Protein AF-0000000075078857 (afdb_homodimer)

pLDDT: mean 89.67, std 12.72, range [36.69, 98.44]

Structure (mmCIF, N/CA/C/O backbone):
data_AF-0000000075078857-model_v1
#
loop_
_entity.id
_entity.type
_entity.pdbx_description
1 polymer 'TetR/AcrR family transcriptional regulator'
#
loop_
_atom_site.group_PDB
_atom_site.id
_atom_site.type_symbol
_atom_site.label_atom_id
_atom_site.label_alt_id
_atom_site.label_comp_id
_atom_site.label_asym_id
_atom_site.label_entity_id
_atom_site.label_seq_id
_atom_site.pdbx_PDB_ins_code
_atom_site.Cartn_x
_atom_site.Cartn_y
_atom_site.Cartn_z
_atom_site.occupancy
_atom_site.B_iso_or_equiv
_atom_site.auth_seq_id
_atom_site.auth_comp_id
_atom_site.auth_asym_id
_atom_site.auth_atom_id
_atom_site.pdbx_PDB_model_num
ATOM 1 N N . MET A 1 1 ? 36.094 17.141 11.266 1 36.69 1 MET A N 1
ATOM 2 C CA . MET A 1 1 ? 34.844 17.812 10.898 1 36.69 1 MET A CA 1
ATOM 3 C C . MET A 1 1 ? 35.125 19.156 10.242 1 36.69 1 MET A C 1
ATOM 5 O O . MET A 1 1 ? 35.812 20 10.812 1 36.69 1 MET A O 1
ATOM 9 N N . ALA A 1 2 ? 35.156 19.328 8.883 1 46.84 2 ALA A N 1
ATOM 10 C CA . ALA A 1 2 ? 35.5 20.641 8.32 1 46.84 2 ALA A CA 1
ATOM 11 C C . ALA A 1 2 ? 34.656 21.734 8.961 1 46.84 2 ALA A C 1
ATOM 13 O O . ALA A 1 2 ? 33.531 21.484 9.383 1 46.84 2 ALA A O 1
ATOM 14 N N . ARG A 1 3 ? 35 22.891 9.125 1 52.41 3 ARG A N 1
ATOM 15 C CA . ARG A 1 3 ? 34.219 24.047 9.539 1 52.41 3 ARG A CA 1
ATOM 16 C C . ARG A 1 3 ? 33.031 24.281 8.594 1 52.41 3 ARG A C 1
ATOM 18 O O . ARG A 1 3 ? 33.094 23.906 7.422 1 52.41 3 ARG A O 1
ATOM 25 N N . ARG A 1 4 ? 31.734 24.562 8.992 1 60.06 4 ARG A N 1
ATOM 26 C CA . ARG A 1 4 ? 30.484 24.719 8.266 1 60.06 4 ARG A CA 1
ATOM 27 C C . ARG A 1 4 ? 30.734 25.234 6.855 1 60.06 4 ARG A C 1
ATOM 29 O O . ARG A 1 4 ? 30.125 24.75 5.895 1 60.06 4 ARG A O 1
ATOM 36 N N . TYR A 1 5 ? 31.797 26.062 6.586 1 65.88 5 TYR A N 1
ATOM 37 C CA . TYR A 1 5 ? 32.062 26.781 5.352 1 65.88 5 TYR A CA 1
ATOM 38 C C . TYR A 1 5 ? 33.125 26.078 4.527 1 65.88 5 TYR A C 1
ATOM 40 O O . TYR A 1 5 ? 33.469 26.5 3.414 1 65.88 5 TYR A O 1
ATOM 48 N N . GLU A 1 6 ? 33.406 24.828 5.035 1 80.44 6 GLU A N 1
ATOM 49 C CA . GLU A 1 6 ? 34.5 24.188 4.297 1 80.44 6 GLU A CA 1
ATOM 50 C C . GLU A 1 6 ? 34.031 22.938 3.57 1 80.44 6 GLU A C 1
ATOM 52 O O . GLU A 1 6 ? 34.75 22.359 2.773 1 80.44 6 GLU A O 1
ATOM 57 N N . HIS A 1 7 ? 32.688 22.688 3.66 1 90.56 7 HIS A N 1
ATOM 58 C CA . HIS A 1 7 ? 32.219 21.469 3.025 1 90.56 7 HIS A CA 1
ATOM 59 C C . HIS A 1 7 ? 31.938 21.672 1.542 1 90.56 7 HIS A C 1
ATOM 61 O O . HIS A 1 7 ? 31.469 22.75 1.143 1 90.56 7 HIS A O 1
ATOM 67 N N . SER A 1 8 ? 32.281 20.75 0.773 1 94.06 8 SER A N 1
ATOM 68 C CA . SER A 1 8 ? 31.875 20.766 -0.63 1 94.06 8 SER A CA 1
ATOM 69 C C . SER A 1 8 ? 30.359 20.562 -0.776 1 94.06 8 SER A C 1
ATOM 71 O O . SER A 1 8 ? 29.688 20.203 0.186 1 94.06 8 SER A O 1
ATOM 73 N N . GLN A 1 9 ? 29.828 20.891 -1.969 1 94.31 9 GLN A N 1
ATOM 74 C CA . GLN A 1 9 ? 28.406 20.672 -2.227 1 94.31 9 GLN A CA 1
ATOM 75 C C . GLN A 1 9 ? 28.031 19.219 -2.029 1 94.31 9 GLN A C 1
ATOM 77 O O . GLN A 1 9 ? 26.953 18.922 -1.512 1 94.31 9 GLN A O 1
ATOM 82 N N . GLU A 1 10 ? 28.953 18.406 -2.363 1 95.81 10 GLU A N 1
ATOM 83 C CA . GLU A 1 10 ? 28.703 16.984 -2.207 1 95.81 10 GLU A CA 1
ATOM 84 C C . GLU A 1 10 ? 28.641 16.594 -0.733 1 95.81 10 GLU A C 1
ATOM 86 O O . GLU A 1 10 ? 27.828 15.75 -0.346 1 95.81 10 GLU A O 1
ATOM 91 N N . GLU A 1 11 ? 29.422 17.188 -0.025 1 96.38 11 GLU A N 1
ATOM 92 C CA . GLU A 1 11 ? 29.422 16.906 1.408 1 96.38 11 GLU A CA 1
ATOM 93 C C . GLU A 1 11 ? 28.172 17.438 2.08 1 96.38 11 GLU A C 1
ATOM 95 O O . GLU A 1 11 ? 27.594 16.766 2.953 1 96.38 11 GLU A O 1
ATOM 100 N N . ILE A 1 12 ? 27.75 18.625 1.661 1 96.44 12 ILE A N 1
ATOM 101 C CA . ILE A 1 12 ? 26.531 19.203 2.205 1 96.44 12 ILE A CA 1
ATOM 102 C C . ILE A 1 12 ? 25.344 18.312 1.848 1 96.44 12 ILE A C 1
ATOM 104 O O . ILE A 1 12 ? 24.484 18.047 2.691 1 96.44 12 ILE A O 1
ATOM 108 N N . LYS A 1 13 ? 25.359 17.859 0.613 1 97.69 13 LYS A N 1
ATOM 109 C CA . LYS A 1 13 ? 24.297 16.953 0.168 1 97.69 13 LYS A CA 1
ATOM 110 C C . LYS A 1 13 ? 24.234 15.711 1.046 1 97.69 13 LYS A C 1
ATOM 112 O O . LYS A 1 13 ? 23.156 15.305 1.477 1 97.69 13 LYS A O 1
ATOM 117 N N . ALA A 1 14 ? 25.359 15.164 1.352 1 97.69 14 ALA A N 1
ATOM 118 C CA . ALA A 1 14 ? 25.438 13.961 2.176 1 97.69 14 ALA A CA 1
ATOM 119 C C . ALA A 1 14 ? 24.953 14.242 3.598 1 97.69 14 ALA A C 1
ATOM 121 O O . ALA A 1 14 ? 24.25 13.43 4.199 1 97.69 14 ALA A O 1
ATOM 122 N N . MET A 1 15 ? 25.312 15.391 4.102 1 97.56 15 MET A N 1
ATOM 123 C CA . MET A 1 15 ? 24.906 15.773 5.449 1 97.56 15 MET A CA 1
ATOM 124 C C . MET A 1 15 ? 23.391 15.945 5.531 1 97.56 15 MET A C 1
ATOM 126 O O . MET A 1 15 ? 22.766 15.516 6.5 1 97.56 15 MET A O 1
ATOM 130 N N . VAL A 1 16 ? 22.859 16.547 4.484 1 98.25 16 VAL A N 1
ATOM 131 C CA . VAL A 1 16 ? 21.406 16.781 4.43 1 98.25 16 VAL A CA 1
ATOM 132 C C . VAL A 1 16 ? 20.672 15.453 4.395 1 98.25 16 VAL A C 1
ATOM 134 O O . VAL A 1 16 ? 19.719 15.234 5.156 1 98.25 16 VAL A O 1
ATOM 137 N N . LEU A 1 17 ? 21.125 14.547 3.58 1 98.44 17 LEU A N 1
ATOM 138 C CA . LEU A 1 17 ? 20.469 13.25 3.43 1 98.44 17 LEU A CA 1
ATOM 139 C C . LEU A 1 17 ? 20.562 12.445 4.723 1 98.44 17 LEU A C 1
ATOM 141 O O . LEU A 1 17 ? 19.594 11.789 5.113 1 98.44 17 LEU A O 1
ATOM 145 N N . GLN A 1 18 ? 21.688 12.531 5.387 1 98.25 18 GLN A N 1
ATOM 146 C CA . GLN A 1 18 ? 21.859 11.828 6.656 1 98.25 18 GLN A CA 1
ATOM 147 C C . GLN A 1 18 ? 20.906 12.375 7.719 1 98.25 18 GLN A C 1
ATOM 149 O O . GLN A 1 18 ? 20.266 11.609 8.445 1 98.25 18 GLN A O 1
ATOM 154 N N . ALA A 1 19 ? 20.812 13.656 7.781 1 98.25 19 ALA A N 1
ATOM 155 C CA . ALA A 1 19 ? 19.922 14.289 8.742 1 98.25 19 ALA A CA 1
ATOM 156 C C . ALA A 1 19 ? 18.469 13.961 8.438 1 98.25 19 ALA A C 1
ATOM 158 O O . ALA A 1 19 ? 17.688 13.664 9.352 1 98.25 19 ALA A O 1
ATOM 159 N N . ALA A 1 20 ? 18.109 14.008 7.18 1 98.12 20 ALA A N 1
ATOM 160 C CA . ALA A 1 20 ? 16.75 13.672 6.758 1 98.12 20 ALA A CA 1
ATOM 161 C C . ALA A 1 20 ? 16.406 12.242 7.141 1 98.12 20 ALA A C 1
ATOM 163 O O . ALA A 1 20 ? 15.336 11.992 7.707 1 98.12 20 ALA A O 1
ATOM 164 N N . ASN A 1 21 ? 17.297 11.359 6.852 1 97.81 21 ASN A N 1
ATOM 165 C CA . ASN A 1 21 ? 17.078 9.953 7.168 1 97.81 21 ASN A CA 1
ATOM 166 C C . ASN A 1 21 ? 16.891 9.734 8.664 1 97.81 21 ASN A C 1
ATOM 168 O O . ASN A 1 21 ? 16.031 8.961 9.086 1 97.81 21 ASN A O 1
ATOM 172 N N . LYS A 1 22 ? 17.688 10.383 9.422 1 97.81 22 LYS A N 1
ATOM 173 C CA . LYS A 1 22 ? 17.562 10.273 10.875 1 97.81 22 LYS A CA 1
ATOM 174 C C . LYS A 1 22 ? 16.188 10.727 11.352 1 97.81 22 LYS A C 1
ATOM 176 O O . LYS A 1 22 ? 15.562 10.062 12.18 1 97.81 22 LYS A O 1
ATOM 181 N N . ILE A 1 23 ? 15.727 11.82 10.805 1 97.38 23 ILE A N 1
ATOM 182 C CA . ILE A 1 23 ? 14.406 12.344 11.156 1 97.38 23 ILE A CA 1
ATOM 183 C C . ILE A 1 23 ? 13.336 11.328 10.766 1 97.38 23 ILE A C 1
ATOM 185 O O . ILE A 1 23 ? 12.438 11.023 11.562 1 97.38 23 ILE A O 1
ATOM 189 N N . ILE A 1 24 ? 13.438 10.742 9.609 1 96.12 24 ILE A N 1
ATOM 190 C CA . ILE A 1 24 ? 12.438 9.812 9.094 1 96.12 24 ILE A CA 1
ATOM 191 C C . ILE A 1 24 ? 12.414 8.555 9.953 1 96.12 24 ILE A C 1
ATOM 193 O O . ILE A 1 24 ? 11.344 8.062 10.32 1 96.12 24 ILE A O 1
ATOM 197 N N . VAL A 1 25 ? 13.57 8.078 10.273 1 96.19 25 VAL A N 1
ATOM 198 C CA . VAL A 1 25 ? 13.68 6.855 11.055 1 96.19 25 VAL A CA 1
ATOM 199 C C . VAL A 1 25 ? 13.055 7.059 12.43 1 96.19 25 VAL A C 1
ATOM 201 O O . VAL A 1 25 ? 12.328 6.195 12.93 1 96.19 25 VAL A O 1
ATOM 204 N N . GLU A 1 26 ? 13.211 8.258 12.961 1 95.12 26 GLU A N 1
ATOM 205 C CA . GLU A 1 26 ? 12.805 8.516 14.344 1 95.12 26 GLU A CA 1
ATOM 206 C C . GLU A 1 26 ? 11.352 8.977 14.406 1 95.12 26 GLU A C 1
ATOM 208 O O . GLU A 1 26 ? 10.625 8.617 15.336 1 95.12 26 GLU A O 1
ATOM 213 N N . GLN A 1 27 ? 10.977 9.758 13.344 1 94 27 GLN A N 1
ATOM 214 C CA . GLN A 1 27 ? 9.703 10.453 13.516 1 94 27 GLN A CA 1
ATOM 215 C C . GLN A 1 27 ? 8.781 10.211 12.328 1 94 27 GLN A C 1
ATOM 217 O O . GLN A 1 27 ? 7.625 10.641 12.336 1 94 27 GLN A O 1
ATOM 222 N N . GLY A 1 28 ? 9.258 9.523 11.312 1 92 28 GLY A N 1
ATOM 223 C CA . GLY A 1 28 ? 8.445 9.305 10.133 1 92 28 GLY A CA 1
ATOM 224 C C . GLY A 1 28 ? 8.594 10.391 9.094 1 92 28 GLY A C 1
ATOM 225 O O . GLY A 1 28 ? 9.117 11.469 9.383 1 92 28 GLY A O 1
ATOM 226 N N . GLY A 1 29 ? 8.086 10.148 7.898 1 90.69 29 GLY A N 1
ATOM 227 C CA . GLY A 1 29 ? 8.234 11.047 6.77 1 90.69 29 GLY A CA 1
ATOM 228 C C . GLY A 1 29 ? 7.504 12.367 6.961 1 90.69 29 GLY A C 1
ATOM 229 O O . GLY A 1 29 ? 7.945 13.406 6.461 1 90.69 29 GLY A O 1
ATOM 230 N N . ALA A 1 30 ? 6.418 12.336 7.668 1 85.31 30 ALA A N 1
ATOM 231 C CA . ALA A 1 30 ? 5.602 13.531 7.871 1 85.31 30 ALA A CA 1
ATOM 232 C C . ALA A 1 30 ? 6.34 14.57 8.719 1 85.31 30 ALA A C 1
ATOM 234 O O . ALA A 1 30 ? 5.992 15.75 8.703 1 85.31 30 ALA A O 1
ATOM 235 N N . ALA A 1 31 ? 7.328 14.172 9.383 1 93.06 31 ALA A N 1
ATOM 236 C CA . ALA A 1 31 ? 8.07 15.055 10.281 1 93.06 31 ALA A CA 1
ATOM 237 C C . ALA A 1 31 ? 9.18 15.781 9.531 1 93.06 31 ALA A C 1
ATOM 239 O O . ALA A 1 31 ? 9.812 16.703 10.07 1 93.06 31 ALA A O 1
ATOM 240 N N . LEU A 1 32 ? 9.383 15.398 8.305 1 94.25 32 LEU A N 1
ATOM 241 C CA . LEU A 1 32 ? 10.461 16 7.531 1 94.25 32 LEU A CA 1
ATOM 242 C C . LEU A 1 32 ? 10.18 17.469 7.227 1 94.25 32 LEU A C 1
ATOM 244 O O . LEU A 1 32 ? 9.125 17.797 6.676 1 94.25 32 LEU A O 1
ATOM 248 N N . ASN A 1 33 ? 11.086 18.234 7.609 1 95.62 33 ASN A N 1
ATOM 249 C CA . ASN A 1 33 ? 11.023 19.688 7.414 1 95.62 33 ASN A CA 1
ATOM 250 C C . ASN A 1 33 ? 12.398 20.281 7.137 1 95.62 33 ASN A C 1
ATOM 252 O O . ASN A 1 33 ? 13.359 19.969 7.844 1 95.62 33 ASN A O 1
ATOM 256 N N . VAL A 1 34 ? 12.43 21.156 6.133 1 97.06 34 VAL A N 1
ATOM 257 C CA . VAL A 1 34 ? 13.719 21.672 5.68 1 97.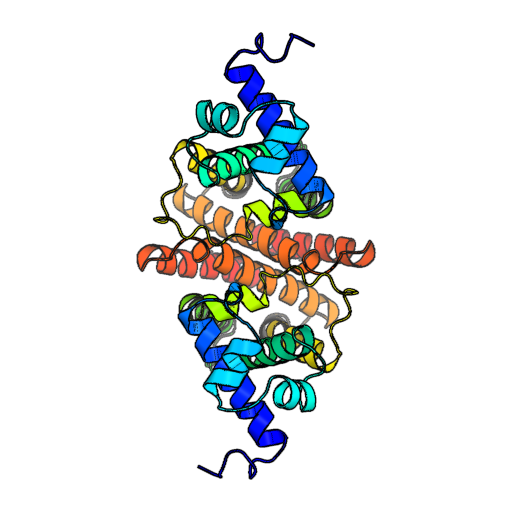06 34 VAL A CA 1
ATOM 258 C C . VAL A 1 34 ? 14.344 22.547 6.77 1 97.06 34 VAL A C 1
ATOM 260 O O . VAL A 1 34 ? 15.562 22.547 6.941 1 97.06 34 VAL A O 1
ATOM 263 N N . ARG A 1 35 ? 13.539 23.25 7.516 1 97.12 35 ARG A N 1
ATOM 264 C CA . ARG A 1 35 ? 14.055 24.109 8.578 1 97.12 35 ARG A CA 1
ATOM 265 C C . ARG A 1 35 ? 14.727 23.297 9.672 1 97.12 35 ARG A C 1
ATOM 267 O O . ARG A 1 35 ? 15.812 23.641 10.141 1 97.12 35 ARG A O 1
ATOM 274 N N . ASN A 1 36 ? 14.148 22.172 9.992 1 96.81 36 ASN A N 1
ATOM 275 C CA . ASN A 1 36 ? 14.711 21.281 11.008 1 96.81 36 ASN A CA 1
ATOM 276 C C . ASN A 1 36 ? 16 20.625 10.523 1 96.81 36 ASN A C 1
ATOM 278 O O . ASN A 1 36 ? 16.953 20.484 11.289 1 96.81 36 ASN A O 1
ATOM 282 N N . ILE A 1 37 ? 15.992 20.266 9.297 1 97.94 37 ILE A N 1
ATOM 283 C CA . ILE A 1 37 ? 17.188 19.656 8.719 1 97.94 37 ILE A CA 1
ATOM 284 C C . ILE A 1 37 ? 18.344 20.656 8.766 1 97.94 37 ILE A C 1
ATOM 286 O O . ILE A 1 37 ? 19.438 20.312 9.203 1 97.94 37 ILE A O 1
ATOM 290 N N . ALA A 1 38 ? 18.078 21.859 8.328 1 97.5 38 ALA A N 1
ATOM 291 C CA . ALA A 1 38 ? 19.094 22.906 8.305 1 97.5 38 ALA A CA 1
ATOM 292 C C . ALA A 1 38 ? 19.672 23.125 9.703 1 97.5 38 ALA A C 1
ATOM 294 O O . ALA A 1 38 ? 20.891 23.172 9.883 1 97.5 38 ALA A O 1
ATOM 295 N N . LYS A 1 39 ? 18.812 23.203 10.641 1 96.81 39 LYS A N 1
ATOM 296 C CA . LYS A 1 39 ? 19.203 23.406 12.031 1 96.81 39 LYS A CA 1
ATOM 297 C C . LYS A 1 39 ? 20.094 22.25 12.523 1 96.81 39 LYS A C 1
ATOM 299 O O . LYS A 1 39 ? 21.125 22.484 13.164 1 96.81 39 LYS A O 1
ATOM 304 N N . ASN A 1 40 ? 19.766 21.094 12.18 1 96 40 ASN A N 1
ATOM 305 C CA . ASN A 1 40 ? 20.469 19.906 12.641 1 96 40 ASN A CA 1
ATOM 306 C C . ASN A 1 40 ? 21.891 19.844 12.117 1 96 40 ASN A C 1
ATOM 308 O O . ASN A 1 40 ? 22.797 19.344 12.789 1 96 40 ASN A O 1
ATOM 312 N N . ILE A 1 41 ? 22.094 20.328 10.914 1 96.44 41 ILE A N 1
ATOM 313 C CA . ILE A 1 41 ? 23.422 20.172 10.32 1 96.44 41 ILE A CA 1
ATOM 314 C C . ILE A 1 41 ? 24.188 21.484 10.438 1 96.44 41 ILE A C 1
ATOM 316 O O . ILE A 1 41 ? 25.344 21.578 10.008 1 96.44 41 ILE A O 1
ATOM 320 N N . GLY A 1 42 ? 23.547 22.547 10.992 1 96.19 42 GLY A N 1
ATOM 321 C CA . GLY A 1 42 ? 24.203 23.828 11.227 1 96.19 42 GLY A CA 1
ATOM 322 C C . GLY A 1 42 ? 24.359 24.656 9.961 1 96.19 42 GLY A C 1
ATOM 323 O O . GLY A 1 42 ? 25.375 25.312 9.773 1 96.19 42 GLY A O 1
ATOM 324 N N . TYR A 1 43 ? 23.422 24.547 9.078 1 96.5 43 TYR A N 1
ATOM 325 C CA . TYR A 1 43 ? 23.391 25.312 7.84 1 96.5 43 TYR A CA 1
ATOM 326 C C . TYR A 1 43 ? 22.078 26.062 7.691 1 96.5 43 TYR A C 1
ATOM 328 O O . TYR A 1 43 ? 21.203 25.969 8.562 1 96.5 43 TYR A O 1
ATOM 336 N N . THR A 1 44 ? 21.953 26.859 6.633 1 95.88 44 THR A N 1
ATOM 337 C CA . THR A 1 44 ? 20.719 27.594 6.359 1 95.88 44 THR A CA 1
ATOM 338 C C . THR A 1 44 ? 19.828 26.812 5.398 1 95.88 44 THR A C 1
ATOM 340 O O . THR A 1 44 ? 20.297 25.906 4.711 1 95.88 44 THR A O 1
ATOM 343 N N . VAL A 1 45 ? 18.562 27.172 5.363 1 97.19 45 VAL A N 1
ATOM 344 C CA . VAL A 1 45 ? 17.625 26.625 4.391 1 97.19 45 VAL A CA 1
ATOM 345 C C . VAL A 1 45 ? 18.141 26.875 2.977 1 97.19 45 VAL A C 1
ATOM 347 O O . VAL A 1 45 ? 18.078 25.984 2.115 1 97.19 45 VAL A O 1
ATOM 350 N N . GLY A 1 46 ? 18.719 28.031 2.771 1 96 46 GLY A N 1
ATOM 351 C CA . GLY A 1 46 ? 19.312 28.359 1.486 1 96 46 GLY A CA 1
ATOM 352 C C . GLY A 1 46 ? 20.422 27.406 1.07 1 96 46 GLY A C 1
ATOM 353 O O . GLY A 1 46 ? 20.516 27.031 -0.101 1 96 46 GLY A O 1
ATOM 354 N N . SER A 1 47 ? 21.297 26.953 1.988 1 95.56 47 SER A N 1
ATOM 355 C CA . SER A 1 47 ? 22.375 26 1.721 1 95.56 47 SER A CA 1
ATOM 356 C C . SER A 1 47 ? 21.828 24.672 1.238 1 95.56 47 SER A C 1
ATOM 358 O O . SER A 1 47 ? 22.438 24 0.398 1 95.56 47 SER A O 1
ATOM 360 N N . ILE A 1 48 ? 20.641 24.266 1.795 1 97.38 48 ILE A N 1
ATOM 361 C CA . ILE A 1 48 ? 20.031 23.016 1.408 1 97.38 48 ILE A CA 1
ATOM 362 C C . ILE A 1 48 ? 19.547 23.094 -0.037 1 97.38 48 ILE A C 1
ATOM 364 O O . ILE A 1 48 ? 19.781 22.172 -0.832 1 97.38 48 ILE A O 1
ATOM 368 N N . TYR A 1 49 ? 18.969 24.203 -0.353 1 96.25 49 TYR A N 1
ATOM 369 C CA . TYR A 1 49 ? 18.391 24.344 -1.684 1 96.25 49 TYR A CA 1
ATOM 370 C C . TYR A 1 49 ? 19.469 24.703 -2.709 1 96.25 49 TYR A C 1
ATOM 372 O O . TYR A 1 49 ? 19.172 24.812 -3.902 1 96.25 49 TYR A O 1
ATOM 380 N N . MET A 1 50 ? 20.719 24.859 -2.291 1 96.19 50 MET A N 1
ATOM 381 C CA . MET A 1 50 ? 21.859 24.922 -3.197 1 96.19 50 MET A CA 1
ATOM 382 C C . MET A 1 50 ? 22.156 23.547 -3.801 1 96.19 50 MET A C 1
ATOM 384 O O . MET A 1 50 ? 22.609 23.453 -4.941 1 96.19 50 MET A O 1
ATOM 388 N N . VAL A 1 51 ? 21.719 22.547 -3.008 1 97.56 51 VAL A N 1
ATOM 389 C CA . VAL A 1 51 ? 22.094 21.203 -3.447 1 97.56 51 VAL A CA 1
ATOM 390 C C . VAL A 1 51 ? 20.844 20.406 -3.809 1 97.56 51 VAL A C 1
ATOM 392 O O . VAL A 1 51 ? 20.938 19.375 -4.477 1 97.56 51 VAL A O 1
ATOM 395 N N . PHE A 1 52 ? 19.688 20.875 -3.438 1 97.69 52 PHE A N 1
ATOM 396 C CA . PHE A 1 52 ? 18.391 20.328 -3.846 1 97.69 52 PHE A CA 1
ATOM 397 C C . PHE A 1 52 ? 17.484 21.406 -4.395 1 97.69 52 PHE A C 1
ATOM 399 O O . PHE A 1 52 ? 17.438 22.516 -3.857 1 97.69 52 PHE A O 1
ATOM 406 N N . GLU A 1 53 ? 16.703 21.062 -5.391 1 95.5 53 GLU A N 1
ATOM 407 C CA . GLU A 1 53 ? 15.844 22.047 -6.043 1 95.5 53 GLU A CA 1
ATOM 408 C C . GLU A 1 53 ? 14.734 22.516 -5.113 1 95.5 53 GLU A C 1
ATOM 410 O O . GLU A 1 53 ? 14.383 23.703 -5.102 1 95.5 53 GLU A O 1
ATOM 415 N N . ASN A 1 54 ? 14.094 21.625 -4.402 1 94.44 54 ASN A N 1
ATOM 416 C CA . ASN A 1 54 ? 13.008 21.828 -3.451 1 94.44 54 ASN A CA 1
ATOM 417 C C . ASN A 1 54 ? 12.82 20.609 -2.549 1 94.44 54 ASN A C 1
ATOM 419 O O . ASN A 1 54 ? 13.57 19.641 -2.646 1 94.44 54 ASN A O 1
ATOM 423 N N . MET A 1 55 ? 11.906 20.641 -1.768 1 93.25 55 MET A N 1
ATOM 424 C CA . MET A 1 55 ? 11.656 19.562 -0.822 1 93.25 55 MET A CA 1
ATOM 425 C C . MET A 1 55 ? 11.32 18.266 -1.556 1 93.25 55 MET A C 1
ATOM 427 O O . MET A 1 55 ? 11.75 17.188 -1.148 1 93.25 55 MET A O 1
ATOM 431 N N . ALA A 1 56 ? 10.586 18.344 -2.639 1 90.25 56 ALA A N 1
ATOM 432 C CA . ALA A 1 56 ? 10.242 17.156 -3.418 1 90.25 56 ALA A CA 1
ATOM 433 C C . ALA A 1 56 ? 11.484 16.469 -3.975 1 90.25 56 ALA A C 1
ATOM 435 O O . ALA A 1 56 ? 11.594 15.242 -3.961 1 90.25 56 ALA A O 1
ATOM 436 N N . ASP A 1 57 ? 12.367 17.297 -4.441 1 93.81 57 ASP A N 1
ATOM 437 C CA . ASP A 1 57 ? 13.641 16.781 -4.941 1 93.81 57 ASP A CA 1
ATOM 438 C C . ASP A 1 57 ? 14.438 16.094 -3.828 1 93.81 57 ASP A C 1
ATOM 440 O O . ASP A 1 57 ? 14.992 15.016 -4.023 1 93.81 57 ASP A O 1
ATOM 444 N N . LEU A 1 58 ? 14.492 16.703 -2.684 1 95.75 58 LEU A N 1
ATOM 445 C CA . LEU A 1 58 ? 15.18 16.141 -1.528 1 95.75 58 LEU A CA 1
ATOM 446 C C . LEU A 1 58 ? 14.578 14.789 -1.156 1 95.75 58 LEU A C 1
ATOM 448 O O . LEU A 1 58 ? 15.305 13.812 -0.952 1 95.75 58 LEU A O 1
ATOM 452 N N . VAL A 1 59 ? 13.289 14.695 -1.129 1 94.19 59 VAL A N 1
ATOM 453 C CA . VAL A 1 59 ? 12.594 13.461 -0.771 1 94.19 59 VAL A CA 1
ATOM 454 C C . VAL A 1 59 ? 12.914 12.367 -1.787 1 94.19 59 VAL A C 1
ATOM 456 O O . VAL A 1 59 ? 13.133 11.211 -1.416 1 94.19 59 VAL A O 1
ATOM 459 N N . LEU A 1 60 ? 12.984 12.766 -3.02 1 93.94 60 LEU A N 1
ATOM 460 C CA . LEU A 1 60 ? 13.336 11.797 -4.059 1 93.94 60 LEU A CA 1
ATOM 461 C C . LEU A 1 60 ? 14.711 11.195 -3.793 1 93.94 60 LEU A C 1
ATOM 463 O O . LEU A 1 60 ? 14.906 9.984 -3.953 1 93.94 60 LEU A O 1
ATOM 467 N N . HIS A 1 61 ? 15.57 11.977 -3.402 1 96.38 61 HIS A N 1
ATOM 468 C CA . HIS A 1 61 ? 16.922 11.492 -3.158 1 96.38 61 HIS A CA 1
ATOM 469 C C . HIS A 1 61 ? 16.984 10.625 -1.908 1 96.38 61 HIS A C 1
ATOM 471 O O . HIS A 1 61 ? 17.719 9.625 -1.872 1 96.38 61 HIS A O 1
ATOM 477 N N . VAL A 1 62 ? 16.25 10.977 -0.9 1 96.56 62 VAL A N 1
ATOM 478 C CA . VAL A 1 62 ? 16.156 10.148 0.293 1 96.56 62 VAL A CA 1
ATOM 479 C C . VAL A 1 62 ? 15.562 8.789 -0.073 1 96.56 62 VAL A C 1
ATOM 481 O O . VAL A 1 62 ? 16.109 7.746 0.312 1 96.56 62 VAL A O 1
ATOM 484 N N . ASN A 1 63 ? 14.492 8.797 -0.83 1 95.69 63 ASN A N 1
ATOM 485 C CA . ASN A 1 63 ? 13.844 7.574 -1.273 1 95.69 63 ASN A CA 1
ATOM 486 C C . ASN A 1 63 ? 14.766 6.73 -2.15 1 95.69 63 ASN A C 1
ATOM 488 O O . ASN A 1 63 ? 14.75 5.504 -2.076 1 95.69 63 ASN A O 1
ATOM 492 N N . ALA A 1 64 ? 15.539 7.438 -2.945 1 96.69 64 ALA A N 1
ATOM 493 C CA . ALA A 1 64 ? 16.5 6.738 -3.805 1 96.69 64 ALA A CA 1
ATOM 494 C C . ALA A 1 64 ? 17.5 5.945 -2.977 1 96.69 64 ALA A C 1
ATOM 496 O O . ALA A 1 64 ? 17.859 4.824 -3.338 1 96.69 64 ALA A O 1
ATOM 497 N N . GLU A 1 65 ? 17.922 6.523 -1.888 1 97.5 65 GLU A N 1
ATOM 498 C CA . GLU A 1 65 ? 18.828 5.801 -0.996 1 97.5 65 GLU A CA 1
ATOM 499 C C . GLU A 1 65 ? 18.156 4.562 -0.413 1 97.5 65 GLU A C 1
ATOM 501 O O . GLU A 1 65 ? 18.781 3.506 -0.295 1 97.5 65 GLU A O 1
ATOM 506 N N . THR A 1 66 ? 16.938 4.695 -0.043 1 97.44 66 THR A N 1
ATOM 507 C CA . THR A 1 66 ? 16.172 3.562 0.482 1 97.44 66 THR A CA 1
ATOM 508 C C . THR A 1 66 ? 16.047 2.461 -0.566 1 97.44 66 THR A C 1
ATOM 510 O O . THR A 1 66 ? 16.25 1.283 -0.262 1 97.44 66 THR A O 1
ATOM 513 N N . LEU A 1 67 ? 15.781 2.846 -1.822 1 97.38 67 LEU A N 1
ATOM 514 C CA . LEU A 1 67 ? 15.68 1.886 -2.916 1 97.38 67 LEU A CA 1
ATOM 515 C C . LEU A 1 67 ? 17 1.134 -3.1 1 97.38 67 LEU A C 1
ATOM 517 O O . LEU A 1 67 ? 17 -0.086 -3.277 1 97.38 67 LEU A O 1
ATOM 521 N N . ASP A 1 68 ? 18.078 1.868 -2.996 1 98.06 68 ASP A N 1
ATOM 522 C CA . ASP A 1 68 ? 19.391 1.252 -3.123 1 98.06 68 ASP A CA 1
ATOM 523 C C . ASP A 1 68 ? 19.641 0.256 -1.993 1 98.06 68 ASP A C 1
ATOM 525 O O . ASP A 1 68 ? 20.203 -0.819 -2.221 1 98.06 68 ASP A O 1
ATOM 529 N N . GLU A 1 69 ? 19.25 0.615 -0.847 1 98.06 69 GLU A N 1
ATOM 530 C CA . GLU A 1 69 ? 19.469 -0.26 0.303 1 98.06 69 GLU A CA 1
ATOM 531 C C . GLU A 1 69 ? 18.609 -1.52 0.202 1 98.06 69 GLU A C 1
ATOM 533 O O . GLU A 1 69 ? 19.062 -2.611 0.56 1 98.06 69 GLU A O 1
ATOM 538 N N . ILE A 1 70 ? 17.391 -1.398 -0.26 1 98.12 70 ILE A N 1
ATOM 539 C CA . ILE A 1 70 ? 16.531 -2.564 -0.479 1 98.12 70 ILE A CA 1
ATOM 540 C C . ILE A 1 70 ? 17.188 -3.484 -1.515 1 98.12 70 ILE A C 1
ATOM 542 O O . ILE A 1 70 ? 17.328 -4.688 -1.282 1 98.12 70 ILE A O 1
ATOM 546 N N . ALA A 1 71 ? 17.594 -2.877 -2.652 1 97.69 71 ALA A N 1
ATOM 547 C CA . ALA A 1 71 ? 18.25 -3.666 -3.699 1 97.69 71 ALA A CA 1
ATOM 548 C C . ALA A 1 71 ? 19.469 -4.391 -3.156 1 97.69 71 ALA A C 1
ATOM 550 O O . ALA A 1 71 ? 19.688 -5.566 -3.463 1 97.69 71 ALA A O 1
ATOM 551 N N . GLY A 1 72 ? 20.25 -3.654 -2.34 1 97.25 72 GLY A N 1
ATOM 552 C CA . GLY A 1 72 ? 21.422 -4.266 -1.722 1 97.25 72 GLY A CA 1
ATOM 553 C C . GLY A 1 72 ? 21.078 -5.453 -0.844 1 97.25 72 GLY A C 1
ATOM 554 O O . GLY A 1 72 ? 21.75 -6.488 -0.9 1 97.25 72 GLY A O 1
ATOM 555 N N . ALA A 1 73 ? 20.047 -5.355 -0.067 1 97 73 ALA A N 1
ATOM 556 C CA . ALA A 1 73 ? 19.609 -6.43 0.821 1 97 73 ALA A CA 1
ATOM 557 C C . ALA A 1 73 ? 19.125 -7.637 0.024 1 97 73 ALA A C 1
ATOM 559 O O . ALA A 1 73 ? 19.406 -8.781 0.384 1 97 73 ALA A O 1
ATOM 560 N N . LEU A 1 74 ? 18.406 -7.402 -1.084 1 96.88 74 LEU A N 1
ATOM 561 C CA . LEU A 1 74 ? 17.859 -8.484 -1.893 1 96.88 74 LEU A CA 1
ATOM 562 C C . LEU A 1 74 ? 18.953 -9.195 -2.672 1 96.88 74 LEU A C 1
ATOM 564 O O . LEU A 1 74 ? 18.922 -10.422 -2.828 1 96.88 74 LEU A O 1
ATOM 568 N N . ASN A 1 75 ? 19.969 -8.453 -3.09 1 94.5 75 ASN A N 1
ATOM 569 C CA . ASN A 1 75 ? 21.062 -9.016 -3.873 1 94.5 75 ASN A CA 1
ATOM 570 C C . ASN A 1 75 ? 22 -9.844 -3.006 1 94.5 75 ASN A C 1
ATOM 572 O O . ASN A 1 75 ? 22.797 -10.641 -3.523 1 94.5 75 ASN A O 1
ATOM 576 N N . LYS A 1 76 ? 21.953 -9.68 -1.757 1 92.31 76 LYS A N 1
ATOM 577 C CA . LYS A 1 76 ? 22.844 -10.422 -0.851 1 92.31 76 LYS A CA 1
ATOM 578 C C . LYS A 1 76 ? 22.312 -11.828 -0.603 1 92.31 76 LYS A C 1
ATOM 580 O O . LYS A 1 76 ? 23.031 -12.688 -0.09 1 92.31 76 LYS A O 1
ATOM 585 N N . VAL A 1 77 ? 21.031 -11.992 -0.953 1 90.69 77 VAL A N 1
ATOM 586 C CA . VAL A 1 77 ? 20.453 -13.32 -0.764 1 90.69 77 VAL A CA 1
ATOM 587 C C . VAL A 1 77 ? 21.172 -14.328 -1.652 1 90.69 77 VAL A C 1
ATOM 589 O O . VAL A 1 77 ? 21.344 -14.102 -2.854 1 90.69 77 VAL A O 1
ATOM 592 N N . GLU A 1 78 ? 21.859 -15.32 -1.038 1 75.5 78 GLU A N 1
ATOM 593 C CA . GLU A 1 78 ? 22.578 -16.359 -1.772 1 75.5 78 GLU A CA 1
ATOM 594 C C . GLU A 1 78 ? 21.625 -17.219 -2.592 1 75.5 78 GLU A C 1
ATOM 596 O O . GLU A 1 78 ? 20.609 -17.688 -2.078 1 75.5 78 GLU A O 1
ATOM 601 N N . THR A 1 79 ? 21.859 -17.234 -3.896 1 67.38 79 THR A N 1
ATOM 602 C CA . THR A 1 79 ? 20.984 -17.953 -4.801 1 67.38 79 THR A CA 1
ATOM 603 C C . THR A 1 79 ? 21.578 -19.312 -5.164 1 67.38 79 THR A C 1
ATOM 605 O O . THR A 1 79 ? 22.781 -19.438 -5.398 1 67.38 79 THR A O 1
ATOM 608 N N . GLY A 1 80 ? 21.125 -20.438 -4.582 1 66.62 80 GLY A N 1
ATOM 609 C CA . GLY A 1 80 ? 21.453 -21.812 -4.977 1 66.62 80 GLY A CA 1
ATOM 610 C C . GLY A 1 80 ? 20.359 -22.469 -5.801 1 66.62 80 GLY A C 1
ATOM 611 O O . GLY A 1 80 ? 20.562 -22.797 -6.969 1 66.62 80 GLY A O 1
ATOM 612 N N . SER A 1 81 ? 19.203 -22.766 -5.172 1 66 81 SER A N 1
ATOM 613 C CA . SER A 1 81 ? 18.047 -23.281 -5.871 1 66 81 SER A CA 1
ATOM 614 C C . SER A 1 81 ? 17 -22.203 -6.109 1 66 81 SER A C 1
ATOM 616 O O . SER A 1 81 ? 16.781 -21.344 -5.246 1 66 81 SER A O 1
ATOM 618 N N . THR A 1 82 ? 16.406 -22.188 -7.324 1 65.94 82 THR A N 1
ATOM 619 C CA . THR A 1 82 ? 15.641 -21.047 -7.84 1 65.94 82 THR A CA 1
ATOM 620 C C . THR A 1 82 ? 14.453 -20.75 -6.934 1 65.94 82 THR A C 1
ATOM 622 O O . THR A 1 82 ? 14.25 -19.594 -6.539 1 65.94 82 THR A O 1
ATOM 625 N N . SER A 1 83 ? 13.617 -21.781 -6.547 1 71.94 83 SER A N 1
ATOM 626 C CA . SER A 1 83 ? 12.445 -21.484 -5.727 1 71.94 83 SER A CA 1
ATOM 627 C C . SER A 1 83 ? 12.852 -21 -4.34 1 71.94 83 SER A C 1
ATOM 629 O O . SER A 1 83 ? 12.25 -20.062 -3.805 1 71.94 83 SER A O 1
ATOM 631 N N . ARG A 1 84 ? 13.844 -21.531 -3.766 1 84.38 84 ARG A N 1
ATOM 632 C CA . ARG A 1 84 ? 14.312 -21.141 -2.443 1 84.38 84 ARG A CA 1
ATOM 633 C C . ARG A 1 84 ? 14.906 -19.734 -2.471 1 84.38 84 ARG A C 1
ATOM 635 O O . ARG A 1 84 ? 14.758 -18.969 -1.513 1 84.38 84 ARG A O 1
ATOM 642 N N . ASP A 1 85 ? 15.352 -19.438 -3.705 1 89.56 85 ASP A N 1
ATOM 643 C CA . ASP A 1 85 ? 15.93 -18.109 -3.855 1 89.56 85 ASP A CA 1
ATOM 644 C C . ASP A 1 85 ? 14.859 -17.031 -3.805 1 89.56 85 ASP A C 1
ATOM 646 O O . ASP A 1 85 ? 15.016 -16.016 -3.117 1 89.56 85 ASP A O 1
ATOM 650 N N . LEU A 1 86 ? 13.742 -17.281 -4.488 1 94.44 86 LEU A N 1
ATOM 651 C CA . LEU A 1 86 ? 12.664 -16.312 -4.52 1 94.44 86 LEU A CA 1
ATOM 652 C C . LEU A 1 86 ? 12.023 -16.156 -3.143 1 94.44 86 LEU A C 1
ATOM 654 O O . LEU A 1 86 ? 11.664 -15.055 -2.732 1 94.44 86 LEU A O 1
ATOM 658 N N . GLU A 1 87 ? 11.898 -17.297 -2.41 1 95 87 GLU A N 1
ATOM 659 C CA . GLU A 1 87 ? 11.359 -17.234 -1.053 1 95 87 GLU A CA 1
ATOM 660 C C . GLU A 1 87 ? 12.266 -16.422 -0.138 1 95 87 GLU A C 1
ATOM 662 O O . GLU A 1 87 ? 11.781 -15.594 0.647 1 95 87 GLU A O 1
ATOM 667 N N . GLU A 1 88 ? 13.555 -16.625 -0.266 1 95.62 88 GLU A N 1
ATOM 668 C CA . GLU A 1 88 ? 14.516 -15.898 0.569 1 95.62 88 GLU A CA 1
ATOM 669 C C . GLU A 1 88 ? 14.555 -14.422 0.204 1 95.62 88 GLU A C 1
ATOM 671 O O . GLU A 1 88 ? 14.742 -13.57 1.075 1 95.62 88 GLU A O 1
ATOM 676 N N . ILE A 1 89 ? 14.406 -14.117 -1.049 1 96.56 89 ILE A N 1
ATOM 677 C CA . ILE A 1 89 ? 14.336 -12.727 -1.494 1 96.56 89 ILE A CA 1
ATOM 678 C C . ILE A 1 89 ? 13.102 -12.055 -0.904 1 96.56 89 ILE A C 1
ATOM 680 O O . ILE A 1 89 ? 13.18 -10.938 -0.383 1 96.56 89 ILE A O 1
ATOM 684 N N . ALA A 1 90 ? 11.953 -12.734 -0.944 1 97.31 90 ALA A N 1
ATOM 685 C CA . ALA A 1 90 ? 10.719 -12.203 -0.377 1 97.31 90 ALA A CA 1
ATOM 686 C C . ALA A 1 90 ? 10.859 -11.961 1.122 1 97.31 90 ALA A C 1
ATOM 688 O O . ALA A 1 90 ? 10.43 -10.922 1.633 1 97.31 90 ALA A O 1
ATOM 689 N N . LYS A 1 91 ? 11.492 -12.883 1.784 1 97.12 91 LYS A N 1
ATOM 690 C CA . LYS A 1 91 ? 11.711 -12.758 3.221 1 97.12 91 LYS A CA 1
ATOM 691 C C . LYS A 1 91 ? 12.641 -11.586 3.529 1 97.12 91 LYS A C 1
ATOM 693 O O . LYS A 1 91 ? 12.438 -10.867 4.516 1 97.12 91 LYS A O 1
ATOM 698 N N . ALA A 1 92 ? 13.641 -11.422 2.73 1 97.69 92 ALA A N 1
ATOM 699 C CA . ALA A 1 92 ? 14.562 -10.297 2.91 1 97.69 92 ALA A CA 1
ATOM 700 C C . ALA A 1 92 ? 13.844 -8.969 2.736 1 97.69 92 ALA A C 1
ATOM 702 O O . ALA A 1 92 ? 14.117 -8.008 3.465 1 97.69 92 ALA A O 1
ATOM 703 N N . TYR A 1 93 ? 12.953 -8.938 1.788 1 98.06 93 TYR A N 1
ATOM 704 C CA . TYR A 1 93 ? 12.164 -7.73 1.589 1 98.06 93 TYR A CA 1
ATOM 705 C C . TYR A 1 93 ? 11.281 -7.449 2.799 1 98.06 93 TYR A C 1
ATOM 707 O O . TYR A 1 93 ? 11.234 -6.316 3.289 1 98.06 93 TYR A O 1
ATOM 715 N N . LEU A 1 94 ? 10.625 -8.453 3.291 1 97.94 94 LEU A N 1
ATOM 716 C CA . LEU A 1 94 ? 9.789 -8.32 4.48 1 97.94 94 LEU A CA 1
ATOM 717 C C . LEU A 1 94 ? 10.609 -7.82 5.664 1 97.94 94 LEU A C 1
ATOM 719 O O . LEU A 1 94 ? 10.172 -6.922 6.391 1 97.94 94 LEU A O 1
ATOM 723 N N . LYS A 1 95 ? 11.734 -8.383 5.816 1 97 95 LYS A N 1
ATOM 724 C CA . LYS A 1 95 ? 12.617 -8 6.914 1 97 95 LYS A CA 1
ATOM 725 C C . LYS A 1 95 ? 13.023 -6.531 6.805 1 97 95 LYS A C 1
ATOM 727 O O . LYS A 1 95 ? 12.977 -5.793 7.789 1 97 95 LYS A O 1
ATOM 732 N N . PHE A 1 96 ? 13.414 -6.156 5.637 1 97.25 96 PHE A N 1
ATOM 733 C CA . PHE A 1 96 ? 13.797 -4.762 5.438 1 97.25 96 PHE A CA 1
ATOM 734 C C . PHE A 1 96 ? 12.625 -3.832 5.746 1 97.25 96 PHE A C 1
ATOM 736 O O . PHE A 1 96 ? 12.781 -2.852 6.477 1 97.25 96 PHE A O 1
ATOM 743 N N . ALA A 1 97 ? 11.461 -4.141 5.125 1 95.62 97 ALA A N 1
ATOM 744 C CA . ALA A 1 97 ? 10.273 -3.311 5.289 1 95.62 97 ALA A CA 1
ATOM 745 C C . ALA A 1 97 ? 9.898 -3.176 6.766 1 95.62 97 ALA A C 1
ATOM 747 O O . ALA A 1 97 ? 9.57 -2.08 7.23 1 95.62 97 ALA A O 1
ATOM 748 N N . SER A 1 98 ? 9.977 -4.254 7.516 1 95.06 98 SER A N 1
ATOM 749 C CA . SER A 1 98 ? 9.594 -4.262 8.922 1 95.06 98 SER A CA 1
ATOM 750 C C . SER A 1 98 ? 10.586 -3.469 9.766 1 95.06 98 SER A C 1
ATOM 752 O O . SER A 1 98 ? 10.188 -2.705 10.648 1 95.06 98 SER A O 1
ATOM 754 N N . LEU A 1 99 ? 11.875 -3.582 9.492 1 94.81 99 LEU A N 1
ATOM 755 C CA . LEU A 1 99 ? 12.922 -2.955 10.289 1 94.81 99 LEU A CA 1
ATOM 756 C C . LEU A 1 99 ? 13.047 -1.474 9.953 1 94.81 99 LEU A C 1
ATOM 758 O O . LEU A 1 99 ? 13.492 -0.678 10.781 1 94.81 99 LEU A O 1
ATOM 762 N N . ASN A 1 100 ? 12.672 -1.128 8.742 1 95.31 100 ASN A N 1
ATOM 763 C CA . ASN A 1 100 ? 12.797 0.239 8.25 1 95.31 100 ASN A CA 1
ATOM 764 C C . ASN A 1 100 ? 11.453 0.819 7.836 1 95.31 100 ASN A C 1
ATOM 766 O O . ASN A 1 100 ? 11.344 1.475 6.801 1 95.31 100 ASN A O 1
ATOM 770 N N . PHE A 1 101 ? 10.516 0.558 8.625 1 92.88 101 PHE A N 1
ATOM 771 C CA . PHE A 1 101 ? 9.117 0.793 8.258 1 92.88 101 PHE A CA 1
ATOM 772 C C . PHE A 1 101 ? 8.906 2.24 7.836 1 92.88 101 PHE A C 1
ATOM 774 O O . PHE A 1 101 ? 8.266 2.508 6.816 1 92.88 101 PHE A O 1
ATOM 781 N N . ASN A 1 102 ? 9.43 3.203 8.57 1 92.69 102 ASN A N 1
ATOM 782 C CA . ASN A 1 102 ? 9.195 4.613 8.273 1 92.69 102 ASN A CA 1
ATOM 783 C C . ASN A 1 102 ? 9.766 4.996 6.91 1 92.69 102 ASN A C 1
ATOM 785 O O . ASN A 1 102 ? 9.102 5.688 6.133 1 92.69 102 ASN A O 1
ATOM 789 N N . ARG A 1 103 ? 10.984 4.539 6.633 1 94.5 103 ARG A N 1
ATOM 790 C CA . ARG A 1 103 ? 11.586 4.816 5.336 1 94.5 103 ARG A CA 1
ATOM 791 C C . ARG A 1 103 ? 10.852 4.082 4.219 1 94.5 103 ARG A C 1
ATOM 793 O O . ARG A 1 103 ? 10.625 4.645 3.146 1 94.5 103 ARG A O 1
ATOM 800 N N . TRP A 1 104 ? 10.492 2.848 4.48 1 93.88 104 TRP A N 1
ATOM 801 C CA . TRP A 1 104 ? 9.773 2.023 3.516 1 93.88 104 TRP A CA 1
ATOM 802 C C . TRP A 1 104 ? 8.398 2.621 3.205 1 93.88 104 TRP A C 1
ATOM 804 O O . TRP A 1 104 ? 8.008 2.721 2.039 1 93.88 104 TRP A O 1
ATOM 814 N N . SER A 1 105 ? 7.691 3.027 4.207 1 90.69 105 SER A N 1
ATOM 815 C CA . SER A 1 105 ? 6.355 3.59 4.031 1 90.69 105 SER A CA 1
ATOM 816 C C . SER A 1 105 ? 6.41 4.91 3.27 1 90.69 105 SER A C 1
ATOM 818 O O . SER A 1 105 ? 5.492 5.234 2.512 1 90.69 105 SER A O 1
ATOM 820 N N . MET A 1 106 ? 7.414 5.672 3.463 1 89.88 106 MET A N 1
ATOM 821 C CA . MET A 1 106 ? 7.562 6.93 2.734 1 89.88 106 MET A CA 1
ATOM 822 C C . MET A 1 106 ? 7.789 6.672 1.248 1 89.88 106 MET A C 1
ATOM 824 O O . MET A 1 106 ? 7.344 7.449 0.404 1 89.88 106 MET A O 1
ATOM 828 N N . LEU A 1 107 ? 8.453 5.602 0.929 1 89.31 107 LEU A N 1
ATOM 829 C CA . LEU A 1 107 ? 8.781 5.234 -0.445 1 89.31 107 LEU A CA 1
ATOM 830 C C . LEU A 1 107 ? 7.516 4.938 -1.242 1 89.31 107 LEU A C 1
ATOM 832 O O . LEU A 1 107 ? 7.383 5.371 -2.389 1 89.31 107 LEU A O 1
ATOM 836 N N . PHE A 1 108 ? 6.523 4.305 -0.603 1 79.81 108 PHE A N 1
ATOM 837 C CA . PHE A 1 108 ? 5.379 3.795 -1.351 1 79.81 108 PHE A CA 1
ATOM 838 C C . PHE A 1 108 ? 4.098 4.496 -0.92 1 79.81 108 PHE A C 1
ATOM 840 O O . PHE A 1 108 ? 3.059 4.359 -1.573 1 79.81 108 PHE A O 1
ATOM 847 N N . GLY A 1 109 ? 4.086 5.141 0.156 1 70.25 109 GLY A N 1
ATOM 848 C CA . GLY A 1 109 ? 2.875 5.68 0.754 1 70.25 109 GLY A CA 1
ATOM 849 C C . GLY A 1 109 ? 2.445 7 0.141 1 70.25 109 GLY A C 1
ATOM 850 O O . GLY A 1 109 ? 1.295 7.414 0.297 1 70.25 109 GLY A O 1
ATOM 851 N N . ASN A 1 110 ? 3.297 7.711 -0.412 1 60.53 110 ASN A N 1
ATOM 852 C CA . ASN A 1 110 ? 2.912 9.031 -0.897 1 60.53 110 ASN A CA 1
ATOM 853 C C . ASN A 1 110 ? 2.541 9 -2.377 1 60.53 110 ASN A C 1
ATOM 855 O O . ASN A 1 110 ? 3.219 8.352 -3.178 1 60.53 110 ASN A O 1
ATOM 859 N N . ARG A 1 111 ? 1.083 9.445 -2.473 1 58.56 111 ARG A N 1
ATOM 860 C CA . ARG A 1 111 ? 0.741 9.68 -3.871 1 58.56 111 ARG A CA 1
ATOM 861 C C . ARG A 1 111 ? 1.721 10.648 -4.516 1 58.56 111 ARG A C 1
ATOM 863 O O . ARG A 1 111 ? 2.004 11.719 -3.963 1 58.56 111 ARG A O 1
ATOM 870 N N . PHE A 1 112 ? 2.551 10.18 -5.234 1 53.34 112 PHE A N 1
ATOM 871 C CA . PHE A 1 112 ? 3.408 11.117 -5.945 1 53.34 112 PHE A CA 1
ATOM 872 C C . PHE A 1 112 ? 2.627 11.852 -7.027 1 53.34 112 PHE A C 1
ATOM 874 O O . PHE A 1 112 ? 2.041 11.227 -7.914 1 53.34 112 PHE A O 1
ATOM 881 N N . VAL A 1 113 ? 1.709 12.766 -6.453 1 46.94 113 VAL A N 1
ATOM 882 C CA . VAL A 1 113 ? 0.89 13.609 -7.32 1 46.94 113 VAL A CA 1
ATOM 883 C C . VAL A 1 113 ? 1.697 14.031 -8.547 1 46.94 113 VAL A C 1
ATOM 885 O O . VAL A 1 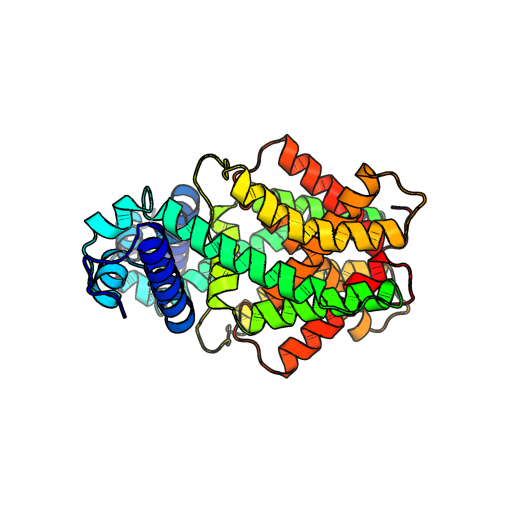113 ? 1.128 14.352 -9.594 1 46.94 113 VAL A O 1
ATOM 888 N N . GLU A 1 114 ? 2.951 14.555 -8.352 1 47.97 114 GLU A N 1
ATOM 889 C CA . GLU A 1 114 ? 3.35 15.297 -9.547 1 47.97 114 GLU A CA 1
ATOM 890 C C . GLU A 1 114 ? 3.24 14.422 -10.797 1 47.97 114 GLU A C 1
ATOM 892 O O . GLU A 1 114 ? 3.119 13.203 -10.695 1 47.97 114 GLU A O 1
ATOM 897 N N . SER A 1 115 ? 3.334 14.992 -12.008 1 47.16 115 SER A N 1
ATOM 898 C CA . SER A 1 115 ? 3.109 14.625 -13.406 1 47.16 115 SER A CA 1
ATOM 899 C C . SER A 1 115 ? 3.506 13.18 -13.664 1 47.16 115 SER A C 1
ATOM 901 O O . SER A 1 115 ? 3.537 12.734 -14.82 1 47.16 115 SER A O 1
ATOM 903 N N . GLY A 1 116 ? 3.311 12.281 -12.453 1 54.88 116 GLY A N 1
ATOM 904 C CA . GLY A 1 116 ? 3.654 10.93 -12.859 1 54.88 116 GLY A CA 1
ATOM 905 C C . GLY A 1 116 ? 5.074 10.805 -13.383 1 54.88 116 GLY A C 1
ATOM 906 O O . GLY A 1 116 ? 5.5 9.719 -13.781 1 54.88 116 GLY A O 1
ATOM 907 N N . HIS A 1 117 ? 5.805 11.969 -13.453 1 67.56 117 HIS A N 1
ATOM 908 C CA . HIS A 1 117 ? 7.051 11.836 -14.195 1 67.56 117 HIS A CA 1
ATOM 909 C C . HIS A 1 117 ? 8.25 11.797 -13.258 1 67.56 117 HIS A C 1
ATOM 911 O O . HIS A 1 117 ? 8.695 12.836 -12.766 1 67.56 117 HIS A O 1
ATOM 917 N N . PHE A 1 118 ? 8.484 10.648 -12.641 1 81.19 118 PHE A N 1
ATOM 918 C CA . PHE A 1 118 ? 9.766 10.453 -11.977 1 81.19 118 PHE A CA 1
ATOM 919 C C . PHE A 1 118 ? 10.914 10.633 -12.961 1 81.19 118 PHE A C 1
ATOM 921 O O . PHE A 1 118 ? 10.828 10.203 -14.117 1 81.19 118 PHE A O 1
ATOM 928 N N . PRO A 1 119 ? 11.953 11.414 -12.445 1 89.12 119 PRO A N 1
ATOM 929 C CA . PRO A 1 119 ? 13.125 11.469 -13.32 1 89.12 119 PRO A CA 1
ATOM 930 C C . PRO A 1 119 ? 13.664 10.078 -13.664 1 89.12 119 PRO A C 1
ATOM 932 O O . PRO A 1 119 ? 13.461 9.125 -12.906 1 89.12 119 PRO A O 1
ATOM 935 N N . ASP A 1 120 ? 14.375 9.992 -14.758 1 92.5 120 ASP A N 1
ATOM 936 C CA . ASP A 1 120 ? 14.852 8.719 -15.281 1 92.5 120 ASP A CA 1
ATOM 937 C C . ASP A 1 120 ? 15.75 8.008 -14.266 1 92.5 120 ASP A C 1
ATOM 939 O O . ASP A 1 120 ? 15.672 6.793 -14.102 1 92.5 120 ASP A O 1
ATOM 943 N N . TRP A 1 121 ? 16.562 8.812 -13.602 1 94.38 121 TRP A N 1
ATOM 944 C CA . TRP A 1 121 ? 17.5 8.203 -12.664 1 94.38 121 TRP A CA 1
ATOM 945 C C . TRP A 1 121 ? 16.766 7.539 -11.508 1 94.38 121 TRP A C 1
ATOM 947 O O . TRP A 1 121 ? 17.188 6.5 -11 1 94.38 121 TRP A O 1
ATOM 957 N N . TYR A 1 122 ? 15.688 8.078 -11.094 1 93.31 122 TYR A N 1
ATOM 958 C CA . TYR A 1 122 ? 14.875 7.531 -10.008 1 93.31 122 TYR A CA 1
ATOM 959 C C . TYR A 1 122 ? 14.102 6.305 -10.477 1 93.31 122 TYR A C 1
ATOM 961 O O . TYR A 1 122 ? 14.07 5.281 -9.789 1 93.31 122 TYR A O 1
ATOM 969 N N . ARG A 1 123 ? 13.57 6.395 -11.672 1 90.69 123 ARG A N 1
ATOM 970 C CA . ARG A 1 123 ? 12.828 5.281 -12.258 1 90.69 123 ARG A CA 1
ATOM 971 C C . ARG A 1 123 ? 13.727 4.051 -12.406 1 90.69 123 ARG A C 1
ATOM 973 O O . ARG A 1 123 ? 13.273 2.922 -12.203 1 90.69 123 ARG A O 1
ATOM 980 N N . ALA A 1 124 ? 14.953 4.262 -12.719 1 94.12 124 ALA A N 1
ATOM 981 C CA . ALA A 1 124 ? 15.898 3.16 -12.875 1 94.12 124 ALA A CA 1
ATOM 982 C C . ALA A 1 124 ? 16.094 2.414 -11.555 1 94.12 124 ALA A C 1
ATOM 984 O O . ALA A 1 124 ? 16.203 1.187 -11.547 1 94.12 124 ALA A O 1
ATOM 985 N N . LYS A 1 125 ? 16.062 3.119 -10.469 1 94.88 125 LYS A N 1
ATOM 986 C CA . LYS A 1 125 ? 16.219 2.498 -9.156 1 94.88 125 LYS A CA 1
ATOM 987 C C . LYS A 1 125 ? 14.977 1.718 -8.75 1 94.88 125 LYS A C 1
ATOM 989 O O . LYS A 1 125 ? 15.07 0.63 -8.18 1 94.88 125 LYS A O 1
ATOM 994 N N . MET A 1 126 ? 13.859 2.26 -9.07 1 90.19 126 MET A N 1
ATOM 995 C CA . MET A 1 126 ? 12.609 1.545 -8.82 1 90.19 126 MET A CA 1
ATOM 996 C C . MET A 1 126 ? 12.547 0.254 -9.633 1 90.19 126 MET A C 1
ATOM 998 O O . MET A 1 126 ? 12.18 -0.797 -9.102 1 90.19 126 MET A O 1
ATOM 1002 N N . ASN A 1 127 ? 12.961 0.324 -10.867 1 91.88 127 ASN A N 1
ATOM 1003 C CA . ASN A 1 127 ? 12.914 -0.819 -11.773 1 91.88 127 ASN A CA 1
ATOM 1004 C C . ASN A 1 127 ? 13.891 -1.913 -11.336 1 91.88 127 ASN A C 1
ATOM 1006 O O . ASN A 1 127 ? 13.664 -3.092 -11.617 1 91.88 127 ASN A O 1
ATOM 1010 N N . ARG A 1 128 ? 14.922 -1.526 -10.68 1 94.88 128 ARG A N 1
ATOM 1011 C CA . ARG A 1 128 ? 15.93 -2.482 -10.234 1 94.88 128 ARG A CA 1
ATOM 1012 C C . ARG A 1 128 ? 15.328 -3.516 -9.289 1 94.88 128 ARG A C 1
ATOM 1014 O O . ARG A 1 128 ? 15.695 -4.691 -9.336 1 94.88 128 ARG A O 1
ATOM 1021 N N . LEU A 1 129 ? 14.422 -3.145 -8.461 1 93.25 129 LEU A N 1
ATOM 1022 C CA . LEU A 1 129 ? 13.781 -4.066 -7.531 1 93.25 129 LEU A CA 1
ATOM 1023 C C . LEU A 1 129 ? 12.992 -5.133 -8.273 1 93.25 129 LEU A C 1
ATOM 1025 O O . LEU A 1 129 ? 13.125 -6.328 -7.988 1 93.25 129 LEU A O 1
ATOM 1029 N N . GLU A 1 130 ? 12.203 -4.723 -9.211 1 91.62 130 GLU A N 1
ATOM 1030 C CA . GLU A 1 130 ? 11.453 -5.648 -10.055 1 91.62 130 GLU A CA 1
ATOM 1031 C C . GLU A 1 130 ? 12.391 -6.551 -10.852 1 91.62 130 GLU A C 1
ATOM 1033 O O . GLU A 1 130 ? 12.094 -7.73 -11.062 1 91.62 130 GLU A O 1
ATOM 1038 N N . GLU A 1 131 ? 13.523 -5.965 -11.297 1 94.5 131 GLU A N 1
ATOM 1039 C CA . GLU A 1 131 ? 14.484 -6.703 -12.109 1 94.5 131 GLU A CA 1
ATOM 1040 C C . GLU A 1 131 ? 15.102 -7.859 -11.328 1 94.5 131 GLU A C 1
ATOM 1042 O O . GLU A 1 131 ? 15.398 -8.914 -11.891 1 94.5 131 GLU A O 1
ATOM 1047 N N . ILE A 1 132 ? 15.273 -7.621 -10.086 1 95.44 132 ILE A N 1
ATOM 1048 C CA . ILE A 1 132 ? 15.82 -8.68 -9.242 1 95.44 132 ILE A CA 1
ATOM 1049 C C . ILE A 1 132 ? 14.898 -9.898 -9.281 1 95.44 132 ILE A C 1
ATOM 1051 O O . ILE A 1 132 ? 15.359 -11.031 -9.438 1 95.44 132 ILE A O 1
ATOM 1055 N N . ILE A 1 133 ? 13.609 -9.688 -9.219 1 94.5 133 ILE A N 1
ATOM 1056 C CA . ILE A 1 133 ? 12.609 -10.75 -9.242 1 94.5 133 ILE A CA 1
ATOM 1057 C C . ILE A 1 133 ? 12.516 -11.336 -10.648 1 94.5 133 ILE A C 1
ATOM 1059 O O . ILE A 1 133 ? 12.516 -12.555 -10.82 1 94.5 133 ILE A O 1
ATOM 1063 N N . THR A 1 134 ? 12.5 -10.438 -11.648 1 93.88 134 THR A N 1
ATOM 1064 C CA . THR A 1 134 ? 12.344 -10.859 -13.039 1 93.88 134 THR A CA 1
ATOM 1065 C C . THR A 1 134 ? 13.516 -11.727 -13.477 1 93.88 134 THR A C 1
ATOM 1067 O O . THR A 1 134 ? 13.344 -12.672 -14.258 1 93.88 134 THR A O 1
ATOM 1070 N N . THR A 1 135 ? 14.695 -11.453 -12.977 1 93.06 135 THR A N 1
ATOM 1071 C CA . THR A 1 135 ? 15.875 -12.258 -13.281 1 93.06 135 THR A CA 1
ATOM 1072 C C . THR A 1 135 ? 15.711 -13.68 -12.758 1 93.06 135 THR A C 1
ATOM 1074 O O . THR A 1 135 ? 16.078 -14.641 -13.438 1 93.06 135 THR A O 1
ATOM 1077 N N . GLN A 1 136 ? 15.148 -13.812 -11.547 1 92.38 136 GLN A N 1
ATOM 1078 C CA . GLN A 1 136 ? 14.898 -15.141 -10.992 1 92.38 136 GLN A CA 1
ATOM 1079 C C . GLN A 1 136 ? 13.844 -15.883 -11.805 1 92.38 136 GLN A C 1
ATOM 1081 O O . GLN A 1 136 ? 13.961 -17.094 -12.031 1 92.38 136 GLN A O 1
ATOM 1086 N N . ILE A 1 137 ? 12.836 -15.156 -12.289 1 92.94 137 ILE A N 1
ATOM 1087 C CA . ILE A 1 137 ? 11.773 -15.742 -13.102 1 92.94 137 ILE A CA 1
ATOM 1088 C C . ILE A 1 137 ? 12.352 -16.266 -14.414 1 92.94 137 ILE A C 1
ATOM 1090 O O . ILE A 1 137 ? 12 -17.359 -14.867 1 92.94 137 ILE A O 1
ATOM 1094 N N . ALA A 1 138 ? 13.227 -15.469 -15.008 1 92.56 138 ALA A N 1
ATOM 1095 C CA . ALA A 1 138 ? 13.852 -15.852 -16.266 1 92.56 138 ALA A CA 1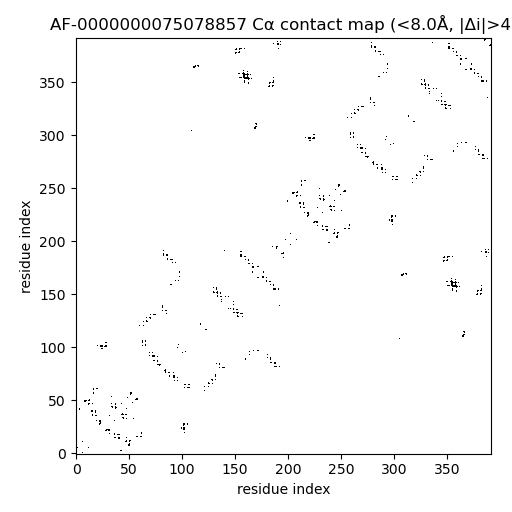
ATOM 1096 C C . ALA A 1 138 ? 14.672 -17.141 -16.109 1 92.56 138 ALA A C 1
ATOM 1098 O O . ALA A 1 138 ? 14.75 -17.953 -17.031 1 92.56 138 ALA A O 1
ATOM 1099 N N . ARG A 1 139 ? 15.234 -17.328 -14.953 1 90.19 139 ARG A N 1
ATOM 1100 C CA . ARG A 1 139 ? 15.984 -18.547 -14.664 1 90.19 139 ARG A CA 1
ATOM 1101 C C . ARG A 1 139 ? 15.047 -19.75 -14.531 1 90.19 139 ARG A C 1
ATOM 1103 O O . ARG A 1 139 ? 15.391 -20.859 -14.953 1 90.19 139 ARG A O 1
ATOM 1110 N N . LEU A 1 140 ? 13.906 -19.531 -14.008 1 87.56 140 LEU A N 1
ATOM 1111 C CA . LEU A 1 140 ? 12.93 -20.594 -13.781 1 87.56 140 LEU A CA 1
ATOM 1112 C C . LEU A 1 140 ? 12.227 -20.969 -15.078 1 87.56 140 LEU A C 1
ATOM 1114 O O . LEU A 1 140 ? 11.836 -22.125 -15.273 1 87.56 140 LEU A O 1
ATOM 1118 N N . HIS A 1 141 ? 12.07 -19.922 -15.914 1 89.69 141 HIS A N 1
ATOM 1119 C CA . HIS A 1 141 ? 11.336 -20.109 -17.172 1 89.69 141 HIS A CA 1
ATOM 1120 C C . HIS A 1 141 ? 12.148 -19.609 -18.359 1 89.69 141 HIS A C 1
ATOM 1122 O O . HIS A 1 141 ? 11.742 -18.672 -19.031 1 89.69 141 HIS A O 1
ATOM 1128 N N . PRO A 1 142 ? 13.18 -20.312 -18.688 1 90.94 142 PRO A N 1
ATOM 1129 C CA . PRO A 1 142 ? 14.055 -19.875 -19.781 1 90.94 142 PRO A CA 1
ATOM 1130 C C . PRO A 1 142 ? 13.359 -19.922 -21.141 1 90.94 142 PRO A C 1
ATOM 1132 O O . PRO A 1 142 ? 13.828 -19.281 -22.094 1 90.94 142 PRO A O 1
ATOM 1135 N N . GLU A 1 143 ? 12.266 -20.594 -21.219 1 93.94 143 GLU A N 1
ATOM 1136 C CA . GLU A 1 143 ? 11.547 -20.719 -22.469 1 93.94 143 GLU A CA 1
ATOM 1137 C C . GLU A 1 143 ? 10.719 -19.469 -22.766 1 93.94 143 GLU A C 1
ATOM 1139 O O . GLU A 1 143 ? 10.305 -19.25 -23.906 1 93.94 143 GLU A O 1
ATOM 1144 N N . ASN A 1 144 ? 10.438 -18.703 -21.734 1 94.12 144 ASN A N 1
ATOM 1145 C CA . ASN A 1 144 ? 9.641 -17.5 -21.891 1 94.12 144 ASN A CA 1
ATOM 1146 C C . ASN A 1 144 ? 10.445 -16.391 -22.562 1 94.12 144 ASN A C 1
ATOM 1148 O O . ASN A 1 144 ? 11.664 -16.312 -22.422 1 94.12 144 ASN A O 1
ATOM 1152 N N . ASN A 1 145 ? 9.727 -15.539 -23.281 1 95.25 145 ASN A N 1
ATOM 1153 C CA . ASN A 1 145 ? 10.391 -14.344 -23.781 1 95.25 145 ASN A CA 1
ATOM 1154 C C . ASN A 1 145 ? 10.469 -13.258 -22.719 1 95.25 145 ASN A C 1
ATOM 1156 O O . ASN A 1 145 ? 9.852 -13.383 -21.656 1 95.25 145 ASN A O 1
ATOM 1160 N N . PRO A 1 146 ? 11.234 -12.227 -22.969 1 94.44 146 PRO A N 1
ATOM 1161 C CA . PRO A 1 146 ? 11.469 -11.195 -21.953 1 94.44 146 PRO A CA 1
ATOM 1162 C C . PRO A 1 146 ? 10.18 -10.5 -21.516 1 94.44 146 PRO A C 1
ATOM 1164 O O . PRO A 1 146 ? 10.023 -10.172 -20.344 1 94.44 146 PRO A O 1
ATOM 1167 N N . GLN A 1 147 ? 9.281 -10.305 -22.375 1 93.69 147 GLN A N 1
ATOM 1168 C CA . GLN A 1 147 ? 8.031 -9.633 -22.047 1 93.69 147 GLN A CA 1
ATOM 1169 C C . GLN A 1 147 ? 7.184 -10.492 -21.109 1 93.69 147 GLN A C 1
ATOM 1171 O O . GLN A 1 147 ? 6.582 -9.977 -20.156 1 93.69 147 GLN A O 1
ATOM 1176 N N . GLN A 1 148 ? 7.184 -11.766 -21.391 1 93.44 148 GLN A N 1
ATOM 1177 C CA . GLN A 1 148 ? 6.461 -12.703 -20.531 1 93.44 148 GLN A CA 1
ATOM 1178 C C . GLN A 1 148 ? 7.066 -12.742 -19.141 1 93.44 148 GLN A C 1
ATOM 1180 O O . GLN A 1 148 ? 6.34 -12.656 -18.141 1 93.44 148 GLN A O 1
ATOM 1185 N N . ASN A 1 149 ? 8.383 -12.789 -19.094 1 94.75 149 ASN A N 1
ATOM 1186 C CA . ASN A 1 149 ? 9.062 -12.836 -17.797 1 94.75 149 ASN A CA 1
ATOM 1187 C C . ASN A 1 149 ? 8.883 -11.539 -17.016 1 94.75 149 ASN A C 1
ATOM 1189 O O . ASN A 1 149 ? 8.789 -11.547 -15.789 1 94.75 149 ASN A O 1
ATOM 1193 N N . GLN A 1 150 ? 8.812 -10.477 -17.75 1 94.81 150 GLN A N 1
ATOM 1194 C CA . GLN A 1 150 ? 8.578 -9.188 -17.109 1 94.81 150 GLN A CA 1
ATOM 1195 C C . GLN A 1 150 ? 7.195 -9.133 -16.469 1 94.81 150 GLN A C 1
ATOM 1197 O O . GLN A 1 150 ? 7.039 -8.641 -15.344 1 94.81 150 GLN A O 1
ATOM 1202 N N . ARG A 1 151 ? 6.246 -9.648 -17.125 1 94.12 151 ARG A N 1
ATOM 1203 C CA . ARG A 1 151 ? 4.883 -9.641 -16.609 1 94.12 151 ARG A CA 1
ATOM 1204 C C . ARG A 1 151 ? 4.766 -10.531 -15.375 1 94.12 151 ARG A C 1
ATOM 1206 O O . ARG A 1 151 ? 4.148 -10.141 -14.383 1 94.12 151 ARG A O 1
ATOM 1213 N N . ILE A 1 152 ? 5.383 -11.695 -15.453 1 95.5 152 ILE A N 1
ATOM 1214 C CA . ILE A 1 152 ? 5.379 -12.602 -14.312 1 95.5 152 ILE A CA 1
ATOM 1215 C C . ILE A 1 152 ? 6.121 -11.969 -13.141 1 95.5 152 ILE A C 1
ATOM 1217 O O . ILE A 1 152 ? 5.656 -12.023 -12 1 95.5 152 ILE A O 1
ATOM 1221 N N . GLY A 1 153 ? 7.254 -11.336 -13.445 1 95.94 153 GLY A N 1
ATOM 1222 C CA . GLY A 1 153 ? 8.016 -10.648 -12.414 1 95.94 153 GLY A CA 1
ATOM 1223 C C . GLY A 1 153 ? 7.25 -9.516 -11.758 1 95.94 153 GLY A C 1
ATOM 1224 O O . GLY A 1 153 ? 7.285 -9.359 -10.531 1 95.94 153 GLY A O 1
ATOM 1225 N N . ASN A 1 154 ? 6.504 -8.758 -12.539 1 96.12 154 ASN A N 1
ATOM 1226 C CA . ASN A 1 154 ? 5.676 -7.672 -12.016 1 96.12 154 ASN A CA 1
ATOM 1227 C C . ASN A 1 154 ? 4.574 -8.195 -11.102 1 96.12 154 ASN A C 1
ATOM 1229 O O . ASN A 1 154 ? 4.301 -7.609 -10.055 1 96.12 154 ASN A O 1
ATOM 1233 N N . ALA A 1 155 ? 3.99 -9.258 -11.508 1 97.19 155 ALA A N 1
ATOM 1234 C CA . ALA A 1 155 ? 2.93 -9.859 -10.695 1 97.19 155 ALA A CA 1
ATOM 1235 C C . ALA A 1 155 ? 3.471 -10.352 -9.359 1 97.19 155 ALA A C 1
ATOM 1237 O O . ALA A 1 155 ? 2.893 -10.07 -8.305 1 97.19 155 ALA A O 1
ATOM 1238 N N . LEU A 1 156 ? 4.57 -11.031 -9.414 1 97.25 156 LEU A N 1
ATOM 1239 C CA . LEU A 1 156 ? 5.156 -11.562 -8.188 1 97.25 156 LEU A CA 1
ATOM 1240 C C . LEU A 1 156 ? 5.656 -10.438 -7.289 1 97.25 156 LEU A C 1
ATOM 1242 O O . LEU A 1 156 ? 5.457 -10.477 -6.07 1 97.25 156 LEU A O 1
ATOM 1246 N N . TRP A 1 157 ? 6.277 -9.422 -7.883 1 97.31 157 TRP A N 1
ATOM 1247 C CA . TRP A 1 157 ? 6.715 -8.266 -7.105 1 97.31 157 TRP A CA 1
ATOM 1248 C C . TRP A 1 157 ? 5.531 -7.586 -6.43 1 97.31 157 TRP A C 1
ATOM 1250 O O . TRP A 1 157 ? 5.582 -7.277 -5.238 1 97.31 157 TRP A O 1
ATOM 1260 N N . GLY A 1 158 ? 4.484 -7.355 -7.207 1 97 158 GLY A N 1
ATOM 1261 C CA . GLY A 1 158 ? 3.277 -6.793 -6.625 1 97 158 GLY A CA 1
ATOM 1262 C C . GLY A 1 158 ? 2.729 -7.613 -5.473 1 97 158 GLY A C 1
ATOM 1263 O O . GLY A 1 158 ? 2.332 -7.062 -4.441 1 97 158 GLY A O 1
ATOM 1264 N N . GLY A 1 159 ? 2.74 -8.898 -5.664 1 98.12 159 GLY A N 1
ATOM 1265 C CA . GLY A 1 159 ? 2.291 -9.805 -4.617 1 98.12 159 GLY A CA 1
ATOM 1266 C C . GLY A 1 159 ? 3.123 -9.711 -3.354 1 98.12 159 GLY A C 1
ATOM 1267 O O . GLY A 1 159 ? 2.58 -9.609 -2.252 1 98.12 159 GLY A O 1
ATOM 1268 N N . ILE A 1 160 ? 4.422 -9.75 -3.559 1 98.12 160 ILE A N 1
ATOM 1269 C CA . ILE A 1 160 ? 5.336 -9.68 -2.424 1 98.12 160 ILE A CA 1
ATOM 1270 C C . ILE A 1 160 ? 5.129 -8.359 -1.682 1 98.12 160 ILE A C 1
ATOM 1272 O O . ILE A 1 160 ? 4.965 -8.344 -0.459 1 98.12 160 ILE A O 1
ATOM 1276 N N . HIS A 1 161 ? 5.07 -7.297 -2.395 1 96.06 161 HIS A N 1
ATOM 1277 C CA . HIS A 1 161 ? 4.879 -5.984 -1.785 1 96.06 161 HIS A CA 1
ATOM 1278 C C . HIS A 1 161 ? 3.533 -5.902 -1.069 1 96.06 161 HIS A C 1
ATOM 1280 O O . HIS A 1 161 ? 3.449 -5.379 0.044 1 96.06 161 HIS A O 1
ATOM 1286 N N . GLY A 1 162 ? 2.502 -6.426 -1.704 1 95.88 162 GLY A N 1
ATOM 1287 C CA . GLY A 1 162 ? 1.173 -6.383 -1.117 1 95.88 162 GLY A CA 1
ATOM 1288 C C . GLY A 1 162 ? 1.062 -7.172 0.173 1 95.88 162 GLY A C 1
ATOM 1289 O O . GLY A 1 162 ? 0.479 -6.695 1.149 1 95.88 162 GLY A O 1
ATOM 1290 N N . VAL A 1 163 ? 1.606 -8.352 0.212 1 96.38 163 VAL A N 1
ATOM 1291 C CA . VAL A 1 163 ? 1.6 -9.172 1.417 1 96.38 163 VAL A CA 1
ATOM 1292 C C . VAL A 1 163 ? 2.363 -8.461 2.533 1 96.38 163 VAL A C 1
ATOM 1294 O O . VAL A 1 163 ? 1.896 -8.398 3.672 1 96.38 163 VAL A O 1
ATOM 1297 N N . CYS A 1 164 ? 3.496 -7.91 2.18 1 95.62 164 CYS A N 1
ATOM 1298 C CA . CYS A 1 164 ? 4.277 -7.184 3.174 1 95.62 164 CYS A CA 1
ATOM 1299 C C . CYS A 1 164 ? 3.508 -5.977 3.699 1 95.62 164 CYS A C 1
ATOM 1301 O O . CYS A 1 164 ? 3.41 -5.777 4.914 1 95.62 164 CYS A O 1
ATOM 1303 N N . LEU A 1 165 ? 2.969 -5.227 2.799 1 93.44 165 LEU A N 1
ATOM 1304 C CA . LEU A 1 165 ? 2.23 -4.027 3.178 1 93.44 165 LEU A CA 1
ATOM 1305 C C . LEU A 1 165 ? 1.094 -4.367 4.137 1 93.44 165 LEU A C 1
ATOM 1307 O O . LEU A 1 165 ? 0.976 -3.766 5.207 1 93.44 165 LEU A O 1
ATOM 1311 N N . LEU A 1 166 ? 0.31 -5.344 3.822 1 90.31 166 LEU A N 1
ATOM 1312 C CA . LEU A 1 166 ? -0.879 -5.66 4.605 1 90.31 166 LEU A CA 1
ATOM 1313 C C . LEU A 1 166 ? -0.497 -6.285 5.945 1 90.31 166 LEU A C 1
ATOM 1315 O O . LEU A 1 166 ? -1.255 -6.203 6.914 1 90.31 166 LEU A O 1
ATOM 1319 N N . SER A 1 167 ? 0.661 -6.879 6.035 1 90.5 167 SER A N 1
ATOM 1320 C CA . SER A 1 167 ? 1.079 -7.562 7.254 1 90.5 167 SER A CA 1
ATOM 1321 C C . SER A 1 167 ? 1.715 -6.59 8.242 1 90.5 167 SER A C 1
ATOM 1323 O O . SER A 1 167 ? 1.57 -6.746 9.453 1 90.5 167 SER A O 1
ATOM 1325 N N . ILE A 1 168 ? 2.365 -5.527 7.754 1 88.31 168 ILE A N 1
ATOM 1326 C CA . ILE A 1 168 ? 3.176 -4.762 8.695 1 88.31 168 ILE A CA 1
ATOM 1327 C C . ILE A 1 168 ? 2.572 -3.373 8.891 1 88.31 168 ILE A C 1
ATOM 1329 O O . ILE A 1 168 ? 3.02 -2.609 9.75 1 88.31 168 ILE A O 1
ATOM 1333 N N . ASN A 1 169 ? 1.566 -2.977 8.039 1 78.38 169 ASN A N 1
ATOM 1334 C CA . ASN A 1 169 ? 0.928 -1.672 8.164 1 78.38 169 ASN A CA 1
ATOM 1335 C C . ASN A 1 169 ? 0.235 -1.514 9.516 1 78.38 169 ASN A C 1
ATOM 1337 O O . ASN A 1 169 ? 0.019 -0.393 9.984 1 78.38 169 ASN A O 1
ATOM 1341 N N . GLY A 1 170 ? -0.073 -2.596 10.516 1 69.75 170 GLY A N 1
ATOM 1342 C CA . GLY A 1 170 ? -0.742 -2.484 11.805 1 69.75 170 GLY A CA 1
ATOM 1343 C C . GLY A 1 170 ? 0.18 -2.738 12.977 1 69.75 170 GLY A C 1
ATOM 1344 O O . GLY A 1 170 ? -0.256 -3.229 14.023 1 69.75 170 GLY A O 1
ATOM 1345 N N . MET A 1 171 ? 1.368 -2.416 13.086 1 72.62 171 MET A N 1
ATOM 1346 C CA . MET A 1 171 ? 2.338 -2.703 14.141 1 72.62 171 MET A CA 1
ATOM 1347 C C . MET A 1 171 ? 2.631 -4.195 14.219 1 72.62 171 MET A C 1
ATOM 1349 O O . MET A 1 171 ? 2.033 -4.91 15.031 1 72.62 171 MET A O 1
ATOM 1353 N N . PRO A 1 172 ? 3.424 -4.625 13.484 1 78.62 172 PRO A N 1
ATOM 1354 C CA . PRO A 1 172 ? 3.676 -6.066 13.414 1 78.62 172 PRO A CA 1
ATOM 1355 C C . PRO A 1 172 ? 4.348 -6.609 14.672 1 78.62 172 PRO A C 1
ATOM 1357 O O . PRO A 1 172 ? 5.086 -5.887 15.344 1 78.62 172 PRO A O 1
ATOM 1360 N N . ASN A 1 173 ? 3.91 -7.777 15.062 1 84.75 173 ASN A N 1
ATOM 1361 C CA . ASN A 1 173 ? 4.566 -8.562 16.109 1 84.75 173 ASN A CA 1
ATOM 1362 C C . ASN A 1 173 ? 5.199 -9.828 15.531 1 84.75 173 ASN A C 1
ATOM 1364 O O . ASN A 1 173 ? 5.16 -10.062 14.32 1 84.75 173 ASN A O 1
ATOM 1368 N N . LYS A 1 174 ? 5.895 -10.531 16.438 1 89.75 174 LYS A N 1
ATOM 1369 C CA . LYS A 1 174 ? 6.609 -11.727 15.984 1 89.75 174 LYS A CA 1
ATOM 1370 C C . LYS A 1 174 ? 5.668 -12.695 15.273 1 89.75 174 LYS A C 1
ATOM 1372 O O . LYS A 1 174 ? 6.016 -13.25 14.234 1 89.75 174 LYS A O 1
ATOM 1377 N N . GLU A 1 175 ? 4.52 -12.891 15.742 1 90.38 175 GLU A N 1
ATOM 1378 C CA . GLU A 1 175 ? 3.541 -13.82 15.188 1 90.38 175 GLU A CA 1
ATOM 1379 C C . GLU A 1 175 ? 3.057 -13.352 13.82 1 90.38 175 GLU A C 1
ATOM 1381 O O . GLU A 1 175 ? 2.963 -14.148 12.883 1 90.38 175 GLU A O 1
ATOM 1386 N N . SER A 1 176 ? 2.766 -12.055 13.719 1 88.88 176 SER A N 1
ATOM 1387 C CA . SER A 1 176 ? 2.283 -11.523 12.453 1 88.88 176 SER A CA 1
ATOM 1388 C C . SER A 1 176 ? 3.359 -11.602 11.375 1 88.88 176 SER A C 1
ATOM 1390 O O . SER A 1 176 ? 3.057 -11.828 10.203 1 88.88 176 SER A O 1
ATOM 1392 N N . LEU A 1 177 ? 4.621 -11.453 11.766 1 93.94 177 LEU A N 1
ATOM 1393 C CA . LEU A 1 177 ? 5.711 -11.531 10.805 1 93.94 177 LEU A CA 1
ATOM 1394 C C . LEU A 1 177 ? 5.914 -12.969 10.336 1 93.94 177 LEU A C 1
ATOM 1396 O O . LEU A 1 177 ? 6.199 -13.211 9.156 1 93.94 177 LEU A O 1
ATOM 1400 N N . GLN A 1 178 ? 5.777 -13.906 11.219 1 95 178 GLN A N 1
ATOM 1401 C CA . GLN A 1 178 ? 5.863 -15.312 10.844 1 95 178 GLN A CA 1
ATOM 1402 C C . GLN A 1 178 ? 4.746 -15.688 9.875 1 95 178 GLN A C 1
ATOM 1404 O O . GLN A 1 178 ? 4.977 -16.406 8.898 1 95 178 GLN A O 1
ATOM 1409 N N . GLU A 1 179 ? 3.594 -15.172 10.133 1 93.69 179 GLU A N 1
ATOM 1410 C CA . GLU A 1 179 ? 2.467 -15.414 9.242 1 93.69 179 GLU A CA 1
ATOM 1411 C C . GLU A 1 179 ? 2.717 -14.805 7.863 1 93.69 179 GLU A C 1
ATOM 1413 O O . GLU A 1 179 ? 2.367 -15.398 6.84 1 93.69 179 GLU A O 1
ATOM 1418 N N . ALA A 1 180 ? 3.299 -13.633 7.91 1 95.94 180 ALA A N 1
ATOM 1419 C CA . ALA A 1 180 ? 3.631 -12.977 6.645 1 95.94 180 ALA A CA 1
ATOM 1420 C C . ALA A 1 180 ? 4.625 -13.812 5.84 1 95.94 180 ALA A C 1
ATOM 1422 O O . ALA A 1 180 ? 4.477 -13.969 4.625 1 95.94 180 ALA A O 1
ATOM 1423 N N . GLU A 1 181 ? 5.602 -14.367 6.535 1 97 181 GLU A N 1
ATOM 1424 C CA . GLU A 1 181 ? 6.59 -15.211 5.867 1 97 181 GLU A CA 1
ATOM 1425 C C . GLU A 1 181 ? 5.93 -16.438 5.242 1 97 181 GLU A C 1
ATOM 1427 O O . GLU A 1 181 ? 6.266 -16.828 4.121 1 97 181 GLU A O 1
ATOM 1432 N N . GLU A 1 182 ? 5.035 -17.031 5.941 1 96.25 182 GLU A N 1
ATOM 1433 C CA . GLU A 1 182 ? 4.32 -18.203 5.414 1 96.25 182 GLU A CA 1
ATOM 1434 C C . GLU A 1 182 ? 3.463 -17.812 4.211 1 96.25 182 GLU A C 1
ATOM 1436 O O . GLU A 1 182 ? 3.408 -18.547 3.223 1 96.25 182 GLU A O 1
ATOM 1441 N N . THR A 1 183 ? 2.816 -16.688 4.324 1 96.69 183 THR A N 1
ATOM 1442 C CA . THR A 1 183 ? 1.998 -16.188 3.219 1 96.69 183 THR A CA 1
ATOM 1443 C C . THR A 1 183 ? 2.857 -15.93 1.987 1 96.69 183 THR A C 1
ATOM 1445 O O . THR A 1 183 ? 2.467 -16.266 0.867 1 96.69 183 THR A O 1
ATOM 1448 N N . LEU A 1 184 ? 4.027 -15.367 2.215 1 97.75 184 LEU A N 1
ATOM 1449 C CA . LEU A 1 184 ? 4.957 -15.117 1.118 1 97.75 184 LEU A CA 1
ATOM 1450 C C . LEU A 1 184 ? 5.41 -16.422 0.479 1 97.75 184 LEU A C 1
ATOM 1452 O O . LEU A 1 184 ? 5.562 -16.5 -0.742 1 97.75 184 LEU A O 1
ATOM 1456 N N . ARG A 1 185 ? 5.648 -17.422 1.293 1 95.81 185 ARG A N 1
ATOM 1457 C CA . ARG A 1 185 ? 6.02 -18.734 0.772 1 95.81 185 ARG A CA 1
ATOM 1458 C C . ARG A 1 185 ? 4.93 -19.281 -0.141 1 95.81 185 ARG A C 1
ATOM 1460 O O . ARG A 1 185 ? 5.219 -19.781 -1.231 1 95.81 185 ARG A O 1
ATOM 1467 N N . VAL A 1 186 ? 3.697 -19.203 0.286 1 95.31 186 VAL A N 1
ATOM 1468 C CA . VAL A 1 186 ? 2.564 -19.672 -0.508 1 95.31 186 VAL A CA 1
ATOM 1469 C C . VAL A 1 186 ? 2.502 -18.891 -1.822 1 95.31 186 VAL A C 1
ATOM 1471 O O . VAL A 1 186 ? 2.307 -19.484 -2.889 1 95.31 186 VAL A O 1
ATOM 1474 N N . LEU A 1 187 ? 2.689 -17.594 -1.756 1 96.81 187 LEU A N 1
ATOM 1475 C CA . LEU A 1 187 ? 2.672 -16.734 -2.934 1 96.81 187 LEU A CA 1
ATOM 1476 C C . LEU A 1 187 ? 3.746 -17.156 -3.932 1 96.81 187 LEU A C 1
ATOM 1478 O O . LEU A 1 187 ? 3.453 -17.359 -5.109 1 96.81 187 LEU A O 1
ATOM 1482 N N . VAL A 1 188 ? 4.984 -17.312 -3.434 1 95.88 188 VAL A N 1
ATOM 1483 C CA . VAL A 1 188 ? 6.109 -17.656 -4.297 1 95.88 188 VAL A CA 1
ATOM 1484 C C . VAL A 1 188 ? 5.898 -19.031 -4.914 1 95.88 188 VAL A C 1
ATOM 1486 O O . VAL A 1 188 ? 6.125 -19.219 -6.113 1 95.88 188 VAL A O 1
ATOM 1489 N N . ARG A 1 189 ? 5.398 -19.969 -4.195 1 93 189 ARG A N 1
ATOM 1490 C CA . ARG A 1 189 ? 5.199 -21.328 -4.676 1 93 189 ARG A CA 1
ATOM 1491 C C . ARG A 1 189 ? 4.117 -21.391 -5.75 1 93 189 ARG A C 1
ATOM 1493 O O . ARG A 1 189 ? 4.176 -22.219 -6.656 1 93 189 ARG A O 1
ATOM 1500 N N . ALA A 1 190 ? 3.135 -20.531 -5.621 1 92 190 ALA A N 1
ATOM 1501 C CA . ALA A 1 190 ? 2.113 -20.453 -6.66 1 92 190 ALA A CA 1
ATOM 1502 C C . ALA A 1 190 ? 2.729 -20.094 -8.008 1 92 190 ALA A C 1
ATOM 1504 O O . ALA A 1 190 ? 2.242 -20.531 -9.055 1 92 190 ALA A O 1
ATOM 1505 N N . PHE A 1 191 ? 3.801 -19.344 -8.016 1 90.62 191 PHE A N 1
ATOM 1506 C CA . PHE A 1 191 ? 4.438 -18.891 -9.25 1 90.62 191 PHE A CA 1
ATOM 1507 C C . PHE A 1 191 ? 5.422 -19.938 -9.766 1 90.62 191 PHE A C 1
ATOM 1509 O O . PHE A 1 191 ? 5.699 -20 -10.961 1 90.62 191 PHE A O 1
ATOM 1516 N N . VAL A 1 192 ? 5.996 -20.75 -8.898 1 85.75 192 VAL A N 1
ATOM 1517 C CA . VAL A 1 192 ? 7.047 -21.688 -9.305 1 85.75 192 VAL A CA 1
ATOM 1518 C C . VAL A 1 192 ? 6.445 -23.062 -9.578 1 85.75 192 VAL A C 1
ATOM 1520 O O . VAL A 1 192 ? 7.074 -23.906 -10.219 1 85.75 192 VAL A O 1
ATOM 1523 N N . GLY A 1 193 ? 5.148 -23.312 -9.438 1 74.88 193 GLY A N 1
ATOM 1524 C CA . GLY A 1 193 ? 4.488 -24.578 -9.727 1 74.88 193 GLY A CA 1
ATOM 1525 C C . GLY A 1 193 ? 4.777 -25.656 -8.695 1 74.88 193 GLY A C 1
ATOM 1526 O O . GLY A 1 193 ? 4.668 -26.844 -8.984 1 74.88 193 GLY A O 1
ATOM 1527 N N . GLU A 1 194 ? 5.375 -25.375 -7.66 1 61.75 194 GLU A N 1
ATOM 1528 C CA . GLU A 1 194 ? 5.629 -26.375 -6.633 1 61.75 194 GLU A CA 1
ATOM 1529 C C . GLU A 1 194 ? 4.449 -26.484 -5.672 1 61.75 194 GLU A C 1
ATOM 1531 O O . GLU A 1 194 ? 3.617 -25.578 -5.594 1 61.75 194 GLU A O 1
ATOM 1536 N N . GLU A 1 195 ? 4.203 -27.734 -5.176 1 51.47 195 GLU A N 1
ATOM 1537 C CA . GLU A 1 195 ? 3.127 -28.031 -4.23 1 51.47 195 GLU A CA 1
ATOM 1538 C C . GLU A 1 195 ? 3.088 -26.984 -3.113 1 51.47 195 GLU A C 1
ATOM 1540 O O . GLU A 1 195 ? 4.129 -26.594 -2.586 1 51.47 195 GLU A O 1
ATOM 1545 N N . ARG A 1 196 ? 1.999 -26.344 -3.086 1 46.28 196 ARG A N 1
ATOM 1546 C CA . ARG A 1 196 ? 1.729 -25.328 -2.068 1 46.28 196 ARG A CA 1
ATOM 1547 C C . ARG A 1 196 ? 1.665 -25.953 -0.678 1 46.28 196 ARG A C 1
ATOM 1549 O O . ARG A 1 196 ? 1.336 -27.125 -0.537 1 46.28 196 ARG A O 1
ATOM 1556 N N . MET B 1 1 ? -36.469 18.016 3.938 1 37.22 1 MET B N 1
ATOM 1557 C CA . MET B 1 1 ? -35.25 18.281 4.688 1 37.22 1 MET B CA 1
ATOM 1558 C C . MET B 1 1 ? -35.562 18.719 6.113 1 37.22 1 MET B C 1
ATOM 1560 O O . MET B 1 1 ? -36.312 19.656 6.328 1 37.22 1 MET B O 1
ATOM 1564 N N . ALA B 1 2 ? -35.562 17.844 7.16 1 46.97 2 ALA B N 1
ATOM 1565 C CA . ALA B 1 2 ? -35.938 18.312 8.492 1 46.97 2 ALA B CA 1
ATOM 1566 C C . ALA B 1 2 ? -35.156 19.578 8.875 1 46.97 2 ALA B C 1
ATOM 1568 O O . ALA B 1 2 ? -34.031 19.781 8.43 1 46.97 2 ALA B O 1
ATOM 1569 N N . ARG B 1 3 ? -35.562 20.453 9.609 1 52.5 3 ARG B N 1
ATOM 1570 C CA . ARG B 1 3 ? -34.844 21.594 10.188 1 52.5 3 ARG B CA 1
ATOM 1571 C C . ARG B 1 3 ? -33.688 21.141 11.031 1 52.5 3 ARG B C 1
ATOM 1573 O O . ARG B 1 3 ? -33.688 20.016 11.562 1 52.5 3 ARG B O 1
ATOM 1580 N N . ARG B 1 4 ? -32.406 21.688 11 1 60.25 4 ARG B N 1
ATOM 1581 C CA . ARG B 1 4 ? -31.156 21.344 11.648 1 60.25 4 ARG B CA 1
ATOM 1582 C C . ARG B 1 4 ? -31.391 20.641 12.984 1 60.25 4 ARG B C 1
ATOM 1584 O O . ARG B 1 4 ? -30.734 19.641 13.297 1 60.25 4 ARG B O 1
ATOM 1591 N N . TYR B 1 5 ? -32.531 20.953 13.758 1 65.81 5 TYR B N 1
ATOM 1592 C CA . TYR B 1 5 ? -32.844 20.516 15.117 1 65.81 5 TYR B CA 1
ATOM 1593 C C . TYR B 1 5 ? -33.844 19.391 15.117 1 65.81 5 TYR B C 1
ATOM 1595 O O . TYR B 1 5 ? -34.188 18.859 16.172 1 65.81 5 TYR B O 1
ATOM 1603 N N . GLU B 1 6 ? -34.062 18.906 13.852 1 80.69 6 GLU B N 1
ATOM 1604 C CA . GLU B 1 6 ? -35.094 17.891 13.852 1 80.69 6 GLU B CA 1
ATOM 1605 C C . GLU B 1 6 ? -34.531 16.531 13.438 1 80.69 6 GLU B C 1
ATOM 1607 O O . GLU B 1 6 ? -35.25 15.516 13.516 1 80.69 6 GLU B O 1
ATOM 1612 N N . HIS B 1 7 ? -33.188 16.484 13.242 1 90.38 7 HIS B N 1
ATOM 1613 C CA . HIS B 1 7 ? -32.656 15.211 12.773 1 90.38 7 HIS B CA 1
ATOM 1614 C C . HIS B 1 7 ? -32.375 14.273 13.945 1 90.38 7 HIS B C 1
ATOM 1616 O O . HIS B 1 7 ? -31.953 14.719 15.008 1 90.38 7 HIS B O 1
ATOM 1622 N N . SER B 1 8 ? -32.625 13.078 13.766 1 94 8 SER B N 1
ATOM 1623 C CA . SER B 1 8 ? -32.219 12.07 14.727 1 94 8 SER B CA 1
ATOM 1624 C C . SER B 1 8 ? -30.688 11.906 14.727 1 94 8 SER B C 1
ATOM 1626 O O . SER B 1 8 ? -30 12.406 13.828 1 94 8 SER B O 1
ATOM 1628 N N . GLN B 1 9 ? -30.156 11.273 15.781 1 94.25 9 GLN B N 1
ATOM 1629 C CA . GLN B 1 9 ? -28.719 11.008 15.836 1 94.25 9 GLN B CA 1
ATOM 1630 C C . GLN B 1 9 ? -28.266 10.195 14.633 1 94.25 9 GLN B C 1
ATOM 1632 O O . GLN B 1 9 ? -27.172 10.43 14.094 1 94.25 9 GLN B O 1
ATOM 1637 N N . GLU B 1 10 ? -29.141 9.352 14.242 1 95.75 10 GLU B N 1
ATOM 1638 C CA . GLU B 1 10 ? -28.828 8.516 13.086 1 95.75 10 GLU B CA 1
ATOM 1639 C C . GLU B 1 10 ? -28.766 9.344 11.812 1 95.75 10 GLU B C 1
ATOM 1641 O O . GLU B 1 10 ? -27.922 9.102 10.945 1 95.75 10 GLU B O 1
ATOM 1646 N N . GLU B 1 11 ? -29.594 10.234 11.75 1 96.38 11 GLU B N 1
ATOM 1647 C CA . GLU B 1 11 ? -29.625 11.102 10.578 1 96.38 11 GLU B CA 1
ATOM 1648 C C . GLU B 1 11 ? -28.391 12.016 10.547 1 96.38 11 GLU B C 1
ATOM 1650 O O . GLU B 1 11 ? -27.812 12.242 9.484 1 96.38 11 GLU B O 1
ATOM 1655 N N . ILE B 1 12 ? -28.031 12.531 11.719 1 96.44 12 ILE B N 1
ATOM 1656 C CA . ILE B 1 12 ? -26.844 13.383 11.805 1 96.44 12 ILE B CA 1
ATOM 1657 C C . ILE B 1 12 ? -25.609 12.586 11.422 1 96.44 12 ILE B C 1
ATOM 1659 O O . ILE B 1 12 ? -24.766 13.07 10.672 1 96.44 12 ILE B O 1
ATOM 1663 N N . LYS B 1 13 ? -25.594 11.359 11.922 1 97.69 13 LYS B N 1
ATOM 1664 C CA . LYS B 1 13 ? -24.484 10.477 11.578 1 97.69 13 LYS B CA 1
ATOM 1665 C C . LYS B 1 13 ? -24.375 10.289 10.062 1 97.69 13 LYS B C 1
ATOM 1667 O O . LYS B 1 13 ? -23.281 10.383 9.5 1 97.69 13 LYS B O 1
ATOM 1672 N N . ALA B 1 14 ? -25.469 10.094 9.43 1 97.69 14 ALA B N 1
ATOM 1673 C CA . ALA B 1 14 ? -25.484 9.891 7.984 1 97.69 14 ALA B CA 1
ATOM 1674 C C . ALA B 1 14 ? -25.062 11.156 7.242 1 97.69 14 ALA B C 1
ATOM 1676 O O . ALA B 1 14 ? -24.3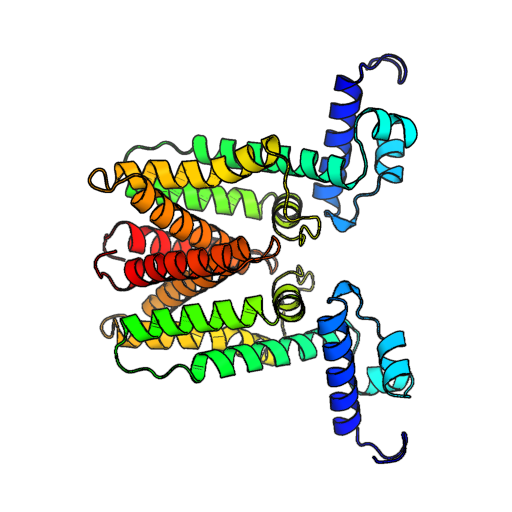28 11.078 6.254 1 97.69 14 ALA B O 1
ATOM 1677 N N . MET B 1 15 ? -25.484 12.273 7.742 1 97.56 15 MET B N 1
ATOM 1678 C CA . MET B 1 15 ? -25.125 13.547 7.125 1 97.56 15 MET B CA 1
ATOM 1679 C C . MET B 1 15 ? -23.625 13.797 7.234 1 97.56 15 MET B C 1
ATOM 1681 O O . MET B 1 15 ? -23 14.258 6.277 1 97.56 15 MET B O 1
ATOM 1685 N N . VAL B 1 16 ? -23.094 13.469 8.398 1 98.25 16 VAL B N 1
ATOM 1686 C CA . VAL B 1 16 ? -21.672 13.656 8.641 1 98.25 16 VAL B CA 1
ATOM 1687 C C . VAL B 1 16 ? -20.859 12.766 7.695 1 98.25 16 VAL B C 1
ATOM 1689 O O . VAL B 1 16 ? -19.922 13.234 7.047 1 98.25 16 VAL B O 1
ATOM 1692 N N . LEU B 1 17 ? -21.25 11.531 7.574 1 98.44 17 LEU B N 1
ATOM 1693 C CA . LEU B 1 17 ? -20.531 10.586 6.73 1 98.44 17 LEU B CA 1
ATOM 1694 C C . LEU B 1 17 ? -20.609 10.992 5.262 1 98.44 17 LEU B C 1
ATOM 1696 O O . LEU B 1 17 ? -19.625 10.891 4.535 1 98.44 17 LEU B O 1
ATOM 1700 N N . GLN B 1 18 ? -21.75 11.484 4.844 1 98.25 18 GLN B N 1
ATOM 1701 C CA . GLN B 1 18 ? -21.906 11.938 3.467 1 98.25 18 GLN B CA 1
ATOM 1702 C C . GLN B 1 18 ? -21.016 13.133 3.176 1 98.25 18 GLN B C 1
ATOM 1704 O O . GLN B 1 18 ? -20.359 13.188 2.135 1 98.25 18 GLN B O 1
ATOM 1709 N N . ALA B 1 19 ? -20.984 14.047 4.082 1 98.25 19 ALA B N 1
ATOM 1710 C CA . ALA B 1 19 ? -20.141 15.234 3.922 1 98.25 19 ALA B CA 1
ATOM 1711 C C . ALA B 1 19 ? -18.672 14.859 3.916 1 98.25 19 ALA B C 1
ATOM 1713 O O . ALA B 1 19 ? -17.891 15.375 3.105 1 98.25 19 ALA B O 1
ATOM 1714 N N . ALA B 1 20 ? -18.281 13.977 4.816 1 98.06 20 ALA B N 1
ATOM 1715 C CA . ALA B 1 20 ? -16.906 13.508 4.887 1 98.06 20 ALA B CA 1
ATOM 1716 C C . ALA B 1 20 ? -16.484 12.844 3.58 1 98.06 20 ALA B C 1
ATOM 1718 O O . ALA B 1 20 ? -15.422 13.156 3.033 1 98.06 20 ALA B O 1
ATOM 1719 N N . ASN B 1 21 ? -17.344 11.992 3.1 1 97.81 21 ASN B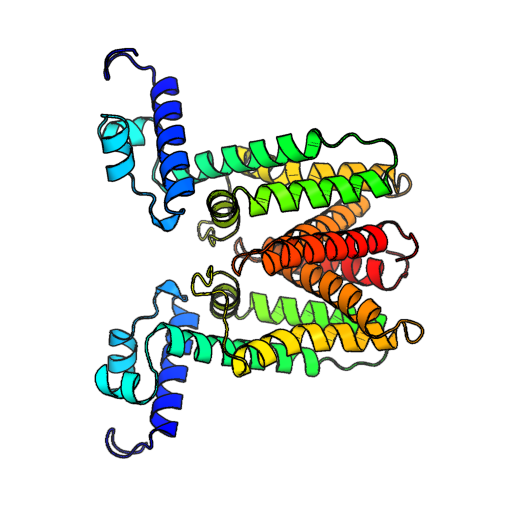 N 1
ATOM 1720 C CA . ASN B 1 21 ? -17.047 11.289 1.855 1 97.81 21 ASN B CA 1
ATOM 1721 C C . ASN B 1 21 ? -16.891 12.258 0.688 1 97.81 21 ASN B C 1
ATOM 1723 O O . ASN B 1 21 ? -16 12.094 -0.15 1 97.81 21 ASN B O 1
ATOM 1727 N N . LYS B 1 22 ? -17.734 13.219 0.629 1 97.81 22 LYS B N 1
ATOM 1728 C CA . LYS B 1 22 ? -17.641 14.219 -0.429 1 97.81 22 LYS B CA 1
ATOM 1729 C C . LYS B 1 22 ? -16.297 14.945 -0.385 1 97.81 22 LYS B C 1
ATOM 1731 O O . LYS B 1 22 ? -15.656 15.141 -1.42 1 97.81 22 LYS B O 1
ATOM 1736 N N . ILE B 1 23 ? -15.875 15.297 0.801 1 97.38 23 ILE B N 1
ATOM 1737 C CA . ILE B 1 23 ? -14.594 15.977 0.98 1 97.38 23 ILE B CA 1
ATOM 1738 C C . ILE B 1 23 ? -13.461 15.07 0.521 1 97.38 23 ILE B C 1
ATOM 1740 O O . ILE B 1 23 ? -12.57 15.5 -0.221 1 97.38 23 ILE B O 1
ATOM 1744 N N . ILE B 1 24 ? -13.516 13.812 0.875 1 96.06 24 ILE B N 1
ATOM 1745 C CA . ILE B 1 24 ? -12.453 12.859 0.557 1 96.06 24 ILE B CA 1
ATOM 1746 C C . ILE B 1 24 ? -12.391 12.648 -0.955 1 96.06 24 ILE B C 1
ATOM 1748 O O . ILE B 1 24 ? -11.305 12.641 -1.54 1 96.06 24 ILE B O 1
ATOM 1752 N N . VAL B 1 25 ? -13.523 12.508 -1.55 1 96.12 25 VAL B N 1
ATOM 1753 C CA . VAL B 1 25 ? -13.586 12.25 -2.984 1 96.12 25 VAL B CA 1
ATOM 1754 C C . VAL B 1 25 ? -13.008 13.438 -3.748 1 96.12 25 VAL B C 1
ATOM 1756 O O . VAL B 1 25 ? -12.25 13.258 -4.703 1 96.12 25 VAL B O 1
ATOM 1759 N N . GLU B 1 26 ? -13.234 14.633 -3.227 1 95.12 26 GLU B N 1
ATOM 1760 C CA . GLU B 1 26 ? -12.867 15.844 -3.957 1 95.12 26 GLU B CA 1
ATOM 1761 C C . GLU B 1 26 ? -11.445 16.281 -3.629 1 95.12 26 GLU B C 1
ATOM 1763 O O . GLU B 1 26 ? -10.719 16.766 -4.504 1 95.12 26 GLU B O 1
ATOM 1768 N N . GLN B 1 27 ? -11.078 16.047 -2.328 1 93.94 27 GLN B N 1
ATOM 1769 C CA . GLN B 1 27 ? -9.852 16.703 -1.901 1 93.94 27 GLN B CA 1
ATOM 1770 C C . GLN B 1 27 ? -8.891 15.711 -1.255 1 93.94 27 GLN B C 1
ATOM 1772 O O . GLN B 1 27 ? -7.762 16.062 -0.91 1 93.94 27 GLN B O 1
ATOM 1777 N N . GLY B 1 28 ? -9.312 14.469 -1.095 1 92 28 GLY B N 1
ATOM 1778 C CA . GLY B 1 28 ? -8.453 13.492 -0.441 1 92 28 GLY B CA 1
ATOM 1779 C C . GLY B 1 28 ? -8.641 13.445 1.064 1 92 28 GLY B C 1
ATOM 1780 O O . GLY B 1 28 ? -9.227 14.359 1.649 1 92 28 GLY B O 1
ATOM 1781 N N . GLY B 1 29 ? -8.094 12.422 1.688 1 90.69 29 GLY B N 1
ATOM 1782 C CA . GLY B 1 29 ? -8.266 12.188 3.113 1 90.69 29 GLY B CA 1
ATOM 1783 C C . GLY B 1 29 ? -7.613 13.258 3.973 1 90.69 29 GLY B C 1
ATOM 1784 O O . GLY B 1 29 ? -8.102 13.562 5.066 1 90.69 29 GLY B O 1
ATOM 1785 N N . ALA B 1 30 ? -6.543 13.82 3.504 1 85.44 30 ALA B N 1
ATOM 1786 C CA . ALA B 1 30 ? -5.793 14.812 4.27 1 85.44 30 ALA B CA 1
ATOM 1787 C C . ALA B 1 30 ? -6.605 16.094 4.449 1 85.44 30 ALA B C 1
ATOM 1789 O O . ALA B 1 30 ? -6.316 16.891 5.336 1 85.44 30 ALA B O 1
ATOM 1790 N N . ALA B 1 31 ? -7.578 16.266 3.682 1 93.06 31 ALA B N 1
ATOM 1791 C CA . ALA B 1 31 ? -8.391 17.469 3.715 1 93.06 31 ALA B CA 1
ATOM 1792 C C . ALA B 1 31 ? -9.516 17.359 4.734 1 93.06 31 ALA B C 1
ATOM 1794 O O . ALA B 1 31 ? -10.203 18.328 5.031 1 93.06 31 ALA B O 1
ATOM 1795 N N . LEU B 1 32 ? -9.672 16.188 5.277 1 94.25 32 LEU B N 1
ATOM 1796 C CA . LEU B 1 32 ? -10.773 15.953 6.207 1 94.25 32 LEU B CA 1
ATOM 1797 C C . LEU B 1 32 ? -10.555 16.734 7.504 1 94.25 32 LEU B C 1
ATOM 1799 O O . LEU B 1 32 ? -9.516 16.594 8.148 1 94.25 32 LEU B O 1
ATOM 1803 N N . ASN B 1 33 ? -11.508 17.5 7.801 1 95.56 33 ASN B N 1
ATOM 1804 C CA . ASN B 1 33 ? -11.508 18.312 9.008 1 95.56 33 ASN B CA 1
ATOM 1805 C C . ASN B 1 33 ? -12.906 18.438 9.594 1 95.56 33 ASN B C 1
ATOM 1807 O O . ASN B 1 33 ? -13.867 18.719 8.875 1 95.56 33 ASN B O 1
ATOM 1811 N N . VAL B 1 34 ? -12.961 18.281 10.93 1 97 34 VAL B N 1
ATOM 1812 C CA . VAL B 1 34 ? -14.266 18.234 11.586 1 97 34 VAL B CA 1
ATOM 1813 C C . VAL B 1 34 ? -14.953 19.594 11.484 1 97 34 VAL B C 1
ATOM 1815 O O . VAL B 1 34 ? -16.172 19.672 11.344 1 97 34 VAL B O 1
ATOM 1818 N N . ARG B 1 35 ? -14.203 20.656 11.516 1 97.12 35 ARG B N 1
ATOM 1819 C CA . ARG B 1 35 ? -14.773 22 11.422 1 97.12 35 ARG B CA 1
ATOM 1820 C C . ARG B 1 35 ? -15.43 22.219 10.07 1 97.12 35 ARG B C 1
ATOM 1822 O O . ARG B 1 35 ? -16.547 22.75 9.992 1 97.12 35 ARG B O 1
ATOM 1829 N N . ASN B 1 36 ? -14.805 21.75 9.031 1 96.81 36 ASN B N 1
ATOM 1830 C CA . ASN B 1 36 ? -15.352 21.875 7.688 1 96.81 36 ASN B CA 1
ATOM 1831 C C . ASN B 1 36 ? -16.594 21.016 7.5 1 96.81 36 ASN B C 1
ATOM 1833 O O . ASN B 1 36 ? -17.562 21.438 6.859 1 96.81 36 ASN B O 1
ATOM 1837 N N . ILE B 1 37 ? -16.547 19.859 8.055 1 97.94 37 ILE B N 1
ATOM 1838 C CA . ILE B 1 37 ? -17.688 18.969 7.969 1 97.94 37 ILE B CA 1
ATOM 1839 C C . ILE B 1 37 ? -18.891 19.609 8.648 1 97.94 37 ILE B C 1
ATOM 1841 O O . ILE B 1 37 ? -19.984 19.656 8.078 1 97.94 37 ILE B O 1
ATOM 1845 N N . ALA B 1 38 ? -18.672 20.094 9.836 1 97.5 38 ALA B N 1
ATOM 1846 C CA . ALA B 1 38 ? -19.75 20.734 10.602 1 97.5 38 ALA B CA 1
ATOM 1847 C C . ALA B 1 38 ? -20.359 21.891 9.82 1 97.5 38 ALA B C 1
ATOM 1849 O O . ALA B 1 38 ? -21.578 22 9.695 1 97.5 38 ALA B O 1
ATOM 1850 N N . LYS B 1 39 ? -19.531 22.688 9.258 1 96.75 39 LYS B N 1
ATOM 1851 C CA . LYS B 1 39 ? -19.969 23.828 8.461 1 96.75 39 LYS B CA 1
ATOM 1852 C C . LYS B 1 39 ? -20.797 23.375 7.266 1 96.75 39 LYS B C 1
ATOM 1854 O O . LYS B 1 39 ? -21.859 23.953 6.988 1 96.75 39 LYS B O 1
ATOM 1859 N N . ASN B 1 40 ? -20.406 22.359 6.641 1 96 40 ASN B N 1
ATOM 1860 C CA . ASN B 1 40 ? -21.062 21.859 5.43 1 96 40 ASN B CA 1
ATOM 1861 C C . ASN B 1 40 ? -22.469 21.359 5.715 1 96 40 ASN B C 1
ATOM 1863 O O . ASN B 1 40 ? -23.359 21.484 4.867 1 96 40 ASN B O 1
ATOM 1867 N N . ILE B 1 41 ? -22.656 20.781 6.875 1 96.44 41 ILE B N 1
ATOM 1868 C CA . ILE B 1 41 ? -23.969 20.172 7.125 1 96.44 41 ILE B CA 1
ATOM 1869 C C . ILE B 1 41 ? -24.812 21.109 7.992 1 96.44 41 ILE B C 1
ATOM 1871 O O . ILE B 1 41 ? -25.953 20.781 8.312 1 96.44 41 ILE B O 1
ATOM 1875 N N . GLY B 1 42 ? -24.219 22.25 8.414 1 96.19 42 GLY B N 1
ATOM 1876 C CA . GLY B 1 42 ? -24.953 23.25 9.18 1 96.19 42 GLY B CA 1
ATOM 1877 C C . GLY B 1 42 ? -25.125 22.875 10.641 1 96.19 42 GLY B C 1
ATOM 1878 O O . GLY B 1 42 ? -26.172 23.125 11.234 1 96.19 42 GLY B O 1
ATOM 1879 N N . TYR B 1 43 ? -24.172 22.188 11.18 1 96.5 43 TYR B N 1
ATOM 1880 C CA . TYR B 1 43 ? -24.156 21.797 12.586 1 96.5 43 TYR B CA 1
ATOM 1881 C C . TYR B 1 43 ? -22.875 22.25 13.266 1 96.5 43 TYR B C 1
ATOM 1883 O O . TYR B 1 43 ? -22.016 22.891 12.641 1 96.5 43 TYR B O 1
ATOM 1891 N N . THR B 1 44 ? -22.766 22.016 14.578 1 95.88 44 THR B N 1
ATOM 1892 C CA . THR B 1 44 ? -21.562 22.375 15.336 1 95.88 44 THR B CA 1
ATOM 1893 C C . THR B 1 44 ? -20.625 21.188 15.43 1 95.88 44 THR B C 1
ATOM 1895 O O . THR B 1 44 ? -21.031 20.031 15.219 1 95.88 44 THR B O 1
ATOM 1898 N N . VAL B 1 45 ? -19.359 21.469 15.742 1 97.12 45 VAL B N 1
ATOM 1899 C CA . VAL B 1 45 ? -18.391 20.422 16.016 1 97.12 45 VAL B CA 1
ATOM 1900 C C . VAL B 1 45 ? -18.891 19.516 17.141 1 97.12 45 VAL B C 1
ATOM 1902 O O . VAL B 1 45 ? -18.75 18.297 17.078 1 97.12 45 VAL B O 1
ATOM 1905 N N . GLY B 1 46 ? -19.516 20.125 18.109 1 95.94 46 GLY B N 1
ATOM 1906 C CA . GLY B 1 46 ? -20.094 19.375 19.219 1 95.94 46 GLY B CA 1
ATOM 1907 C C . GLY B 1 46 ? -21.141 18.359 18.766 1 95.94 46 GLY B C 1
ATOM 1908 O O . GLY B 1 46 ? -21.203 17.25 19.281 1 95.94 46 GLY B O 1
ATOM 1909 N N . SER B 1 47 ? -22.031 18.688 17.797 1 95.5 47 SER B N 1
ATOM 1910 C CA . SER B 1 47 ? -23.047 17.797 17.25 1 95.5 47 SER B CA 1
ATOM 1911 C C . SER B 1 47 ? -22.422 16.578 16.609 1 95.5 47 SER B C 1
ATOM 1913 O O . SER B 1 47 ? -22.984 15.477 16.672 1 95.5 47 SER B O 1
ATOM 1915 N N . ILE B 1 48 ? -21.234 16.781 15.953 1 97.38 48 ILE B N 1
ATOM 1916 C CA . ILE B 1 48 ? -20.547 15.672 15.297 1 97.38 48 ILE B CA 1
ATOM 1917 C C . ILE B 1 48 ? -20.031 14.688 16.344 1 97.38 48 ILE B C 1
ATOM 1919 O O . ILE B 1 48 ? -20.203 13.477 16.203 1 97.38 48 ILE B O 1
ATOM 1923 N N . TYR B 1 49 ? -19.516 15.227 17.391 1 96.25 49 TYR B N 1
ATOM 1924 C CA . TYR B 1 49 ? -18.922 14.375 18.406 1 96.25 49 TYR B CA 1
ATOM 1925 C C . TYR B 1 49 ? -19.984 13.812 19.344 1 96.25 49 TYR B C 1
ATOM 1927 O O . TYR B 1 49 ? -19.672 13.016 20.234 1 96.25 49 TYR B O 1
ATOM 1935 N N . MET B 1 50 ? -21.266 14.148 19.141 1 96.12 50 MET B N 1
ATOM 1936 C CA . MET B 1 50 ? -22.391 13.461 19.766 1 96.12 50 MET B CA 1
ATOM 1937 C C . MET B 1 50 ? -22.594 12.078 19.156 1 96.12 50 MET B C 1
ATOM 1939 O O . MET B 1 50 ? -23.031 11.148 19.828 1 96.12 50 MET B O 1
ATOM 1943 N N . VAL B 1 51 ? -22.125 12.016 17.891 1 97.56 51 VAL B N 1
ATOM 1944 C CA . VAL B 1 51 ? -22.422 10.773 17.188 1 97.56 51 VAL B CA 1
ATOM 1945 C C . VAL B 1 51 ? -21.125 10.039 16.859 1 97.56 51 VAL B C 1
ATOM 1947 O O . VAL B 1 51 ? -21.141 8.844 16.547 1 97.56 51 VAL B O 1
ATOM 1950 N N . PHE B 1 52 ? -20 10.672 17 1 97.69 52 PHE B N 1
ATOM 1951 C CA . PHE B 1 52 ? -18.672 10.062 16.891 1 97.69 52 PHE B CA 1
ATOM 1952 C C . PHE B 1 52 ? -17.812 10.438 18.078 1 97.69 52 PHE B C 1
ATOM 1954 O O . PHE B 1 52 ? -17.828 11.578 18.547 1 97.69 52 PHE B O 1
ATOM 1961 N N . GLU B 1 53 ? -16.984 9.516 18.5 1 95.5 53 GLU B N 1
ATOM 1962 C CA . GLU B 1 53 ? -16.172 9.742 19.703 1 95.5 53 GLU B CA 1
ATOM 1963 C C . GLU B 1 53 ? -15.102 10.805 19.438 1 95.5 53 GLU B C 1
ATOM 1965 O O . GLU B 1 53 ? -14.812 11.625 20.312 1 95.5 53 GLU B O 1
ATOM 1970 N N . ASN B 1 54 ? -14.43 10.758 18.328 1 94.38 54 ASN B N 1
ATOM 1971 C CA . ASN B 1 54 ? -13.375 11.648 17.859 1 94.38 54 ASN B CA 1
ATOM 1972 C C . ASN B 1 54 ? -13.141 11.508 16.359 1 94.38 54 ASN B C 1
ATOM 1974 O O . ASN B 1 54 ? -13.836 10.742 15.688 1 94.38 54 ASN B O 1
ATOM 1978 N N . MET B 1 55 ? -12.242 12.156 15.875 1 93.19 55 MET B N 1
ATOM 1979 C CA . MET B 1 55 ? -11.953 12.133 14.445 1 93.19 55 MET B CA 1
ATOM 1980 C C . MET B 1 55 ? -11.539 10.742 13.992 1 93.19 55 MET B C 1
ATOM 1982 O O . MET B 1 55 ? -11.922 10.289 12.914 1 93.19 55 MET B O 1
ATOM 1986 N N . ALA B 1 56 ? -10.797 10.023 14.797 1 90.25 56 ALA B N 1
ATOM 1987 C CA . ALA B 1 56 ? -10.367 8.664 14.461 1 90.25 56 ALA B CA 1
ATOM 1988 C C . ALA B 1 56 ? -11.57 7.738 14.305 1 90.25 56 ALA B C 1
ATOM 1990 O O . ALA B 1 56 ? -11.609 6.918 13.383 1 90.25 56 ALA B O 1
ATOM 1991 N N . ASP B 1 57 ? -12.477 7.902 15.195 1 93.88 57 ASP B N 1
ATOM 1992 C CA . ASP B 1 57 ? -13.711 7.121 15.125 1 93.88 57 ASP B CA 1
ATOM 1993 C C . ASP B 1 57 ? -14.492 7.453 13.852 1 93.88 57 ASP B C 1
ATOM 1995 O O . ASP B 1 57 ? -14.992 6.551 13.172 1 93.88 57 ASP B O 1
ATOM 1999 N N . LEU B 1 58 ? -14.609 8.695 13.539 1 95.75 58 LEU B N 1
ATOM 2000 C CA . LEU B 1 58 ? -15.289 9.133 12.32 1 95.75 58 LEU B CA 1
ATOM 2001 C C . LEU B 1 58 ? -14.625 8.531 11.086 1 95.75 58 LEU B C 1
ATOM 2003 O O . LEU B 1 58 ? -15.312 7.988 10.211 1 95.75 58 LEU B O 1
ATOM 2007 N N . VAL B 1 59 ? -13.336 8.547 11.023 1 94.19 59 VAL B N 1
ATOM 2008 C CA . VAL B 1 59 ? -12.578 8.023 9.891 1 94.19 59 VAL B CA 1
ATOM 2009 C C . VAL B 1 59 ? -12.828 6.52 9.758 1 94.19 59 VAL B C 1
ATOM 2011 O O . VAL B 1 59 ? -12.992 6.004 8.648 1 94.19 59 VAL B O 1
ATOM 2014 N N . LEU B 1 60 ? -12.898 5.867 10.875 1 93.94 60 LEU B N 1
ATOM 2015 C CA . LEU B 1 60 ? -13.18 4.438 10.852 1 93.94 60 LEU B CA 1
ATOM 2016 C C . LEU B 1 60 ? -14.523 4.156 10.195 1 93.94 60 LEU B C 1
ATOM 2018 O O . LEU B 1 60 ? -14.648 3.221 9.406 1 93.94 60 LEU B O 1
ATOM 2022 N N . HIS B 1 61 ? -15.43 4.926 10.492 1 96.38 61 HIS B N 1
ATOM 2023 C CA . HIS B 1 61 ? -16.766 4.719 9.945 1 96.38 61 HIS B CA 1
ATOM 2024 C C . HIS B 1 61 ? -16.797 5.055 8.453 1 96.38 61 HIS B C 1
ATOM 2026 O O . HIS B 1 61 ? -17.484 4.379 7.68 1 96.38 61 HIS B O 1
ATOM 2032 N N . VAL B 1 62 ? -16.109 6.078 8.062 1 96.5 62 VAL B N 1
ATOM 2033 C CA . VAL B 1 62 ? -16 6.406 6.645 1 96.5 62 VAL B CA 1
ATOM 2034 C C . VAL B 1 62 ? -15.336 5.254 5.898 1 96.5 62 VAL B C 1
ATOM 2036 O O . VAL B 1 62 ? -15.828 4.812 4.855 1 96.5 62 VAL B O 1
ATOM 2039 N N . ASN B 1 63 ? -14.242 4.762 6.441 1 95.69 63 ASN B N 1
ATOM 2040 C CA . ASN B 1 63 ? -13.523 3.641 5.848 1 95.69 63 ASN B CA 1
ATOM 2041 C C . ASN B 1 63 ? -14.383 2.383 5.793 1 95.69 63 ASN B C 1
ATOM 2043 O O . ASN B 1 63 ? -14.312 1.614 4.832 1 95.69 63 ASN B O 1
ATOM 2047 N N . ALA B 1 64 ? -15.18 2.225 6.836 1 96.62 64 ALA B N 1
ATOM 2048 C CA . ALA B 1 64 ? -16.078 1.072 6.875 1 96.62 64 ALA B CA 1
ATOM 2049 C C . ALA B 1 64 ? -17.062 1.103 5.711 1 96.62 64 ALA B C 1
ATOM 2051 O O . ALA B 1 64 ? -17.359 0.064 5.117 1 96.62 64 ALA B O 1
ATOM 2052 N N . GLU B 1 65 ? -17.547 2.27 5.391 1 97.5 65 GLU B N 1
ATOM 2053 C CA . GLU B 1 65 ? -18.422 2.398 4.234 1 97.5 65 GLU B CA 1
ATOM 2054 C C . GLU B 1 65 ? -17.703 2.027 2.943 1 97.5 65 GLU B C 1
ATOM 2056 O O . GLU B 1 65 ? -18.281 1.374 2.07 1 97.5 65 GLU B O 1
ATOM 2061 N N . THR B 1 66 ? -16.484 2.453 2.818 1 97.44 66 THR B N 1
ATOM 2062 C CA . THR B 1 66 ? -15.688 2.117 1.647 1 97.44 66 THR B CA 1
ATOM 2063 C C . THR B 1 66 ? -15.484 0.608 1.544 1 97.44 66 THR B C 1
ATOM 2065 O O . THR B 1 66 ? -15.633 0.029 0.465 1 97.44 66 THR B O 1
ATOM 2068 N N . LEU B 1 67 ? -15.203 -0.048 2.678 1 97.38 67 LEU B N 1
ATOM 2069 C CA . LEU B 1 67 ? -15.039 -1.497 2.709 1 97.38 67 LEU B CA 1
ATOM 2070 C C . LEU B 1 67 ? -16.312 -2.201 2.248 1 97.38 67 LEU B C 1
ATOM 2072 O O . LEU B 1 67 ? -16.25 -3.154 1.468 1 97.38 67 LEU B O 1
ATOM 2076 N N . ASP B 1 68 ? -17.422 -1.678 2.697 1 98 68 ASP B N 1
ATOM 2077 C CA . ASP B 1 68 ? -18.703 -2.25 2.295 1 98 68 ASP B CA 1
ATOM 2078 C C . ASP B 1 68 ? -18.922 -2.1 0.792 1 98 68 ASP B C 1
ATOM 2080 O O . ASP B 1 68 ? -19.422 -3.018 0.138 1 98 68 ASP B O 1
ATOM 2084 N N . GLU B 1 69 ? -18.594 -0.997 0.298 1 98.06 69 GLU B N 1
ATOM 2085 C CA . GLU B 1 69 ? -18.781 -0.747 -1.128 1 98.06 69 GLU B CA 1
ATOM 2086 C C . GLU B 1 69 ? -17.859 -1.627 -1.969 1 98.06 69 GLU B C 1
ATOM 2088 O O . GLU B 1 69 ? -18.25 -2.117 -3.027 1 98.06 69 GLU B O 1
ATOM 2093 N N . ILE B 1 70 ? -16.625 -1.832 -1.541 1 98.12 70 ILE B N 1
ATOM 2094 C CA . ILE B 1 70 ? -15.711 -2.738 -2.232 1 98.12 70 ILE B CA 1
ATOM 2095 C C . ILE B 1 70 ? -16.297 -4.152 -2.23 1 98.12 70 ILE B C 1
ATOM 2097 O O . ILE B 1 70 ? -16.375 -4.793 -3.281 1 98.12 70 ILE B O 1
ATOM 2101 N N . ALA B 1 71 ? -16.719 -4.594 -1.032 1 97.69 71 ALA B N 1
ATOM 2102 C CA . ALA B 1 71 ? -17.297 -5.93 -0.927 1 97.69 71 ALA B CA 1
ATOM 2103 C C . ALA B 1 71 ? -18.5 -6.074 -1.854 1 97.69 71 ALA B C 1
ATOM 2105 O O . ALA B 1 71 ? -18.656 -7.098 -2.521 1 97.69 71 ALA B O 1
ATOM 2106 N N . GLY B 1 72 ? -19.344 -5.012 -1.872 1 97.25 72 GLY B N 1
ATOM 2107 C CA . GLY B 1 72 ? -20.484 -5.023 -2.768 1 97.25 72 GLY B CA 1
ATOM 2108 C C . GLY B 1 72 ? -20.109 -5.156 -4.23 1 97.25 72 GLY B C 1
ATOM 2109 O O . GLY B 1 72 ? -20.719 -5.922 -4.973 1 97.25 72 GLY B O 1
ATOM 2110 N N . ALA B 1 73 ? -19.094 -4.465 -4.66 1 97 73 ALA B N 1
ATOM 2111 C CA . ALA B 1 73 ? -18.625 -4.508 -6.039 1 97 73 ALA B CA 1
ATOM 2112 C C . ALA B 1 73 ? -18.062 -5.883 -6.387 1 97 73 ALA B C 1
ATOM 2114 O O . ALA B 1 73 ? -18.297 -6.398 -7.48 1 97 73 ALA B O 1
ATOM 2115 N N . LEU B 1 74 ? -17.344 -6.52 -5.449 1 96.88 74 LEU B N 1
ATOM 2116 C CA . LEU B 1 74 ? -16.719 -7.816 -5.695 1 96.88 74 LEU B CA 1
ATOM 2117 C C . LEU B 1 74 ? -17.766 -8.922 -5.719 1 96.88 74 LEU B C 1
ATOM 2119 O O . LEU B 1 74 ? -17.672 -9.859 -6.52 1 96.88 74 LEU B O 1
ATOM 2123 N N . ASN B 1 75 ? -18.797 -8.781 -4.91 1 94.44 75 ASN B N 1
ATOM 2124 C CA . ASN B 1 75 ? -19.844 -9.789 -4.824 1 94.44 75 ASN B CA 1
ATOM 2125 C C . ASN B 1 75 ? -20.766 -9.758 -6.043 1 94.44 75 ASN B C 1
ATOM 2127 O O . ASN B 1 75 ? -21.5 -10.711 -6.301 1 94.44 75 ASN B O 1
ATOM 2131 N N . LYS B 1 76 ? -20.766 -8.719 -6.758 1 92.25 76 LYS B N 1
ATOM 2132 C CA . LYS B 1 76 ? -21.625 -8.586 -7.934 1 92.25 76 LYS B CA 1
ATOM 2133 C C . LYS B 1 76 ? -21.031 -9.328 -9.125 1 92.25 76 LYS B C 1
ATOM 2135 O O . LYS B 1 76 ? -21.719 -9.57 -10.117 1 92.25 76 LYS B O 1
ATOM 2140 N N . VAL B 1 77 ? -19.734 -9.641 -8.992 1 90.81 77 VAL B N 1
ATOM 2141 C CA . VAL B 1 77 ? -19.094 -10.367 -10.078 1 90.81 77 VAL B CA 1
ATOM 2142 C C . VAL B 1 77 ? -19.75 -11.742 -10.242 1 90.81 77 VAL B C 1
ATOM 2144 O O . VAL B 1 77 ? -19.906 -12.477 -9.258 1 90.81 77 VAL B O 1
ATOM 2147 N N . GLU B 1 78 ? -20.391 -12 -11.391 1 75.56 78 GLU B N 1
ATOM 2148 C CA . GLU B 1 78 ? -21.031 -13.273 -11.672 1 75.56 78 GLU B CA 1
ATOM 2149 C C . GLU B 1 78 ? -20.016 -14.406 -11.727 1 75.56 78 GLU B C 1
ATOM 2151 O O . GLU B 1 78 ? -19 -14.297 -12.406 1 75.56 78 GLU B O 1
ATOM 2156 N N . THR B 1 79 ? -20.234 -15.367 -10.852 1 67.81 79 THR B N 1
ATOM 2157 C CA . THR B 1 79 ? -19.297 -16.484 -10.758 1 67.81 79 THR B CA 1
ATOM 2158 C C . THR B 1 79 ? -19.828 -17.703 -11.523 1 67.81 79 THR B C 1
ATOM 2160 O O . THR B 1 79 ? -21.031 -18.016 -11.445 1 67.81 79 THR B O 1
ATOM 2163 N N . GLY B 1 80 ? -19.328 -18.016 -12.742 1 66.94 80 GLY B N 1
ATOM 2164 C CA . GLY B 1 80 ? -19.594 -19.25 -13.492 1 66.94 80 GLY B CA 1
ATOM 2165 C C . GLY B 1 80 ? -18.453 -20.234 -13.422 1 66.94 80 GLY B C 1
ATOM 2166 O O . GLY B 1 80 ? -18.641 -21.359 -12.945 1 66.94 80 GLY B O 1
ATOM 2167 N N . SER B 1 81 ? -17.281 -19.906 -14.016 1 66.31 81 SER B N 1
ATOM 2168 C CA . SER B 1 81 ? -16.078 -20.719 -13.922 1 66.31 81 SER B CA 1
ATOM 2169 C C . SER B 1 81 ? -15.086 -20.125 -12.938 1 66.31 81 SER B C 1
ATOM 2171 O O . SER B 1 81 ? -14.922 -18.906 -12.883 1 66.31 81 SER B O 1
ATOM 2173 N N . THR B 1 82 ? -14.477 -20.969 -12.102 1 66.12 82 THR B N 1
ATOM 2174 C CA . THR B 1 82 ? -13.758 -20.562 -10.906 1 66.12 82 THR B CA 1
ATOM 2175 C C . THR B 1 82 ? -12.609 -19.625 -11.266 1 66.12 82 THR B C 1
ATOM 2177 O O . THR B 1 82 ? -12.461 -18.547 -10.672 1 66.12 82 THR B O 1
ATOM 2180 N N . SER B 1 83 ? -11.727 -19.984 -12.281 1 71.94 83 SER B N 1
ATOM 2181 C CA . SER B 1 83 ? -10.586 -19.125 -12.602 1 71.94 83 SER B CA 1
ATOM 2182 C C . SER B 1 83 ? -11.055 -17.797 -13.18 1 71.94 83 SER B C 1
ATOM 2184 O O . SER B 1 83 ? -10.516 -16.734 -12.836 1 71.94 83 SER B O 1
ATOM 2186 N N . ARG B 1 84 ? -12.031 -17.781 -13.984 1 84.38 84 ARG B N 1
ATOM 2187 C CA . ARG B 1 84 ? -12.547 -16.562 -14.586 1 84.38 84 ARG B CA 1
ATOM 2188 C C . ARG B 1 84 ? -13.203 -15.672 -13.547 1 84.38 84 ARG B C 1
ATOM 2190 O O . ARG B 1 84 ? -13.117 -14.445 -13.625 1 84.38 84 ARG B O 1
ATOM 2197 N N . ASP B 1 85 ? -13.641 -16.406 -12.508 1 89.62 85 ASP B N 1
ATOM 2198 C CA . ASP B 1 85 ? -14.289 -15.641 -11.438 1 89.62 85 ASP B CA 1
ATOM 2199 C C . ASP B 1 85 ? -13.266 -14.828 -10.648 1 89.62 85 ASP B C 1
ATOM 2201 O O . ASP B 1 85 ? -13.484 -13.648 -10.375 1 89.62 85 ASP B O 1
ATOM 2205 N N . LEU B 1 86 ? -12.133 -15.453 -10.344 1 94.38 86 LEU B N 1
ATOM 2206 C CA . LEU B 1 86 ? -11.094 -14.766 -9.578 1 94.38 86 LEU B CA 1
ATOM 2207 C C . LEU B 1 86 ? -10.492 -13.625 -10.383 1 94.38 86 LEU B C 1
ATOM 2209 O O . LEU B 1 86 ? -10.203 -12.555 -9.836 1 94.38 86 LEU B O 1
ATOM 2213 N N . GLU B 1 87 ? -10.32 -13.836 -11.719 1 95 87 GLU B N 1
ATOM 2214 C CA . GLU B 1 87 ? -9.82 -12.766 -12.578 1 95 87 GLU B CA 1
ATOM 2215 C C . GLU B 1 87 ? -10.781 -11.586 -12.609 1 95 87 GLU B C 1
ATOM 2217 O O . GLU B 1 87 ? -10.359 -10.43 -12.523 1 95 87 GLU B O 1
ATOM 2222 N N . GLU B 1 88 ? -12.055 -11.883 -12.695 1 95.62 88 GLU B N 1
ATOM 2223 C CA . GLU B 1 88 ? -13.07 -10.828 -12.75 1 95.62 88 GLU B CA 1
ATOM 2224 C C . GLU B 1 88 ? -13.172 -10.102 -11.406 1 95.62 88 GLU B C 1
ATOM 2226 O O . GLU B 1 88 ? -13.414 -8.898 -11.367 1 95.62 88 GLU B O 1
ATOM 2231 N N . ILE B 1 89 ? -13.016 -10.812 -10.336 1 96.5 89 ILE B N 1
ATOM 2232 C CA . ILE B 1 89 ? -13 -10.203 -9.016 1 96.5 89 ILE B CA 1
ATOM 2233 C C . ILE B 1 89 ? -11.812 -9.258 -8.891 1 96.5 89 ILE B C 1
ATOM 2235 O O . ILE B 1 89 ? -11.953 -8.125 -8.414 1 96.5 89 ILE B O 1
ATOM 2239 N N . ALA B 1 90 ? -10.633 -9.688 -9.336 1 97.31 90 ALA B N 1
ATOM 2240 C CA . ALA B 1 90 ? -9.438 -8.852 -9.297 1 97.31 90 ALA B CA 1
ATOM 2241 C C . ALA B 1 90 ? -9.625 -7.59 -10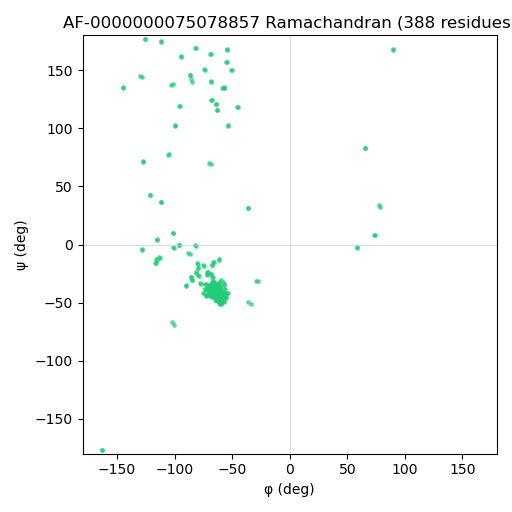.133 1 97.31 90 ALA B C 1
ATOM 2243 O O . ALA B 1 90 ? -9.258 -6.496 -9.703 1 97.31 90 ALA B O 1
ATOM 2244 N N . LYS B 1 91 ? -10.219 -7.754 -11.281 1 97.12 91 LYS B N 1
ATOM 2245 C CA . LYS B 1 91 ? -10.477 -6.617 -12.156 1 97.12 91 LYS B CA 1
ATOM 2246 C C . LYS B 1 91 ? -11.469 -5.645 -11.516 1 97.12 91 LYS B C 1
ATOM 2248 O O . LYS B 1 91 ? -11.32 -4.43 -11.648 1 97.12 91 LYS B O 1
ATOM 2253 N N . ALA B 1 92 ? -12.453 -6.172 -10.891 1 97.62 92 ALA B N 1
ATOM 2254 C CA . ALA B 1 92 ? -13.438 -5.332 -10.203 1 97.62 92 ALA B CA 1
ATOM 2255 C C . ALA B 1 92 ? -12.781 -4.527 -9.086 1 97.62 92 ALA B C 1
ATOM 2257 O O . ALA B 1 92 ? -13.109 -3.359 -8.875 1 97.62 92 ALA B O 1
ATOM 2258 N N . TYR B 1 93 ? -11.883 -5.172 -8.398 1 98.06 93 TYR B N 1
ATOM 2259 C CA . TYR B 1 93 ? -11.148 -4.465 -7.352 1 98.06 93 TYR B CA 1
ATOM 2260 C C . TYR B 1 93 ? -10.305 -3.34 -7.938 1 98.06 93 TYR B C 1
ATOM 2262 O O . TYR B 1 93 ? -10.32 -2.217 -7.43 1 98.06 93 TYR B O 1
ATOM 2270 N N . LEU B 1 94 ? -9.609 -3.619 -9 1 97.94 94 LEU B N 1
ATOM 2271 C CA . LEU B 1 94 ? -8.805 -2.613 -9.688 1 97.94 94 LEU B CA 1
ATOM 2272 C C . LEU B 1 94 ? -9.672 -1.438 -10.133 1 97.94 94 LEU B C 1
ATOM 2274 O O . LEU B 1 94 ? -9.297 -0.279 -9.945 1 97.94 94 LEU B O 1
ATOM 2278 N N . LYS B 1 95 ? -10.766 -1.763 -10.68 1 97.06 95 LYS B N 1
ATOM 2279 C CA . LYS B 1 95 ? -11.688 -0.735 -11.156 1 97.06 95 LYS B CA 1
ATOM 2280 C C . LYS B 1 95 ? -12.172 0.148 -10.008 1 97.06 95 LYS B C 1
ATOM 2282 O O . LYS B 1 95 ? -12.18 1.375 -10.125 1 97.06 95 LYS B O 1
ATOM 2287 N N . PHE B 1 96 ? -12.547 -0.478 -8.945 1 97.25 96 PHE B N 1
ATOM 2288 C CA . PHE B 1 96 ? -12.992 0.291 -7.793 1 97.25 96 PHE B CA 1
ATOM 2289 C C . PHE B 1 96 ? -11.883 1.202 -7.285 1 97.25 96 PHE B C 1
ATOM 2291 O O . PHE B 1 96 ? -12.102 2.393 -7.059 1 97.25 96 PHE B O 1
ATOM 2298 N N . ALA B 1 97 ? -10.688 0.597 -7.062 1 95.62 97 ALA B N 1
ATOM 2299 C CA . ALA B 1 97 ? -9.539 1.335 -6.535 1 95.62 97 ALA B CA 1
ATOM 2300 C C . ALA B 1 97 ? -9.211 2.533 -7.422 1 95.62 97 ALA B C 1
ATOM 2302 O O . ALA B 1 97 ? -8.953 3.631 -6.918 1 95.62 97 ALA B O 1
ATOM 2303 N N . SER B 1 98 ? -9.25 2.355 -8.727 1 95.12 98 SER B N 1
ATOM 2304 C CA . SER B 1 98 ? -8.898 3.408 -9.68 1 95.12 98 SER B CA 1
ATOM 2305 C C . SER B 1 98 ? -9.945 4.52 -9.688 1 95.12 98 SER B C 1
ATOM 2307 O O . SER B 1 98 ? -9.602 5.703 -9.703 1 95.12 98 SER B O 1
ATOM 2309 N N . LEU B 1 99 ? -11.211 4.176 -9.609 1 94.81 99 LEU B N 1
ATOM 2310 C CA . LEU B 1 99 ? -12.305 5.137 -9.711 1 94.81 99 LEU B CA 1
ATOM 2311 C C . LEU B 1 99 ? -12.508 5.871 -8.391 1 94.81 99 LEU B C 1
ATOM 2313 O O . LEU B 1 99 ? -13 7.004 -8.375 1 94.81 99 LEU B O 1
ATOM 2317 N N . ASN B 1 100 ? -12.125 5.23 -7.305 1 95.31 100 ASN B N 1
ATOM 2318 C CA . ASN B 1 100 ? -12.312 5.781 -5.965 1 95.31 100 ASN B CA 1
ATOM 2319 C C . ASN B 1 100 ? -10.984 5.934 -5.23 1 95.31 100 ASN B C 1
ATOM 2321 O O . ASN B 1 100 ? -10.883 5.613 -4.047 1 95.31 100 ASN B O 1
ATOM 2325 N N . PHE B 1 101 ? -10.055 6.395 -5.926 1 92.88 101 PHE B N 1
ATOM 2326 C CA . PHE B 1 101 ? -8.664 6.352 -5.477 1 92.88 101 PHE B CA 1
ATOM 2327 C C . PHE B 1 101 ? -8.516 7.023 -4.117 1 92.88 101 PHE B C 1
ATOM 2329 O O . PHE B 1 101 ? -7.859 6.488 -3.223 1 92.88 101 PHE B O 1
ATOM 2336 N N . ASN B 1 102 ? -9.102 8.195 -3.918 1 92.69 102 ASN B N 1
ATOM 2337 C CA . ASN B 1 102 ? -8.93 8.93 -2.672 1 92.69 102 ASN B CA 1
ATOM 2338 C C . ASN B 1 102 ? -9.484 8.156 -1.479 1 92.69 102 ASN B C 1
ATOM 2340 O O . ASN B 1 102 ? -8.836 8.078 -0.432 1 92.69 102 ASN B O 1
ATOM 2344 N N . ARG B 1 103 ? -10.672 7.582 -1.658 1 94.44 103 ARG B N 1
ATOM 2345 C CA . ARG B 1 103 ? -11.258 6.781 -0.591 1 94.44 103 ARG B CA 1
ATOM 2346 C C . ARG B 1 103 ? -10.461 5.5 -0.365 1 94.44 103 ARG B C 1
ATOM 2348 O O . ARG B 1 103 ? -10.242 5.094 0.778 1 94.44 103 ARG B O 1
ATOM 2355 N N . TRP B 1 104 ? -10.047 4.871 -1.447 1 93.88 104 TRP B N 1
ATOM 2356 C CA . TRP B 1 104 ? -9.266 3.641 -1.391 1 93.88 104 TRP B CA 1
ATOM 2357 C C . TRP B 1 104 ? -7.926 3.879 -0.709 1 93.88 104 TRP B C 1
ATOM 2359 O O . TRP B 1 104 ? -7.516 3.105 0.159 1 93.88 104 TRP B O 1
ATOM 2369 N N . SER B 1 105 ? -7.262 4.934 -1.069 1 90.62 105 SER B N 1
ATOM 2370 C CA . SER B 1 105 ? -5.957 5.25 -0.504 1 90.62 105 SER B CA 1
ATOM 2371 C C . SER B 1 105 ? -6.059 5.57 0.983 1 90.62 105 SER B C 1
ATOM 2373 O O . SER B 1 105 ? -5.145 5.27 1.753 1 90.62 105 SER B O 1
ATOM 2375 N N . MET B 1 106 ? -7.098 6.176 1.394 1 89.81 106 MET B N 1
ATOM 2376 C CA . MET B 1 106 ? -7.297 6.473 2.809 1 89.81 106 MET B CA 1
ATOM 2377 C C . MET B 1 106 ? -7.477 5.188 3.613 1 89.81 106 MET B C 1
ATOM 2379 O O . MET B 1 106 ? -7.039 5.105 4.762 1 89.81 106 MET B O 1
ATOM 2383 N N . LEU B 1 107 ? -8.078 4.203 3.021 1 89.38 107 LEU B N 1
ATOM 2384 C CA . LEU B 1 107 ? -8.352 2.926 3.668 1 89.38 107 LEU B CA 1
ATOM 2385 C C . LEU B 1 107 ? -7.051 2.199 4.004 1 89.38 107 LEU B C 1
ATOM 2387 O O . LEU B 1 107 ? -6.906 1.654 5.098 1 89.38 107 LEU B O 1
ATOM 2391 N N . PHE B 1 108 ? -6.047 2.295 3.111 1 80.19 108 PHE B N 1
ATOM 2392 C CA . PHE B 1 108 ? -4.863 1.455 3.258 1 80.19 108 PHE B CA 1
ATOM 2393 C C . PHE B 1 108 ? -3.625 2.305 3.51 1 80.19 108 PHE B C 1
ATOM 2395 O O . PHE B 1 108 ? -2.57 1.78 3.875 1 80.19 108 PHE B O 1
ATOM 2402 N N . GLY B 1 109 ? -3.668 3.533 3.262 1 70.31 109 GLY B N 1
ATOM 2403 C CA . GLY B 1 109 ? -2.496 4.395 3.277 1 70.31 109 GLY B CA 1
ATOM 2404 C C . GLY B 1 109 ? -2.111 4.855 4.672 1 70.31 109 GLY B C 1
ATOM 2405 O O . GLY B 1 109 ? -0.992 5.32 4.891 1 70.31 109 GLY B O 1
ATOM 2406 N N . ASN B 1 110 ? -2.971 4.879 5.559 1 60.47 110 ASN B N 1
ATOM 2407 C CA . ASN B 1 110 ? -2.635 5.434 6.867 1 60.47 110 ASN B CA 1
ATOM 2408 C C . ASN B 1 110 ? -2.236 4.336 7.852 1 60.47 110 ASN B C 1
ATOM 2410 O O . ASN B 1 110 ? -2.867 3.281 7.902 1 60.47 110 ASN B O 1
ATOM 2414 N N . ARG B 1 111 ? -0.789 4.637 8.273 1 58.31 111 ARG B N 1
ATOM 2415 C CA . ARG B 1 111 ? -0.438 3.779 9.398 1 58.31 111 ARG B CA 1
ATOM 2416 C C . ARG B 1 111 ? -1.459 3.91 10.523 1 58.31 111 ARG B C 1
ATOM 2418 O O . ARG B 1 111 ? -1.798 5.023 10.938 1 58.31 111 ARG B O 1
ATOM 2425 N N . PHE B 1 112 ? -2.266 3.027 10.625 1 53.25 112 PHE B N 1
ATOM 2426 C CA . PHE B 1 112 ? -3.162 3.084 11.773 1 53.25 112 PHE B CA 1
ATOM 2427 C C . PHE B 1 112 ? -2.398 2.838 13.07 1 53.25 112 PHE B C 1
ATOM 2429 O O . PHE B 1 112 ? -1.769 1.791 13.234 1 53.25 112 PHE B O 1
ATOM 2436 N N . VAL B 1 113 ? -1.529 3.922 13.391 1 46.62 113 VAL B N 1
ATOM 2437 C CA . VAL B 1 113 ? -0.751 3.904 14.625 1 46.62 113 VAL B CA 1
ATOM 2438 C C . VAL B 1 113 ? -1.546 3.209 15.727 1 46.62 113 VAL B C 1
ATOM 2440 O O . VAL B 1 113 ? -0.968 2.688 16.688 1 46.62 113 VAL B O 1
ATOM 2443 N N . GLU B 1 114 ? -2.838 3.625 15.969 1 47.75 114 GLU B N 1
ATOM 2444 C CA . GLU B 1 114 ? -3.246 3.213 17.312 1 47.75 114 GLU B CA 1
ATOM 2445 C C . GLU B 1 114 ? -3.051 1.712 17.5 1 47.75 114 GLU B C 1
ATOM 2447 O O . GLU B 1 114 ? -2.879 0.97 16.531 1 47.75 114 GLU B O 1
ATOM 2452 N N . SER B 1 115 ? -3.127 1.207 18.75 1 46.88 115 SER B N 1
ATOM 2453 C CA . SER B 1 115 ? -2.846 -0.052 19.438 1 46.88 115 SER B CA 1
ATOM 2454 C C . SER B 1 115 ? -3.18 -1.247 18.547 1 46.88 115 SER B C 1
ATOM 2456 O O . SER B 1 115 ? -3.16 -2.393 19.016 1 46.88 115 SER B O 1
ATOM 2458 N N . GLY B 1 116 ? -2.99 -0.984 17.062 1 55.09 116 GLY B N 1
ATOM 2459 C CA . GLY B 1 116 ? -3.271 -2.221 16.344 1 55.09 116 GLY B CA 1
ATOM 2460 C C . GLY B 1 116 ? -4.672 -2.748 16.594 1 55.09 116 GLY B C 1
ATOM 2461 O O . GLY B 1 116 ? -5.051 -3.795 16.062 1 55.09 116 GLY B O 1
ATOM 2462 N N . HIS B 1 117 ? -5.453 -2.037 17.469 1 67.81 117 HIS B N 1
ATOM 2463 C CA . HIS B 1 117 ? -6.68 -2.734 17.859 1 67.81 117 HIS B CA 1
ATOM 2464 C C . HIS B 1 117 ? -7.895 -2.125 17.172 1 67.81 117 HIS B C 1
ATOM 2466 O O . HIS B 1 117 ? -8.43 -1.11 17.625 1 67.81 117 HIS B O 1
ATOM 2472 N N . PHE B 1 118 ? -8.094 -2.434 15.898 1 81.31 118 PHE B N 1
ATOM 2473 C CA . PHE B 1 118 ? -9.375 -2.129 15.281 1 81.31 118 PHE B CA 1
ATOM 2474 C C . PHE B 1 118 ? -10.516 -2.793 16.047 1 81.31 118 PHE B C 1
ATOM 2476 O O . PHE B 1 118 ? -10.383 -3.932 16.5 1 81.31 118 PHE B O 1
ATOM 2483 N N . PRO B 1 119 ? -11.586 -1.946 16.25 1 89.12 119 PRO B N 1
ATOM 2484 C CA . PRO B 1 119 ? -12.75 -2.611 16.844 1 89.12 119 PRO B CA 1
ATOM 2485 C C . PRO B 1 119 ? -13.211 -3.824 16.047 1 89.12 119 PRO B C 1
ATOM 2487 O O . PRO B 1 119 ? -12.977 -3.893 14.828 1 89.12 119 PRO B O 1
ATOM 2490 N N . ASP B 1 120 ? -13.898 -4.711 16.703 1 92.5 120 ASP B N 1
ATOM 2491 C CA . ASP B 1 120 ? -14.305 -5.977 16.094 1 92.5 120 ASP B CA 1
ATOM 2492 C C . ASP B 1 120 ? -15.188 -5.746 14.875 1 92.5 120 ASP B C 1
ATOM 2494 O O . ASP B 1 120 ? -15.062 -6.441 13.867 1 92.5 120 ASP B O 1
ATOM 2498 N N . TRP B 1 121 ? -16.062 -4.77 15.008 1 94.31 121 TRP B N 1
ATOM 2499 C CA . TRP B 1 121 ? -16.984 -4.523 13.906 1 94.31 121 TRP B CA 1
ATOM 2500 C C . TRP B 1 121 ? -16.234 -4.082 12.656 1 94.31 121 TRP B C 1
ATOM 2502 O O . TRP B 1 121 ? -16.625 -4.426 11.531 1 94.31 121 TRP B O 1
ATOM 2512 N N . TYR B 1 122 ? -15.195 -3.369 12.789 1 93.31 122 TYR B N 1
ATOM 2513 C CA . TYR B 1 122 ? -14.383 -2.896 11.672 1 93.31 122 TYR B CA 1
ATOM 2514 C C . TYR B 1 122 ? -13.539 -4.027 11.102 1 93.31 122 TYR B C 1
ATOM 2516 O O . TYR B 1 122 ? -13.477 -4.207 9.883 1 93.31 122 TYR B O 1
ATOM 2524 N N . ARG B 1 123 ? -12.984 -4.828 11.984 1 90.81 123 ARG B N 1
ATOM 2525 C CA . ARG B 1 123 ? -12.188 -5.977 11.57 1 90.81 123 ARG B CA 1
ATOM 2526 C C . ARG B 1 123 ? -13.016 -6.953 10.742 1 90.81 123 ARG B C 1
ATOM 2528 O O . ARG B 1 123 ? -12.516 -7.543 9.781 1 90.81 123 ARG B O 1
ATOM 2535 N N . ALA B 1 124 ? -14.242 -7.098 11.086 1 94.12 124 ALA B N 1
ATOM 2536 C CA . ALA B 1 124 ? -15.133 -7.996 10.352 1 94.12 124 ALA B CA 1
ATOM 2537 C C . ALA B 1 124 ? -15.312 -7.539 8.906 1 94.12 124 ALA B C 1
ATOM 2539 O O . ALA B 1 124 ? -15.375 -8.359 7.992 1 94.12 124 ALA B O 1
ATOM 2540 N N . LYS B 1 125 ? -15.336 -6.258 8.695 1 94.81 125 LYS B N 1
ATOM 2541 C CA . LYS B 1 125 ? -15.5 -5.719 7.348 1 94.81 125 LYS B CA 1
ATOM 2542 C C . LYS B 1 125 ? -14.219 -5.891 6.527 1 94.81 125 LYS B C 1
ATOM 2544 O O . LYS B 1 125 ? -14.281 -6.207 5.34 1 94.81 125 LYS B O 1
ATOM 2549 N N . MET B 1 126 ? -13.117 -5.711 7.164 1 90.31 126 MET B N 1
ATOM 2550 C CA . MET B 1 126 ? -11.844 -5.945 6.496 1 90.31 126 MET B CA 1
ATOM 2551 C C . MET B 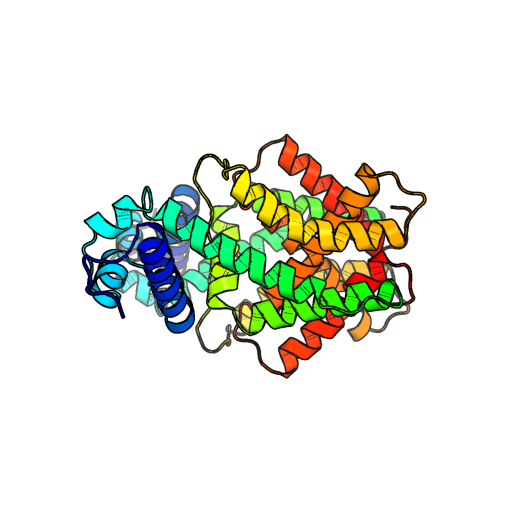1 126 ? -11.711 -7.41 6.09 1 90.31 126 MET B C 1
ATOM 2553 O O . MET B 1 126 ? -11.297 -7.711 4.965 1 90.31 126 MET B O 1
ATOM 2557 N N . ASN B 1 127 ? -12.094 -8.297 6.973 1 91.75 127 ASN B N 1
ATOM 2558 C CA . ASN B 1 127 ? -11.984 -9.727 6.738 1 91.75 127 ASN B CA 1
ATOM 2559 C C . ASN B 1 127 ? -12.906 -10.188 5.617 1 91.75 127 ASN B C 1
ATOM 2561 O O . ASN B 1 127 ? -12.625 -11.18 4.938 1 91.75 127 ASN B O 1
ATOM 2565 N N . ARG B 1 128 ? -13.977 -9.492 5.43 1 94.75 128 ARG B N 1
ATOM 2566 C CA . ARG B 1 128 ? -14.945 -9.852 4.402 1 94.75 128 ARG B CA 1
ATOM 2567 C C . ARG B 1 128 ? -14.312 -9.82 3.016 1 94.75 128 ARG B C 1
ATOM 2569 O O . ARG B 1 128 ? -14.617 -10.664 2.168 1 94.75 128 ARG B O 1
ATOM 2576 N N . LEU B 1 129 ? -13.438 -8.922 2.758 1 93.06 129 LEU B N 1
ATOM 2577 C CA . LEU B 1 129 ? -12.773 -8.82 1.463 1 93.06 129 LEU B CA 1
ATOM 2578 C C . LEU B 1 129 ? -11.906 -10.055 1.197 1 93.06 129 LEU B C 1
ATOM 2580 O O . LEU B 1 129 ? -11.984 -10.648 0.12 1 93.06 129 LEU B O 1
ATOM 2584 N N . GLU B 1 130 ? -11.125 -10.43 2.16 1 91.44 130 GLU B N 1
ATOM 2585 C CA . GLU B 1 130 ? -10.312 -11.641 2.068 1 91.44 130 GLU B CA 1
ATOM 2586 C C . GLU B 1 130 ? -11.188 -12.875 1.912 1 91.44 130 GLU B C 1
ATOM 2588 O O . GLU B 1 130 ? -10.828 -13.805 1.186 1 91.44 130 GLU B O 1
ATOM 2593 N N . GLU B 1 131 ? -12.344 -12.859 2.611 1 94.31 131 GLU B N 1
ATOM 2594 C CA . GLU B 1 131 ? -13.242 -14.008 2.586 1 94.31 131 GLU B CA 1
ATOM 2595 C C . GLU B 1 131 ? -13.812 -14.227 1.188 1 94.31 131 GLU B C 1
ATOM 2597 O O . GLU B 1 131 ? -14.047 -15.367 0.78 1 94.31 131 GLU B O 1
ATOM 2602 N N . ILE B 1 132 ? -14.031 -13.164 0.519 1 95.38 132 ILE B N 1
ATOM 2603 C CA . ILE B 1 132 ? -14.539 -13.281 -0.844 1 95.38 132 ILE B CA 1
ATOM 2604 C C . ILE B 1 132 ? -13.555 -14.078 -1.696 1 95.38 132 ILE B C 1
ATOM 2606 O O . ILE B 1 132 ? -13.961 -14.977 -2.443 1 95.38 132 ILE B O 1
ATOM 2610 N N . ILE B 1 133 ? -12.273 -13.828 -1.546 1 94.38 133 ILE B N 1
ATOM 2611 C CA . ILE B 1 133 ? -11.227 -14.516 -2.293 1 94.38 133 ILE B CA 1
ATOM 2612 C C . ILE B 1 133 ? -11.07 -15.945 -1.778 1 94.38 133 ILE B C 1
ATOM 2614 O O . ILE B 1 133 ? -11.008 -16.891 -2.566 1 94.38 133 ILE B O 1
ATOM 2618 N N . THR B 1 134 ? -11.078 -16.078 -0.444 1 93.69 134 THR B N 1
ATOM 2619 C CA . THR B 1 134 ? -10.867 -17.375 0.182 1 93.69 134 THR B CA 1
ATOM 2620 C C . THR B 1 134 ? -11.984 -18.344 -0.196 1 93.69 134 THR B C 1
ATOM 2622 O O . THR B 1 134 ? -11.75 -19.531 -0.362 1 93.69 134 THR B O 1
ATOM 2625 N N . THR B 1 135 ? -13.188 -17.844 -0.347 1 92.94 135 THR B N 1
ATOM 2626 C CA . THR B 1 135 ? -14.32 -18.672 -0.76 1 92.94 135 THR B CA 1
ATOM 2627 C C . THR B 1 135 ? -14.094 -19.234 -2.16 1 92.94 135 THR B C 1
ATOM 2629 O O . THR B 1 135 ? -14.391 -20.406 -2.422 1 92.94 135 THR B O 1
ATOM 2632 N N . GLN B 1 136 ? -13.562 -18.406 -3.064 1 92.31 136 GLN B N 1
ATOM 2633 C CA . GLN B 1 136 ? -13.258 -18.875 -4.41 1 92.31 136 GLN B CA 1
ATOM 2634 C C . GLN B 1 136 ? -12.141 -19.922 -4.391 1 92.31 136 GLN B C 1
ATOM 2636 O O . GLN B 1 136 ? -12.195 -20.906 -5.129 1 92.31 136 GLN B O 1
ATOM 2641 N N . ILE B 1 137 ? -11.164 -19.734 -3.5 1 92.88 137 ILE B N 1
ATOM 2642 C CA . ILE B 1 137 ? -10.055 -20.672 -3.367 1 92.88 137 ILE B CA 1
ATOM 2643 C C . ILE B 1 137 ? -10.578 -22.031 -2.877 1 92.88 137 ILE B C 1
ATOM 2645 O O . ILE B 1 137 ? -10.156 -23.078 -3.367 1 92.88 137 ILE B O 1
ATOM 2649 N N . ALA B 1 138 ? -11.477 -21.969 -1.91 1 92.44 138 ALA B N 1
ATOM 2650 C CA . ALA B 1 138 ? -12.062 -23.188 -1.36 1 92.44 138 ALA B CA 1
ATOM 2651 C C . ALA B 1 138 ? -12.812 -23.969 -2.436 1 92.44 138 ALA B C 1
ATOM 2653 O O . ALA B 1 138 ? -12.836 -25.203 -2.416 1 92.44 138 ALA B O 1
ATOM 2654 N N . ARG B 1 139 ? -13.391 -23.281 -3.365 1 90.06 139 ARG B N 1
ATOM 2655 C CA . ARG B 1 139 ? -14.086 -23.922 -4.477 1 90.06 139 ARG B CA 1
ATOM 2656 C C . ARG B 1 139 ? -13.094 -24.594 -5.426 1 90.06 139 ARG B C 1
ATOM 2658 O O . ARG B 1 139 ? -13.375 -25.656 -5.973 1 90.06 139 ARG B O 1
ATOM 2665 N N . LEU B 1 140 ? -11.984 -24 -5.598 1 87.44 140 LEU B N 1
ATOM 2666 C CA . LEU B 1 140 ? -10.961 -24.484 -6.512 1 87.44 140 LEU B CA 1
ATOM 2667 C C . LEU B 1 140 ? -10.211 -25.672 -5.898 1 87.44 140 LEU B C 1
ATOM 2669 O O . LEU B 1 140 ? -9.758 -26.562 -6.617 1 87.44 140 LEU B O 1
ATOM 2673 N N . HIS B 1 141 ? -10.086 -25.562 -4.559 1 89.62 141 HIS B N 1
ATOM 2674 C CA . HIS B 1 141 ? -9.32 -26.594 -3.85 1 89.62 141 HIS B CA 1
ATOM 2675 C C . HIS B 1 141 ? -10.125 -27.172 -2.695 1 89.62 141 HIS B C 1
ATOM 2677 O O . HIS B 1 141 ? -9.75 -27.016 -1.531 1 89.62 141 HIS B O 1
ATOM 2683 N N . PRO B 1 142 ? -11.125 -27.938 -3.021 1 90.75 142 PRO B N 1
ATOM 2684 C CA . PRO B 1 142 ? -11.992 -28.5 -1.98 1 90.75 142 PRO B CA 1
ATOM 2685 C C . PRO B 1 142 ? -11.273 -29.5 -1.075 1 90.75 142 PRO B C 1
ATOM 2687 O O . PRO B 1 142 ? -11.75 -29.797 0.021 1 90.75 142 PRO B O 1
ATOM 2690 N N . GLU B 1 143 ? -10.141 -29.953 -1.502 1 93.81 143 GLU B N 1
ATOM 2691 C CA . GLU B 1 143 ? -9.391 -30.938 -0.729 1 93.81 143 GLU B CA 1
ATOM 2692 C C . GLU B 1 143 ? -8.625 -30.266 0.408 1 93.81 143 GLU B C 1
ATOM 2694 O O . GLU B 1 143 ? -8.195 -30.938 1.35 1 93.81 143 GLU B O 1
ATOM 2699 N N . ASN B 1 144 ? -8.406 -28.969 0.284 1 94.06 144 ASN B N 1
ATOM 2700 C CA . ASN B 1 144 ? -7.664 -28.25 1.31 1 94.06 144 ASN B CA 1
ATOM 2701 C C . ASN B 1 144 ? -8.508 -28.031 2.564 1 94.06 144 ASN B C 1
ATOM 2703 O O . ASN B 1 144 ? -9.734 -27.938 2.486 1 94.06 144 ASN B O 1
ATOM 2707 N N . ASN B 1 145 ? -7.809 -27.953 3.68 1 95.19 145 ASN B N 1
ATOM 2708 C CA . ASN B 1 145 ? -8.523 -27.562 4.887 1 95.19 145 ASN B CA 1
ATOM 2709 C C . ASN B 1 145 ? -8.68 -26.047 4.969 1 95.19 145 ASN B C 1
ATOM 2711 O O . ASN B 1 145 ? -8.086 -25.312 4.18 1 95.19 145 ASN B O 1
ATOM 2715 N N . PRO B 1 146 ? -9.484 -25.578 5.891 1 94.38 146 PRO B N 1
ATOM 2716 C CA . PRO B 1 146 ? -9.789 -24.141 5.961 1 94.38 146 PRO B CA 1
ATOM 2717 C C . PRO B 1 146 ? -8.547 -23.297 6.211 1 94.38 146 PRO B C 1
ATOM 2719 O O . PRO B 1 146 ? -8.43 -22.188 5.664 1 94.38 146 PRO B O 1
ATOM 2722 N N . GLN B 1 147 ? -7.641 -23.75 6.957 1 93.69 147 GLN B N 1
ATOM 2723 C CA . GLN B 1 147 ? -6.426 -22.984 7.254 1 93.69 147 GLN B CA 1
ATOM 2724 C C . GLN B 1 147 ? -5.559 -22.828 6.012 1 93.69 147 GLN B C 1
ATOM 2726 O O . GLN B 1 147 ? -5.008 -21.75 5.766 1 93.69 147 GLN B O 1
ATOM 2731 N N . GLN B 1 148 ? -5.496 -23.906 5.262 1 93.38 148 GLN B N 1
ATOM 2732 C CA . GLN B 1 148 ? -4.746 -23.875 4.012 1 93.38 148 GLN B CA 1
ATOM 2733 C C . GLN B 1 148 ? -5.375 -22.891 3.023 1 93.38 148 GLN B C 1
ATOM 2735 O O . GLN B 1 148 ? -4.676 -22.062 2.432 1 93.38 148 GLN B O 1
ATOM 2740 N N . ASN B 1 149 ? -6.691 -22.953 2.922 1 94.69 149 ASN B N 1
ATOM 2741 C CA . ASN B 1 149 ? -7.395 -22.062 2.002 1 94.69 149 ASN B CA 1
ATOM 2742 C C . ASN B 1 149 ? -7.297 -20.609 2.447 1 94.69 149 ASN B C 1
ATOM 2744 O O . ASN B 1 149 ? -7.23 -19.703 1.612 1 94.69 149 ASN B O 1
ATOM 2748 N N . GLN B 1 150 ? -7.266 -20.422 3.719 1 94.75 150 GLN B N 1
ATOM 2749 C CA . GLN B 1 150 ? -7.105 -19.062 4.242 1 94.75 150 GLN B CA 1
ATOM 2750 C C . GLN B 1 150 ? -5.738 -18.5 3.883 1 94.75 150 GLN B C 1
ATOM 2752 O O . GLN B 1 150 ? -5.629 -17.328 3.496 1 94.75 150 GLN B O 1
ATOM 2757 N N . ARG B 1 151 ? -4.754 -19.281 3.98 1 94.06 151 ARG B N 1
ATOM 2758 C CA . ARG B 1 151 ? -3.402 -18.828 3.664 1 94.06 151 ARG B CA 1
ATOM 2759 C C . ARG B 1 151 ? -3.266 -18.516 2.18 1 94.06 151 ARG B C 1
ATOM 2761 O O . ARG B 1 151 ? -2.682 -17.484 1.811 1 94.06 151 ARG B O 1
ATOM 2768 N N . ILE B 1 152 ? -3.818 -19.391 1.353 1 95.44 152 ILE B N 1
ATOM 2769 C CA . ILE B 1 152 ? -3.793 -19.156 -0.087 1 95.44 152 ILE B CA 1
ATOM 2770 C C . ILE B 1 152 ? -4.586 -17.891 -0.423 1 95.44 152 ILE B C 1
ATOM 2772 O O . ILE B 1 152 ? -4.145 -17.078 -1.224 1 95.44 152 ILE B O 1
ATOM 2776 N N . GLY B 1 153 ? -5.746 -17.75 0.224 1 95.81 153 GLY B N 1
ATOM 2777 C CA . GLY B 1 153 ? -6.562 -16.562 0.02 1 95.81 153 GLY B CA 1
ATOM 2778 C C . GLY B 1 153 ? -5.863 -15.281 0.427 1 95.81 153 GLY B C 1
ATOM 2779 O O . GLY B 1 153 ? -5.934 -14.281 -0.286 1 95.81 153 GLY B O 1
ATOM 2780 N N . ASN B 1 154 ? -5.141 -15.312 1.526 1 96 154 ASN B N 1
ATOM 2781 C CA . ASN B 1 154 ? -4.383 -14.156 1.996 1 96 154 ASN B CA 1
ATOM 2782 C C . ASN B 1 154 ? -3.273 -13.781 1.019 1 96 154 ASN B C 1
ATOM 2784 O O . ASN B 1 154 ? -3.047 -12.602 0.756 1 96 154 ASN B O 1
ATOM 2788 N N . ALA B 1 155 ? -2.629 -14.766 0.521 1 97.06 155 ALA B N 1
ATOM 2789 C CA . ALA B 1 155 ? -1.557 -14.523 -0.441 1 97.06 155 ALA B CA 1
ATOM 2790 C C . ALA B 1 155 ? -2.1 -13.891 -1.72 1 97.06 155 ALA B C 1
ATOM 2792 O O . ALA B 1 155 ? -1.557 -12.898 -2.207 1 97.06 155 ALA B O 1
ATOM 2793 N N . LEU B 1 156 ? -3.166 -14.445 -2.207 1 97.19 156 LEU B N 1
ATOM 2794 C CA . LEU B 1 156 ? -3.754 -13.93 -3.438 1 97.19 156 LEU B CA 1
ATOM 2795 C C . LEU B 1 156 ? -4.324 -12.531 -3.223 1 97.19 156 LEU B C 1
ATOM 2797 O O . LEU B 1 156 ? -4.148 -11.648 -4.066 1 97.19 156 LEU B O 1
ATOM 2801 N N . TRP B 1 157 ? -4.984 -12.312 -2.082 1 97.19 157 TRP B N 1
ATOM 2802 C CA . TRP B 1 157 ? -5.492 -10.984 -1.761 1 97.19 157 TRP B CA 1
ATOM 2803 C C . TRP B 1 157 ? -4.355 -9.969 -1.689 1 97.19 157 TRP B C 1
ATOM 2805 O O . TRP B 1 157 ? -4.449 -8.883 -2.266 1 97.19 157 TRP B O 1
ATOM 2815 N N . GLY B 1 158 ? -3.309 -10.328 -0.98 1 96.94 158 GLY B N 1
ATOM 2816 C CA . GLY B 1 158 ? -2.145 -9.461 -0.93 1 96.94 158 GLY B CA 1
ATOM 2817 C C . GLY B 1 158 ? -1.582 -9.141 -2.301 1 96.94 158 GLY B C 1
ATOM 2818 O O . GLY B 1 158 ? -1.237 -7.988 -2.582 1 96.94 158 GLY B O 1
ATOM 2819 N N . GLY B 1 159 ? -1.521 -10.148 -3.123 1 98.12 159 GLY B N 1
ATOM 2820 C CA . GLY B 1 159 ? -1.049 -9.961 -4.484 1 98.12 159 GLY B CA 1
ATOM 2821 C C . GLY B 1 159 ? -1.912 -9.008 -5.289 1 98.12 159 GLY B C 1
ATOM 2822 O O . GLY B 1 159 ? -1.398 -8.102 -5.945 1 98.12 159 GLY B O 1
ATOM 2823 N N . ILE B 1 160 ? -3.201 -9.25 -5.211 1 98.06 160 ILE B N 1
ATOM 2824 C CA . ILE B 1 160 ? -4.145 -8.406 -5.938 1 98.06 160 ILE B CA 1
ATOM 2825 C C . ILE B 1 160 ? -4.016 -6.961 -5.457 1 98.06 160 ILE B C 1
ATOM 2827 O O . ILE B 1 160 ? -3.881 -6.039 -6.27 1 98.06 160 ILE B O 1
ATOM 2831 N N . HIS B 1 161 ? -3.996 -6.766 -4.191 1 96.06 161 HIS B N 1
ATOM 2832 C CA . HIS B 1 161 ? -3.879 -5.422 -3.629 1 96.06 161 HIS B CA 1
ATOM 2833 C C . HIS B 1 161 ? -2.555 -4.773 -4.02 1 96.06 161 HIS B C 1
ATOM 2835 O O . HIS B 1 161 ? -2.52 -3.598 -4.383 1 96.06 161 HIS B O 1
ATOM 2841 N N . GLY B 1 162 ? -1.49 -5.543 -3.953 1 95.88 162 GLY B N 1
ATOM 2842 C CA . GLY B 1 162 ? -0.175 -5.02 -4.285 1 95.88 162 GLY B CA 1
ATOM 2843 C C . GLY B 1 162 ? -0.054 -4.59 -5.738 1 95.88 162 GLY B C 1
ATOM 2844 O O . GLY B 1 162 ? 0.485 -3.52 -6.031 1 95.88 162 GLY B O 1
ATOM 2845 N N . VAL B 1 163 ? -0.54 -5.375 -6.652 1 96.44 163 VAL B N 1
ATOM 2846 C CA . VAL B 1 163 ? -0.517 -5.039 -8.07 1 96.44 163 VAL B CA 1
ATOM 2847 C C . VAL B 1 163 ? -1.338 -3.775 -8.312 1 96.44 163 VAL B C 1
ATOM 2849 O O . VAL B 1 163 ? -0.896 -2.869 -9.031 1 96.44 163 VAL B O 1
ATOM 2852 N N . CYS B 1 164 ? -2.49 -3.723 -7.699 1 95.62 164 CYS B N 1
ATOM 2853 C CA . CYS B 1 164 ? -3.328 -2.539 -7.852 1 95.62 164 CYS B CA 1
ATOM 2854 C C . CYS B 1 164 ? -2.629 -1.302 -7.301 1 95.62 164 CYS B C 1
ATOM 2856 O O . CYS B 1 164 ? -2.566 -0.269 -7.969 1 95.62 164 CYS B O 1
ATOM 2858 N N . LEU B 1 165 ? -2.111 -1.438 -6.125 1 93.44 165 LEU B N 1
ATOM 2859 C CA . LEU B 1 165 ? -1.442 -0.314 -5.477 1 93.44 165 LEU B CA 1
ATOM 2860 C C . LEU B 1 165 ? -0.31 0.219 -6.352 1 93.44 165 LEU B C 1
ATOM 2862 O O . LEU B 1 165 ? -0.246 1.42 -6.625 1 93.44 165 LEU B O 1
ATOM 2866 N N . LEU B 1 166 ? 0.536 -0.623 -6.832 1 90.44 166 LEU B N 1
ATOM 2867 C CA . LEU B 1 166 ? 1.724 -0.2 -7.566 1 90.44 166 LEU B CA 1
ATOM 2868 C C . LEU B 1 166 ? 1.349 0.349 -8.938 1 90.44 166 LEU B C 1
ATOM 2870 O O . LEU B 1 166 ? 2.084 1.154 -9.516 1 90.44 166 LEU B O 1
ATOM 2874 N N . SER B 1 167 ? 0.218 -0.038 -9.469 1 90.56 167 SER B N 1
ATOM 2875 C CA . SER B 1 167 ? -0.191 0.39 -10.797 1 90.56 167 SER B CA 1
ATOM 2876 C C . SER B 1 167 ? -0.893 1.742 -10.758 1 90.56 167 SER B C 1
ATOM 2878 O O . SER B 1 167 ? -0.759 2.547 -11.68 1 90.56 167 SER B O 1
ATOM 2880 N N . ILE B 1 168 ? -1.59 2.066 -9.672 1 88.38 168 ILE B N 1
ATOM 2881 C CA . ILE B 1 168 ? -2.459 3.234 -9.758 1 88.38 168 ILE B CA 1
ATOM 2882 C C . ILE B 1 168 ? -1.927 4.344 -8.852 1 88.38 168 ILE B C 1
ATOM 2884 O O . ILE B 1 168 ? -2.424 5.473 -8.883 1 88.38 168 ILE B O 1
ATOM 2888 N N . ASN B 1 169 ? -0.928 4.027 -7.957 1 78.31 169 ASN B N 1
ATOM 2889 C CA . ASN B 1 169 ? -0.356 5.031 -7.066 1 78.31 169 ASN B CA 1
ATOM 2890 C C . ASN B 1 169 ? 0.308 6.16 -7.848 1 78.31 169 ASN B C 1
ATOM 2892 O O . ASN B 1 169 ? 0.478 7.266 -7.324 1 78.31 169 ASN B O 1
ATOM 2896 N N . GLY B 1 170 ? 0.639 6.188 -9.297 1 69.5 170 GLY B N 1
ATOM 2897 C CA . GLY B 1 170 ? 1.285 7.242 -10.07 1 69.5 170 GLY B CA 1
ATOM 2898 C C . GLY B 1 170 ? 0.359 7.902 -11.07 1 69.5 170 GLY B C 1
ATOM 2899 O O . GLY B 1 170 ? 0.801 8.352 -12.133 1 69.5 170 GLY B O 1
ATOM 2900 N N . MET B 1 171 ? -0.847 8.148 -10.922 1 72.69 171 MET B N 1
ATOM 2901 C CA . MET B 1 171 ? -1.812 8.695 -11.875 1 72.69 171 MET B CA 1
ATOM 2902 C C . MET B 1 171 ? -2.045 7.73 -13.031 1 72.69 171 MET B C 1
ATOM 2904 O O . MET B 1 171 ? -1.429 7.867 -14.094 1 72.69 171 MET B O 1
ATOM 2908 N N . PRO B 1 172 ? -2.799 6.871 -12.867 1 78.75 172 PRO B N 1
ATOM 2909 C CA . PRO B 1 172 ? -2.984 5.836 -13.891 1 78.75 172 PRO B CA 1
ATOM 2910 C C . PRO B 1 172 ? -3.652 6.363 -15.156 1 78.75 172 PRO B C 1
ATOM 2912 O O . PRO B 1 172 ? -4.438 7.312 -15.094 1 78.75 172 PRO B O 1
ATOM 2915 N N . ASN B 1 173 ? -3.15 5.887 -16.281 1 84.69 173 ASN B N 1
ATOM 2916 C CA . ASN B 1 173 ? -3.787 6.098 -17.578 1 84.69 173 ASN B CA 1
ATOM 2917 C C . ASN B 1 173 ? -4.344 4.797 -18.141 1 84.69 173 ASN B C 1
ATOM 2919 O O . ASN B 1 173 ? -4.273 3.75 -17.5 1 84.69 173 ASN B O 1
ATOM 2923 N N . LYS B 1 174 ? -5.039 4.941 -19.266 1 89.81 174 LYS B N 1
ATOM 2924 C CA . LYS B 1 174 ? -5.684 3.779 -19.875 1 89.81 174 LYS B CA 1
ATOM 2925 C C . LYS B 1 174 ? -4.684 2.646 -20.094 1 89.81 174 LYS B C 1
ATOM 2927 O O . LYS B 1 174 ? -4.984 1.484 -19.812 1 89.81 174 LYS B O 1
ATOM 2932 N N . GLU B 1 175 ? -3.549 2.924 -20.516 1 90.25 175 GLU B N 1
ATOM 2933 C CA . GLU B 1 175 ? -2.516 1.934 -20.812 1 90.25 175 GLU B CA 1
ATOM 2934 C C . GLU B 1 175 ? -2.027 1.258 -19.531 1 90.25 175 GLU B C 1
ATOM 2936 O O . GLU B 1 175 ? -1.875 0.035 -19.484 1 90.25 175 GLU B O 1
ATOM 2941 N N . SER B 1 176 ? -1.787 2.07 -18.5 1 88.81 176 SER B N 1
ATOM 2942 C CA . SER B 1 176 ? -1.305 1.51 -17.234 1 88.81 176 SER B CA 1
ATOM 2943 C C . SER B 1 176 ? -2.354 0.608 -16.594 1 88.81 176 SER B C 1
ATOM 2945 O O . SER B 1 176 ? -2.016 -0.396 -15.969 1 88.81 176 SER B O 1
ATOM 2947 N N . LEU B 1 177 ? -3.631 0.946 -16.781 1 93.88 177 LEU B N 1
ATOM 2948 C CA . LEU B 1 177 ? -4.695 0.124 -16.219 1 93.88 177 LEU B CA 1
ATOM 2949 C C . LEU B 1 177 ? -4.82 -1.196 -16.969 1 93.88 177 LEU B C 1
ATOM 2951 O O . LEU B 1 177 ? -5.07 -2.24 -16.359 1 93.88 177 LEU B O 1
ATOM 2955 N N . GLN B 1 178 ? -4.664 -1.172 -18.25 1 95 178 GLN B N 1
ATOM 2956 C CA . G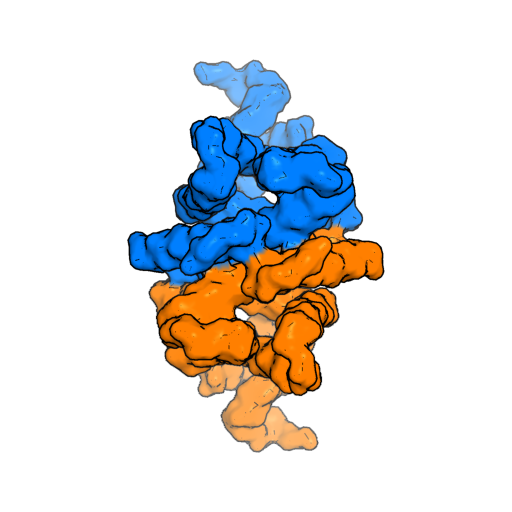LN B 1 178 ? -4.672 -2.398 -19.047 1 95 178 GLN B CA 1
ATOM 2957 C C . GLN B 1 178 ? -3.52 -3.316 -18.641 1 95 178 GLN B C 1
ATOM 2959 O O . GLN B 1 178 ? -3.697 -4.531 -18.531 1 95 178 GLN B O 1
ATOM 2964 N N . GLU B 1 179 ? -2.393 -2.721 -18.422 1 93.62 179 GLU B N 1
ATOM 2965 C CA . GLU B 1 179 ? -1.241 -3.496 -17.969 1 93.62 179 GLU B CA 1
ATOM 2966 C C . GLU B 1 179 ? -1.492 -4.113 -16.594 1 93.62 179 GLU B C 1
ATOM 2968 O O . GLU B 1 179 ? -1.095 -5.254 -16.344 1 93.62 179 GLU B O 1
ATOM 2973 N N . ALA B 1 180 ? -2.135 -3.318 -15.773 1 95.94 180 ALA B N 1
ATOM 2974 C CA . ALA B 1 180 ? -2.473 -3.83 -14.445 1 95.94 180 ALA B CA 1
ATOM 2975 C C . ALA B 1 180 ? -3.408 -5.031 -14.547 1 95.94 180 ALA B C 1
ATOM 2977 O O . ALA B 1 180 ? -3.23 -6.023 -13.836 1 95.94 180 ALA B O 1
ATOM 2978 N N . GLU B 1 181 ? -4.371 -4.949 -15.438 1 97 181 GLU B N 1
ATOM 2979 C CA . GLU B 1 181 ? -5.301 -6.055 -15.633 1 97 181 GLU B CA 1
ATOM 2980 C C . GLU B 1 181 ? -4.574 -7.312 -16.109 1 97 181 GLU B C 1
ATOM 2982 O O . GLU B 1 181 ? -4.867 -8.414 -15.641 1 97 181 GLU B O 1
ATOM 2987 N N . GLU B 1 182 ? -3.668 -7.152 -17 1 96.25 182 GLU B N 1
ATOM 2988 C CA . GLU B 1 182 ? -2.889 -8.289 -17.484 1 96.25 182 GLU B CA 1
ATOM 2989 C C . GLU B 1 182 ? -2.023 -8.875 -16.375 1 96.25 182 GLU B C 1
ATOM 2991 O O . GLU B 1 182 ? -1.913 -10.102 -16.25 1 96.25 182 GLU B O 1
ATOM 2996 N N . THR B 1 183 ? -1.435 -7.992 -15.602 1 96.69 183 THR B N 1
ATOM 2997 C CA . THR B 1 183 ? -0.618 -8.445 -14.484 1 96.69 183 THR B CA 1
ATOM 2998 C C . THR B 1 183 ? -1.463 -9.219 -13.477 1 96.69 183 THR B C 1
ATOM 3000 O O . THR B 1 183 ? -1.03 -10.25 -12.961 1 96.69 183 THR B O 1
ATOM 3003 N N . LEU B 1 184 ? -2.662 -8.734 -13.234 1 97.75 184 LEU B N 1
ATOM 3004 C CA . LEU B 1 184 ? -3.576 -9.422 -12.336 1 97.75 184 LEU B CA 1
ATOM 3005 C C . LEU B 1 184 ? -3.951 -10.797 -12.875 1 97.75 184 LEU B C 1
ATOM 3007 O O . LEU B 1 184 ? -4.074 -11.758 -12.117 1 97.75 184 LEU B O 1
ATOM 3011 N N . ARG B 1 185 ? -4.156 -10.875 -14.164 1 95.81 185 ARG B N 1
ATOM 3012 C CA . ARG B 1 185 ? -4.449 -12.164 -14.789 1 95.81 185 ARG B CA 1
ATOM 3013 C C . ARG B 1 185 ? -3.314 -13.156 -14.555 1 95.81 185 ARG B C 1
ATOM 3015 O O . ARG B 1 185 ? -3.557 -14.305 -14.195 1 95.81 185 ARG B O 1
ATOM 3022 N N . VAL B 1 186 ? -2.098 -12.719 -14.758 1 95.38 186 VAL B N 1
ATOM 3023 C CA . VAL B 1 186 ? -0.926 -13.562 -14.547 1 95.38 186 VAL B CA 1
ATOM 3024 C C . VAL B 1 186 ? -0.874 -14.008 -13.086 1 95.38 186 VAL B C 1
ATOM 3026 O O . VAL B 1 186 ? -0.625 -15.18 -12.797 1 95.38 186 VAL B O 1
ATOM 3029 N N . LEU B 1 187 ? -1.129 -13.094 -12.164 1 96.81 187 LEU B N 1
ATOM 3030 C CA . LEU B 1 187 ? -1.13 -13.383 -10.734 1 96.81 187 LEU B CA 1
ATOM 3031 C C . LEU B 1 187 ? -2.158 -14.461 -10.406 1 96.81 187 LEU B C 1
ATOM 3033 O O . LEU B 1 187 ? -1.829 -15.461 -9.758 1 96.81 187 LEU B O 1
ATOM 3037 N N . VAL B 1 188 ? -3.395 -14.258 -10.891 1 95.88 188 VAL B N 1
ATOM 3038 C CA . VAL B 1 188 ? -4.484 -15.18 -10.578 1 95.88 188 VAL B CA 1
ATOM 3039 C C . VAL B 1 188 ? -4.188 -16.547 -11.18 1 95.88 188 VAL B C 1
ATOM 3041 O O . VAL B 1 188 ? -4.379 -17.578 -10.516 1 95.88 188 VAL B O 1
ATOM 3044 N N . ARG B 1 189 ? -3.668 -16.625 -12.352 1 93 189 ARG B N 1
ATOM 3045 C CA . ARG B 1 189 ? -3.391 -17.891 -13.031 1 93 189 ARG B CA 1
ATOM 3046 C C . ARG B 1 189 ? -2.281 -18.656 -12.32 1 93 189 ARG B C 1
ATOM 3048 O O . ARG B 1 189 ? -2.271 -19.891 -12.328 1 93 189 ARG B O 1
ATOM 3055 N N . ALA B 1 190 ? -1.341 -17.953 -11.758 1 92 190 ALA B N 1
ATOM 3056 C CA . ALA B 1 190 ? -0.299 -18.609 -10.977 1 92 190 ALA B CA 1
ATOM 3057 C C . ALA B 1 190 ? -0.9 -19.406 -9.828 1 92 190 ALA B C 1
ATOM 3059 O O . ALA B 1 190 ? -0.365 -20.453 -9.43 1 92 190 ALA B O 1
ATOM 3060 N N . PHE B 1 191 ? -2.01 -18.953 -9.281 1 90.69 191 PHE B N 1
ATOM 3061 C CA . PHE B 1 191 ? -2.637 -19.594 -8.133 1 90.69 191 PHE B CA 1
ATOM 3062 C C . PHE B 1 191 ? -3.559 -20.734 -8.578 1 90.69 191 PHE B C 1
ATOM 3064 O O . PHE B 1 191 ? -3.801 -21.672 -7.82 1 90.69 191 PHE B O 1
ATOM 3071 N N . VAL B 1 192 ? -4.113 -20.672 -9.758 1 85.69 192 VAL B N 1
ATOM 3072 C CA . VAL B 1 192 ? -5.109 -21.641 -10.195 1 85.69 192 VAL B CA 1
ATOM 3073 C C . VAL B 1 192 ? -4.438 -22.75 -11.016 1 85.69 192 VAL B C 1
ATOM 3075 O O . VAL B 1 192 ? -5.016 -23.812 -11.227 1 85.69 192 VAL B O 1
ATOM 3078 N N . GLY B 1 193 ? -3.135 -22.75 -11.266 1 74.94 193 GLY B N 1
ATOM 3079 C CA . GLY B 1 193 ? -2.412 -23.781 -11.992 1 74.94 193 GLY B CA 1
ATOM 3080 C C . GLY B 1 193 ? -2.668 -23.734 -13.492 1 74.94 193 GLY B C 1
ATOM 3081 O O . GLY B 1 193 ? -2.492 -24.75 -14.18 1 74.94 193 GLY B O 1
ATOM 3082 N N . GLU B 1 194 ? -3.287 -22.812 -13.992 1 61.84 194 GLU B N 1
ATOM 3083 C CA . GLU B 1 194 ? -3.51 -22.719 -15.43 1 61.84 194 GLU B CA 1
ATOM 3084 C C . GLU B 1 194 ? -2.348 -22.031 -16.125 1 61.84 194 GLU B C 1
ATOM 3086 O O . GLU B 1 194 ? -1.559 -21.328 -15.492 1 61.84 194 GLU B O 1
ATOM 3091 N N . GLU B 1 195 ? -2.047 -22.484 -17.391 1 51.62 195 GLU B N 1
ATOM 3092 C CA . GLU B 1 195 ? -0.977 -21.906 -18.203 1 51.62 195 GLU B CA 1
ATOM 3093 C C . GLU B 1 195 ? -1.016 -20.391 -18.188 1 51.62 195 GLU B C 1
ATOM 3095 O O . GLU B 1 195 ? -2.088 -19.781 -18.281 1 51.62 195 GLU B O 1
ATOM 3100 N N . ARG B 1 196 ? 0.013 -19.844 -17.703 1 46.12 196 ARG B N 1
ATOM 3101 C CA . ARG B 1 196 ? 0.201 -18.406 -17.641 1 46.12 196 ARG B CA 1
ATOM 3102 C C . ARG B 1 196 ? 0.275 -17.812 -19.047 1 46.12 196 ARG B C 1
ATOM 3104 O O . ARG B 1 196 ? 0.662 -18.484 -20 1 46.12 196 ARG B O 1
#

Organism: Methylotuvimicrobium buryatense (NCBI:txid95641)

Foldseek 3Di:
DPDPPPDDLVRVLVLLLVLQLVCLQVPFNVRDDLCVSCVVSVHDSVSNCVNAVDPVRSLLVNLLVLLVVLLVQLVPQDDDDLLVSQLVSLLSNLVSCQNRVRSNCSNPVDPPPDPPDDDPVSVVSVVSSLVSQLVSQCVLCVVDDSVVSSVLSVVLVVVSVVLSCVQPVPPHDPVSSVVSSVSNSVSSCVSNVHDD/DPDPPPDDLVRVLVLLLVLQLVCLQVPFNVRDDLCVSCVVSVHDSVSNCVNAVDPVRSLLVNLLVLLVVLLVQLVPQDDDDLLVSQLVSLLSNLVSCQNRVRSNCSNPVDPPPDPPDDDPVSVVSVVSSLVSQLVSQCVLCVVDDSVVSSVLSVVLVVVSVVLSCVQPVPPHDPVSSVVSSVSNSVSSCVSNVHDD

Nearest PDB structures (foldseek):
  3cjd-assembly1_A  TM=8.749E-01  e=9.415E-09  Jannaschia sp. CCS1
  2qib-assembly1_A  TM=7.292E-01  e=1.887E-05  Streptomyces coelicolor A3(2)
  2zcx-assembly1_A-2  TM=6.997E-01  e=9.815E-05  Streptomyces coelicolor
  3bqy-assembly1_A-2  TM=6.492E-01  e=1.416E-04  Streptomyces coelicolor A3(2)
  4yze-assembly2_D  TM=5.780E-01  e=1.927E-03  Escherichia coli K-12

Radius of gyration: 22.88 Å; Cα contacts (8 Å, |Δi|>4): 435; chains: 2; bounding box: 71×59×44 Å

Sequence (392 aa):
MARRYEHSQEEIKAMVLQAANKIIVEQGGAALNVRNIAKNIGYTVGSIYMVFENMADLVLHVNAETLDEIAGALNKVETGSTSRDLEEIAKAYLKFASLNFNRWSMLFGNRFVESGHFPDWYRAKMNRLEEIITTQIARLHPENNPQQNQRIGNALWGGIHGVCLLSINGMPNKESLQEAEETLRVLVRAFVGEERMARRYEHSQEEIKAMVLQAANKIIVEQGGAALNVRNIAKNIGYTVGSIYMVFENMADLVLHVNAETLDEIAGALNKVETGSTSRDLEEIAKAYLKFASLNFNRWSMLFGNRFVESGHFPDWYRAKMNRLEEIITTQIARLHPENNPQQNQRIGNALWGGIHGVCLLSINGMPNKESLQEAEETLRVLVRAFVGEER

InterPro domains:
  IPR001647 DNA-binding HTH domain, TetR-type [PF00440] (17-61)
  IPR001647 DNA-binding HTH domain, TetR-type [PS50977] (10-70)
  IPR009057 Homedomain-like superfamily [SSF46689] (1-76)
  IPR025996 HTH-type transcriptional regulator MT1864/Rv1816-like, C-terminal domain [PF13305] (86-190)
  IPR036271 Tetracyclin repressor-like, C-terminal domain superfamily [SSF48498] (84-191)
  IPR050109 HTH-type, TetR-like transcriptional regulator [PTHR30055] (3-193)

Secondary structure (DSSP, 8-state):
---GGG--HHHHHHHHHHHHHHHHHHH-GGG--HHHHHHHHT--HHHHHHH-SSHHHHHHHHHHHHHHHHHHHHHTS--SSHHHHHHHHHHHHHHHHHHTHHHHHHHHHS---SSS---HHHHHHHHHHHHHHHHHHHHH-TTS-HHHHHHHHHHHHHHHHHHHHHHHTT---HHHHHHHHHHHHHHHHHHHT---/---GGG--HHHHHHHHHHHHHHHHHHH-GGG--HHHHHHHHT--HHHHHHH-SSHHHHHHHHHHHHHHHHHHHHHTS--SSHHHHHHHHHHHHHHHHHHTHHHHHHHHHS---SSS---HHHHHHHHHHHHHHHHHHHHH-TTS-HHHHHHHHHHHHHHHHHHHHHHHTT---HHHHHHHHHHHHHHHHHHHT---

Solvent-accessible surface area (backbone atoms only — not comparable to full-atom values): 21138 Å² total; per-residue (Å²): 129,74,59,85,89,61,58,50,67,67,51,49,46,52,51,51,48,51,46,48,49,52,44,18,68,74,62,23,57,86,64,66,44,64,65,59,43,17,58,73,74,66,50,48,58,68,62,51,49,72,68,25,88,44,70,70,52,46,49,49,52,51,41,47,51,50,42,51,50,51,45,53,55,42,66,64,51,77,74,84,52,72,70,62,26,54,40,49,31,50,47,44,48,42,51,49,42,65,76,38,38,39,57,46,44,50,61,70,53,54,68,50,71,61,89,54,67,69,55,67,75,56,47,52,48,59,48,47,53,42,45,59,46,20,53,55,42,38,69,76,40,69,86,53,52,72,69,56,28,45,42,52,15,49,23,52,46,17,19,49,51,15,37,42,47,71,42,47,50,45,69,58,47,76,68,45,50,54,51,40,48,51,26,47,42,45,45,48,24,30,69,69,71,47,87,115,130,74,59,86,90,62,58,50,68,67,51,49,44,49,50,50,48,54,46,48,48,53,45,18,66,75,62,22,56,87,63,66,44,65,66,60,42,18,58,73,74,64,49,49,59,67,62,52,48,72,67,26,88,44,69,69,52,44,50,50,55,51,41,47,51,52,43,50,51,50,45,51,55,40,67,64,50,76,75,82,50,71,70,62,27,53,40,50,31,50,47,43,48,43,50,48,42,66,76,37,38,39,58,46,44,52,62,69,54,54,68,51,72,62,88,53,68,68,55,67,77,55,46,54,48,60,48,47,54,43,45,59,47,18,53,53,42,37,69,75,40,68,85,52,53,71,68,57,27,46,42,52,15,49,22,52,46,17,19,50,52,16,36,41,48,72,42,49,48,44,69,59,46,76,66,46,49,53,50,39,49,52,26,47,43,44,44,47,23,29,67,69,73,46,89,111